Protein AF-A0A7Y4WGH8-F1 (afdb_monomer_lite)

Foldseek 3Di:
DDDLLRQLVVLLVQLLVLLVVLLVLLVPDDADCVARHPVLSVQLNVLSVQLNVLSVVLVVLSVVCVVVVHFLLVSLLVNLVSLVSNLVSQVSNQVSCVVGPSSLVSRLLSNLSSLVSLLSSLCSSFLAQKFLLNQLVVLLCCCVPPLLVVLVVVLVVCVVVVLDDPVVSVVSVVLSVQLNVLSVLVSVLSSCNRFHAAADQVVNVVSLVVSLVSNLVSLVVSLVPCDPSNVVCNVSSVVSNVSSVSSNVSLLVMKGKHAHQLVLQPLCNQQEDNVRLRPGRPLQNLQVQLQVLLQQVDDQVPHRNSDCQQVWHWDDTGSFKTKIKTALVSVVSQPPGPQKDWDQCSNDNAGPTKIWGDPDQAFIKMWHWDDDPPRMIMIIIGTGGGDDCPPPGSLCSNQDSSNVRPNHSVSSVVVCVVVVRDTGSPIDMDRD

Radius of gyration: 25.8 Å; chains: 1; bounding box: 57×53×77 Å

Sequence (432 aa):
MSSYGDRVYAALGRFQGSLTEFTDLVRQRPADPPRLPRKELDALLVLAGRARAASDAIAVSLGHISESRVDVVDMQVRLKSETARLASALSGLGDQVDHQHFVKEAFSDSLIALDEASHMLASAVFPSAVKGLRAVNVKLWDFQKIQVANYGRILETVVRDRKITQDQQARIEAIGTRIIDAFETINSLLNELAEGRATDGPRLQKRLDQAKASLSKNLDDAAGRMTDALKMFKPVINTSRKIAEDVVNLLDEVVIPIFPRHKDLGTLSDAIDEDLYDSLSGVQAFALLNITARMLATSVGTRPLLSKDYRIRVDKVFPDRIYFEAERAIIDAVAADSTFAAAPASLHRFKEGSFKQRRFRKGNIQFCFASRAAGRVVVDADLDLYREAVPHLFGEVLVNHLTDSRTNQFIVREILDEQGIEPIGGFSLMNA

Structure (mmCIF, N/CA/C/O backbone):
data_AF-A0A7Y4WGH8-F1
#
_entry.id   AF-A0A7Y4WGH8-F1
#
loop_
_atom_site.group_PDB
_atom_site.id
_atom_site.type_symbol
_atom_site.label_atom_id
_atom_site.label_alt_id
_atom_site.label_comp_id
_atom_site.label_asym_id
_atom_site.label_entity_id
_atom_site.label_seq_id
_atom_site.pdbx_PDB_ins_code
_atom_site.Cartn_x
_atom_site.Cartn_y
_atom_site.Cartn_z
_atom_site.occupancy
_atom_site.B_iso_or_equiv
_atom_site.auth_seq_id
_atom_site.auth_comp_id
_atom_site.auth_asym_id
_atom_site.auth_atom_id
_atom_site.pdbx_PDB_model_num
ATOM 1 N N . MET A 1 1 ? 13.213 -4.636 14.910 1.00 53.78 1 MET A N 1
ATOM 2 C CA . MET A 1 1 ? 12.349 -4.121 13.825 1.00 53.78 1 MET A CA 1
ATOM 3 C C . MET A 1 1 ? 12.372 -2.603 13.879 1.00 53.78 1 MET A C 1
ATOM 5 O O . MET A 1 1 ? 12.327 -2.072 14.981 1.00 53.78 1 MET A O 1
ATOM 9 N N . SER A 1 2 ? 12.499 -1.926 12.737 1.00 69.00 2 SER A N 1
ATOM 10 C CA . SER A 1 2 ? 12.387 -0.463 12.647 1.00 69.00 2 SER A CA 1
ATOM 11 C C . SER A 1 2 ? 10.947 -0.019 12.919 1.00 69.00 2 SER A C 1
ATOM 13 O O . SER A 1 2 ? 10.009 -0.716 12.518 1.00 69.00 2 SER A O 1
ATOM 15 N N . SER A 1 3 ? 10.759 1.114 13.599 1.00 80.69 3 SER A N 1
ATOM 16 C CA . SER A 1 3 ? 9.422 1.679 13.824 1.00 80.69 3 SER A CA 1
ATOM 17 C C . SER A 1 3 ? 8.801 2.177 12.513 1.00 80.69 3 SER A C 1
ATOM 19 O O . SER A 1 3 ? 9.503 2.359 11.514 1.00 80.69 3 SER A O 1
ATOM 21 N N . TYR A 1 4 ? 7.486 2.418 12.501 1.00 82.38 4 TYR A N 1
ATOM 22 C CA . TYR A 1 4 ? 6.811 3.064 11.373 1.00 82.38 4 TYR A CA 1
ATOM 23 C C . TYR A 1 4 ? 7.515 4.365 10.951 1.00 82.38 4 TYR A C 1
ATOM 25 O O . TYR A 1 4 ? 7.869 4.529 9.783 1.00 82.38 4 TYR A O 1
ATOM 33 N N . GLY A 1 5 ? 7.797 5.246 11.919 1.00 83.25 5 GLY A N 1
ATOM 34 C CA . GLY A 1 5 ? 8.487 6.513 11.679 1.00 83.25 5 GLY A CA 1
ATOM 35 C C . GLY A 1 5 ? 9.859 6.320 11.033 1.00 83.25 5 GLY A C 1
ATOM 36 O O . GLY A 1 5 ? 10.150 6.965 10.028 1.00 83.25 5 GLY A O 1
ATOM 37 N N . ASP A 1 6 ? 10.667 5.379 11.533 1.00 86.75 6 ASP A N 1
ATOM 38 C CA . ASP A 1 6 ? 11.998 5.093 10.974 1.00 86.75 6 ASP A CA 1
ATOM 39 C C . ASP A 1 6 ? 11.920 4.674 9.501 1.00 86.75 6 ASP A C 1
ATOM 41 O O . ASP A 1 6 ? 12.713 5.133 8.675 1.00 86.75 6 ASP A O 1
ATOM 45 N N . ARG A 1 7 ? 10.947 3.816 9.152 1.00 88.31 7 ARG A N 1
ATOM 46 C CA . ARG A 1 7 ? 10.737 3.364 7.767 1.00 88.31 7 ARG A CA 1
ATOM 47 C C . ARG A 1 7 ? 10.370 4.534 6.857 1.00 88.31 7 ARG A C 1
ATOM 49 O O . ARG A 1 7 ? 10.935 4.654 5.769 1.00 88.31 7 ARG A O 1
ATOM 56 N N . VAL A 1 8 ? 9.472 5.410 7.309 1.00 88.44 8 VAL A N 1
ATOM 57 C CA . VAL A 1 8 ? 9.052 6.582 6.533 1.00 88.44 8 VAL A CA 1
ATOM 58 C C . VAL A 1 8 ? 10.192 7.573 6.349 1.00 88.44 8 VAL A C 1
ATOM 60 O O . VAL A 1 8 ? 10.448 7.976 5.218 1.00 88.44 8 VAL A O 1
ATOM 63 N N . TYR A 1 9 ? 10.910 7.944 7.412 1.00 91.19 9 TYR A N 1
ATOM 64 C CA . TYR A 1 9 ? 12.020 8.895 7.306 1.00 91.19 9 TYR A CA 1
ATOM 65 C C . TYR A 1 9 ? 13.160 8.355 6.442 1.00 91.19 9 TYR A C 1
ATOM 67 O O . TYR A 1 9 ? 13.720 9.100 5.637 1.00 91.19 9 TYR A O 1
ATOM 75 N N . ALA A 1 10 ? 13.467 7.057 6.533 1.00 93.00 10 ALA A N 1
ATOM 76 C CA . ALA A 1 10 ? 14.447 6.428 5.656 1.00 93.00 10 ALA A CA 1
ATOM 77 C C . ALA A 1 10 ? 14.012 6.478 4.180 1.00 93.00 10 ALA A C 1
ATOM 79 O O . ALA A 1 10 ? 14.818 6.820 3.311 1.00 93.00 10 ALA A O 1
ATOM 80 N N . ALA A 1 11 ? 12.746 6.167 3.880 1.00 92.62 11 ALA A N 1
ATOM 81 C CA . ALA A 1 11 ? 12.221 6.222 2.516 1.00 92.62 11 ALA A CA 1
ATOM 82 C C . ALA A 1 11 ? 12.151 7.661 1.977 1.00 92.62 11 ALA A C 1
ATOM 84 O O . ALA A 1 11 ? 12.520 7.911 0.829 1.00 92.62 11 ALA A O 1
ATOM 85 N N . LEU A 1 12 ? 11.759 8.618 2.820 1.00 93.50 12 LEU A N 1
ATOM 86 C CA . LEU A 1 12 ? 11.716 10.041 2.494 1.00 93.50 12 LEU A CA 1
ATOM 87 C C . LEU A 1 12 ? 13.113 10.593 2.205 1.00 93.50 12 LEU A C 1
ATOM 89 O O . LEU A 1 12 ? 13.291 11.287 1.209 1.00 93.50 12 LEU A O 1
ATOM 93 N N . GLY A 1 13 ? 14.114 10.232 3.013 1.00 95.50 13 GLY A N 1
ATOM 94 C CA . GLY A 1 13 ? 15.506 10.610 2.775 1.00 95.50 13 GLY A CA 1
ATOM 95 C C . GLY A 1 13 ? 16.035 10.073 1.443 1.00 95.50 13 GLY A C 1
ATOM 96 O O . GLY A 1 13 ? 16.661 10.816 0.689 1.00 95.50 13 GLY A O 1
ATOM 97 N N . ARG A 1 14 ? 15.720 8.814 1.099 1.00 95.25 14 ARG A N 1
ATOM 98 C CA . ARG A 1 14 ? 16.061 8.235 -0.216 1.00 95.25 14 ARG A CA 1
ATOM 99 C C . ARG A 1 14 ? 15.388 8.992 -1.360 1.00 95.25 14 ARG A C 1
ATOM 101 O O . ARG A 1 14 ? 16.067 9.371 -2.307 1.00 95.25 14 ARG A O 1
ATOM 108 N N . PHE A 1 15 ? 14.087 9.261 -1.247 1.00 95.12 15 PHE A N 1
ATOM 109 C CA . PHE A 1 15 ? 13.341 10.037 -2.240 1.00 95.12 15 PHE A CA 1
ATOM 110 C C . PHE A 1 15 ? 13.926 11.443 -2.435 1.00 95.12 15 PHE A C 1
ATOM 112 O O . PHE A 1 15 ? 14.184 11.860 -3.562 1.00 95.12 15 PHE A O 1
ATOM 119 N N . GLN A 1 16 ? 14.190 12.166 -1.345 1.00 96.19 16 GLN A N 1
ATOM 120 C CA . GLN A 1 16 ? 14.780 13.504 -1.393 1.00 96.19 16 GLN A CA 1
ATOM 121 C C . GLN A 1 16 ? 16.200 13.498 -1.974 1.00 96.19 16 GLN A C 1
ATOM 123 O O . GLN A 1 16 ? 16.565 14.447 -2.674 1.00 96.19 16 GLN A O 1
ATOM 128 N N . GLY A 1 17 ? 16.977 12.440 -1.723 1.00 97.12 17 GLY A N 1
ATOM 129 C CA . GLY A 1 17 ? 18.272 12.203 -2.359 1.00 97.12 17 GLY A CA 1
ATOM 130 C C . GLY A 1 17 ? 18.135 12.085 -3.875 1.00 97.12 17 GLY A C 1
ATOM 131 O O . GLY A 1 17 ? 18.693 12.905 -4.600 1.00 97.12 17 GLY A O 1
ATOM 132 N N . SER A 1 18 ? 17.298 11.160 -4.355 1.00 96.06 18 SER A N 1
ATOM 133 C CA . SER A 1 18 ? 17.049 10.975 -5.794 1.00 96.06 18 SER A CA 1
ATOM 134 C C . SER A 1 18 ? 16.477 12.227 -6.472 1.00 96.06 18 SER A C 1
ATOM 136 O O . SER A 1 18 ? 16.841 12.544 -7.603 1.00 96.06 18 SER A O 1
ATOM 138 N N . LEU A 1 19 ? 15.622 12.992 -5.784 1.00 96.25 19 LEU A N 1
ATOM 139 C CA . LEU A 1 19 ? 15.093 14.255 -6.308 1.00 96.25 19 LEU A CA 1
ATOM 140 C C . LEU A 1 19 ? 16.181 15.331 -6.430 1.00 96.25 19 LEU A C 1
ATOM 142 O O . LEU A 1 19 ? 16.174 16.118 -7.380 1.00 96.25 19 LEU A O 1
ATOM 146 N N . THR A 1 20 ? 17.117 15.368 -5.480 1.00 97.69 20 THR A N 1
ATOM 147 C CA . THR A 1 20 ? 18.284 16.261 -5.534 1.00 97.69 20 THR A CA 1
ATOM 148 C C . THR A 1 20 ? 19.174 15.902 -6.716 1.00 97.69 20 THR A C 1
ATOM 150 O O . THR A 1 20 ? 19.470 16.773 -7.527 1.00 97.69 20 THR A O 1
ATOM 153 N N . GLU A 1 21 ? 19.504 14.618 -6.878 1.00 97.00 21 GLU A N 1
ATOM 154 C CA . GLU A 1 21 ? 20.299 14.118 -8.007 1.00 97.00 21 GLU A CA 1
ATOM 155 C C . GLU A 1 21 ? 19.662 14.469 -9.359 1.00 97.00 21 GLU A C 1
ATOM 157 O O . GLU A 1 21 ? 20.340 14.977 -10.254 1.00 97.00 21 GLU A O 1
ATOM 162 N N . PHE A 1 22 ? 18.344 14.274 -9.496 1.00 96.25 22 PHE A N 1
ATOM 163 C CA . PHE A 1 22 ? 17.600 14.681 -10.689 1.00 96.25 22 PHE A CA 1
ATOM 164 C C . PHE A 1 22 ? 17.696 16.195 -10.931 1.00 96.25 22 PHE A C 1
ATOM 166 O O . PHE A 1 22 ? 17.999 16.637 -12.038 1.00 96.25 22 PHE A O 1
ATOM 173 N N . THR A 1 23 ? 17.472 17.002 -9.893 1.00 97.06 23 THR A N 1
ATOM 174 C CA . THR A 1 23 ? 17.510 18.470 -9.988 1.00 97.06 23 THR A CA 1
ATOM 175 C C . THR A 1 23 ? 18.894 18.972 -10.397 1.00 97.06 23 THR A C 1
ATOM 177 O O . THR A 1 23 ? 19.008 19.859 -11.247 1.00 97.06 23 THR A O 1
ATOM 180 N N . ASP A 1 24 ? 19.950 18.406 -9.819 1.00 97.50 24 ASP A N 1
ATOM 181 C CA . ASP A 1 24 ? 21.326 18.787 -10.121 1.00 97.50 24 ASP A CA 1
ATOM 182 C C . ASP A 1 24 ? 21.719 18.381 -11.542 1.00 97.50 24 ASP A C 1
ATOM 184 O O . ASP A 1 24 ? 22.329 19.187 -12.249 1.00 97.50 24 ASP A O 1
ATOM 188 N N . LEU A 1 25 ? 21.281 17.207 -12.012 1.00 96.56 25 LEU A N 1
ATOM 189 C CA . LEU A 1 25 ? 21.446 16.809 -13.409 1.00 96.56 25 LEU A CA 1
ATOM 190 C C . LEU A 1 25 ? 20.789 17.822 -14.360 1.00 96.56 25 LEU A C 1
ATOM 192 O O . LEU A 1 25 ? 21.426 18.261 -15.317 1.00 96.56 25 LEU A O 1
ATOM 196 N N . VAL A 1 26 ? 19.547 18.241 -14.092 1.00 95.75 26 VAL A N 1
ATOM 197 C CA . VAL A 1 26 ? 18.844 19.247 -14.913 1.00 95.75 26 VAL A CA 1
ATOM 198 C C . VAL A 1 26 ? 19.586 20.590 -14.906 1.00 95.75 26 VAL A C 1
ATOM 200 O O . VAL A 1 26 ? 19.727 21.212 -15.957 1.00 95.75 26 VAL A O 1
ATOM 203 N N . ARG A 1 27 ? 20.113 21.035 -13.757 1.00 95.44 27 ARG A N 1
ATOM 204 C CA . ARG A 1 27 ? 20.871 22.300 -13.645 1.00 95.44 27 ARG A CA 1
ATOM 205 C C . ARG A 1 27 ? 22.199 22.282 -14.394 1.00 95.44 27 ARG A C 1
ATOM 207 O O . ARG A 1 27 ? 22.594 23.308 -14.943 1.00 95.44 27 ARG A O 1
ATOM 214 N N . GLN A 1 28 ? 22.897 21.151 -14.364 1.00 95.25 28 GLN A N 1
ATOM 215 C CA . GLN A 1 28 ? 24.214 20.996 -14.983 1.00 95.25 28 GLN A CA 1
ATOM 216 C C . GLN A 1 28 ? 24.128 20.790 -16.499 1.00 95.25 28 GLN A C 1
ATOM 218 O O . GLN A 1 28 ? 25.112 21.024 -17.202 1.00 95.25 28 GLN A O 1
ATOM 223 N N . ARG A 1 29 ? 22.968 20.372 -17.028 1.00 92.69 29 ARG A N 1
ATOM 224 C CA . ARG A 1 29 ? 22.765 20.225 -18.472 1.00 92.69 29 ARG A CA 1
ATOM 225 C C . ARG A 1 29 ? 22.718 21.602 -19.152 1.00 92.69 29 ARG A C 1
ATOM 227 O O . ARG A 1 29 ? 21.839 22.409 -18.842 1.00 92.69 29 ARG A O 1
ATOM 234 N N . PRO A 1 30 ? 23.633 21.889 -20.097 1.00 90.12 30 PRO A N 1
ATOM 235 C CA . PRO A 1 30 ? 23.571 23.126 -20.861 1.00 90.12 30 PRO A CA 1
ATOM 236 C C . PRO A 1 30 ? 22.327 23.122 -21.754 1.00 90.12 30 PRO A C 1
ATOM 238 O O . PRO A 1 30 ? 21.919 22.078 -22.263 1.00 90.12 30 PRO A O 1
ATOM 241 N N . ALA A 1 31 ? 21.733 24.298 -21.954 1.00 88.62 31 ALA A N 1
ATOM 242 C CA . ALA A 1 31 ? 20.650 24.441 -22.916 1.00 88.62 31 ALA A CA 1
ATOM 243 C C . ALA A 1 31 ? 21.188 24.237 -24.339 1.00 88.62 31 ALA A C 1
ATOM 245 O O . ALA A 1 31 ? 22.207 24.817 -24.712 1.00 88.62 31 ALA A O 1
ATOM 246 N N . ASP A 1 32 ? 20.461 23.459 -25.130 1.00 88.62 32 ASP A N 1
ATOM 247 C CA . ASP A 1 32 ? 20.725 23.227 -26.548 1.00 88.62 32 ASP A CA 1
ATOM 248 C C . ASP A 1 32 ? 19.436 23.569 -27.308 1.00 88.62 32 ASP A C 1
ATOM 250 O O . ASP A 1 32 ? 18.568 22.714 -27.432 1.00 88.62 32 ASP A O 1
ATOM 254 N N . PRO A 1 33 ? 19.228 24.821 -27.755 1.00 81.81 33 PRO A N 1
ATOM 255 C CA . PRO A 1 33 ? 17.938 25.292 -28.270 1.00 81.81 33 PRO A CA 1
ATOM 256 C C . PRO A 1 33 ? 17.191 24.361 -29.251 1.00 81.81 33 PRO A C 1
ATOM 258 O O . PRO A 1 33 ? 15.973 24.262 -29.113 1.00 81.81 33 PRO A O 1
ATOM 261 N N . PRO A 1 34 ? 17.838 23.666 -30.211 1.00 82.75 34 PRO A N 1
ATOM 262 C CA . PRO A 1 34 ? 17.153 22.721 -31.101 1.00 82.75 34 PRO A CA 1
ATOM 263 C C . PRO A 1 34 ? 16.768 21.371 -30.469 1.00 82.75 34 PRO A C 1
ATOM 265 O O . PRO A 1 34 ? 15.936 20.671 -31.042 1.00 82.75 34 PRO A O 1
ATOM 268 N N . ARG A 1 35 ? 17.370 20.969 -29.343 1.00 85.38 35 ARG A N 1
ATOM 269 C CA . ARG A 1 35 ? 17.181 19.633 -28.739 1.00 85.38 35 ARG A CA 1
ATOM 270 C C . ARG A 1 35 ? 16.669 19.701 -27.309 1.00 85.38 35 ARG A C 1
ATOM 272 O O . ARG A 1 35 ? 15.740 18.998 -26.943 1.00 85.38 35 ARG A O 1
ATOM 279 N N . LEU A 1 36 ? 17.260 20.573 -26.511 1.00 88.44 36 LEU A N 1
ATOM 280 C CA . LEU A 1 36 ? 16.998 20.758 -25.095 1.00 88.44 36 LEU A CA 1
ATOM 281 C C . LEU A 1 36 ? 16.827 22.260 -24.786 1.00 88.44 36 LEU A C 1
ATOM 283 O O . LEU A 1 36 ? 17.725 22.902 -24.224 1.00 88.44 36 LEU A O 1
ATOM 287 N N . PRO A 1 37 ? 15.694 22.866 -25.198 1.00 90.38 37 PRO A N 1
ATOM 288 C CA . PRO A 1 37 ? 15.441 24.284 -24.985 1.00 90.38 37 PRO A CA 1
ATOM 289 C C . PRO A 1 37 ? 15.485 24.651 -23.502 1.00 90.38 37 PRO A C 1
ATOM 291 O O . PRO A 1 37 ? 15.015 23.908 -22.641 1.00 90.38 37 PRO A O 1
ATOM 294 N N . ARG A 1 38 ? 15.964 25.862 -23.193 1.00 93.56 38 ARG A N 1
ATOM 295 C CA . ARG A 1 38 ? 16.048 26.345 -21.805 1.00 93.56 38 ARG A CA 1
ATOM 296 C C . ARG A 1 38 ? 14.701 26.303 -21.074 1.00 93.56 38 ARG A C 1
ATOM 298 O O . ARG A 1 38 ? 14.657 25.953 -19.902 1.00 93.56 38 ARG A O 1
ATOM 305 N N . LYS A 1 39 ? 13.610 26.584 -21.792 1.00 94.50 39 LYS A N 1
ATOM 306 C CA . LYS A 1 39 ? 12.237 26.514 -21.276 1.00 94.50 39 LYS A CA 1
ATOM 307 C C . LYS A 1 39 ? 11.886 25.130 -20.711 1.00 94.50 39 LYS A C 1
ATOM 309 O O . LYS A 1 39 ? 11.195 25.058 -19.701 1.00 94.50 39 LYS A O 1
ATOM 314 N N . GLU A 1 40 ? 12.358 24.058 -21.343 1.00 93.38 40 GLU A N 1
ATOM 315 C CA . GLU A 1 40 ? 12.097 22.679 -20.912 1.00 93.38 40 GLU A CA 1
ATOM 316 C C . GLU A 1 40 ? 12.850 22.359 -19.621 1.00 93.38 40 GLU A C 1
ATOM 318 O O . GLU A 1 40 ? 12.267 21.851 -18.666 1.00 93.38 40 GLU A O 1
ATOM 323 N N . LEU A 1 41 ? 14.128 22.750 -19.556 1.00 95.19 41 LEU A N 1
ATOM 324 C CA . LEU A 1 41 ? 14.938 22.646 -18.340 1.00 95.19 41 LEU A CA 1
ATOM 325 C C . LEU A 1 41 ? 14.301 23.416 -17.179 1.00 95.19 41 LEU A C 1
ATOM 327 O O . LEU A 1 41 ? 14.149 22.877 -16.086 1.00 95.19 41 LEU A O 1
ATOM 331 N N . ASP A 1 42 ? 13.885 24.661 -17.417 1.00 96.19 42 ASP A N 1
ATOM 332 C CA . ASP A 1 42 ? 13.255 25.490 -16.392 1.00 96.19 42 ASP A CA 1
ATOM 333 C C . ASP A 1 42 ? 11.909 24.890 -15.929 1.00 96.19 42 ASP A C 1
ATOM 335 O O . ASP A 1 42 ? 11.610 24.911 -14.733 1.00 96.19 42 ASP A O 1
ATOM 339 N N . ALA A 1 43 ? 11.121 24.289 -16.832 1.00 95.62 43 ALA A N 1
ATOM 340 C CA . ALA A 1 43 ? 9.884 23.586 -16.479 1.00 95.62 43 ALA A CA 1
ATOM 341 C C . ALA A 1 43 ? 10.143 22.373 -15.568 1.00 95.62 43 ALA A C 1
ATOM 343 O O . ALA A 1 43 ? 9.469 22.222 -14.544 1.00 95.62 43 ALA A O 1
ATOM 344 N N . LEU A 1 44 ? 11.156 21.556 -15.885 1.00 95.12 44 LEU A N 1
ATOM 345 C CA . LEU A 1 44 ? 11.582 20.439 -15.034 1.00 95.12 44 LEU A CA 1
ATOM 346 C C . LEU A 1 44 ? 12.017 20.920 -13.644 1.00 95.12 44 LEU A C 1
ATOM 348 O O . LEU A 1 44 ? 11.622 20.328 -12.641 1.00 95.12 44 LEU A O 1
ATOM 352 N N . LEU A 1 45 ? 12.767 22.024 -13.556 1.00 97.50 45 LEU A N 1
ATOM 353 C CA . LEU A 1 45 ? 13.189 22.596 -12.271 1.00 97.50 45 LEU A CA 1
ATOM 354 C C . LEU A 1 45 ? 12.007 23.107 -11.439 1.00 97.50 45 LEU A C 1
ATOM 356 O O . LEU A 1 45 ? 11.989 22.918 -10.221 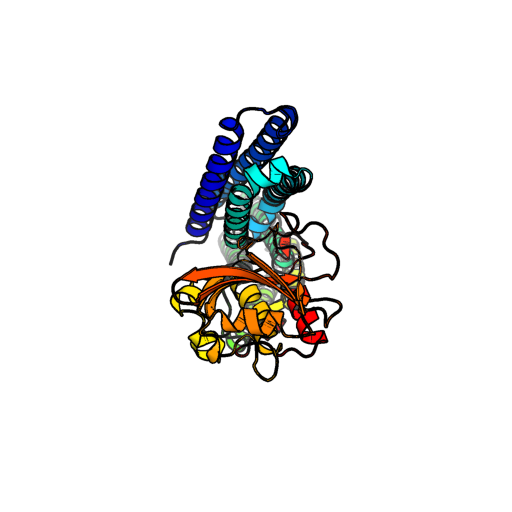1.00 97.50 45 LEU A O 1
ATOM 360 N N . VAL A 1 46 ? 11.005 23.725 -12.070 1.00 97.81 46 VAL A N 1
ATOM 361 C CA . VAL A 1 46 ? 9.781 24.166 -11.382 1.00 97.81 46 VAL A CA 1
ATOM 362 C C . VAL A 1 46 ? 9.021 22.972 -10.807 1.00 97.81 46 VAL A C 1
ATOM 364 O O . VAL A 1 46 ? 8.602 23.007 -9.648 1.00 97.81 46 VAL A O 1
ATOM 367 N N . LEU A 1 47 ? 8.851 21.908 -11.590 1.00 95.38 47 LEU A N 1
ATOM 368 C CA . LEU A 1 47 ? 8.156 20.695 -11.157 1.00 95.38 47 LEU A CA 1
ATOM 369 C C . LEU A 1 47 ? 8.926 19.954 -10.054 1.00 95.38 47 LEU A C 1
ATOM 371 O O . LEU A 1 47 ? 8.331 19.590 -9.039 1.00 95.38 47 LEU A O 1
ATOM 375 N N . ALA A 1 48 ? 10.250 19.828 -10.180 1.00 96.38 48 ALA A N 1
ATOM 376 C CA . ALA A 1 48 ? 11.107 19.268 -9.137 1.00 96.38 48 ALA A CA 1
ATOM 377 C C . ALA A 1 48 ? 11.039 20.092 -7.839 1.00 96.38 48 ALA A C 1
ATOM 379 O O . ALA A 1 48 ? 10.944 19.530 -6.749 1.00 96.38 48 ALA A O 1
ATOM 380 N N . GLY A 1 49 ? 10.985 21.425 -7.940 1.00 97.44 49 GLY A N 1
ATOM 381 C CA . GLY A 1 49 ? 10.767 22.315 -6.797 1.00 97.44 49 GLY A CA 1
ATOM 382 C C . GLY A 1 49 ? 9.418 22.090 -6.103 1.00 97.44 49 GLY A C 1
ATOM 383 O O . GLY A 1 49 ? 9.353 22.071 -4.874 1.00 97.44 49 GLY A O 1
ATOM 384 N N . ARG A 1 50 ? 8.343 21.848 -6.868 1.00 96.12 50 ARG A N 1
ATOM 385 C CA . ARG A 1 50 ? 7.023 21.487 -6.312 1.00 96.12 50 ARG A CA 1
ATOM 386 C C . ARG A 1 50 ? 7.054 20.131 -5.609 1.00 96.12 50 ARG A C 1
ATOM 388 O O . ARG A 1 50 ? 6.527 20.022 -4.503 1.00 96.12 50 ARG A O 1
ATOM 395 N N . ALA A 1 51 ? 7.694 19.129 -6.214 1.00 92.62 51 ALA A N 1
ATOM 396 C CA . ALA A 1 51 ? 7.876 17.815 -5.601 1.00 92.62 51 ALA A CA 1
ATOM 397 C C . ALA A 1 51 ? 8.679 17.925 -4.294 1.00 92.62 51 ALA A C 1
ATOM 399 O O . ALA A 1 51 ? 8.307 17.324 -3.286 1.00 92.62 51 ALA A O 1
ATOM 400 N N . ARG A 1 52 ? 9.720 18.770 -4.274 1.00 96.75 52 ARG A N 1
ATOM 401 C CA . ARG A 1 52 ? 10.524 19.017 -3.075 1.00 96.75 52 ARG A CA 1
ATOM 402 C C . ARG A 1 52 ? 9.685 19.632 -1.963 1.00 96.75 52 ARG A C 1
ATOM 404 O O . ARG A 1 52 ? 9.628 19.058 -0.879 1.00 96.75 52 ARG A O 1
ATOM 411 N N . ALA A 1 53 ? 8.970 20.717 -2.257 1.00 95.62 53 ALA A N 1
ATOM 412 C CA . ALA A 1 53 ? 8.096 21.382 -1.294 1.00 95.62 53 ALA A CA 1
ATOM 413 C C . ALA A 1 53 ? 7.016 20.440 -0.732 1.00 95.62 53 ALA A C 1
ATOM 415 O O . ALA A 1 53 ? 6.735 20.468 0.464 1.00 95.62 53 ALA A O 1
ATOM 416 N N . ALA A 1 54 ? 6.435 19.574 -1.571 1.00 91.81 54 ALA A N 1
ATOM 417 C CA . ALA A 1 54 ? 5.485 18.562 -1.118 1.00 91.81 54 ALA A CA 1
ATOM 418 C C . ALA A 1 54 ? 6.148 17.532 -0.186 1.00 91.81 54 ALA A C 1
ATOM 420 O O . ALA A 1 54 ? 5.605 17.239 0.875 1.00 91.81 54 ALA A O 1
ATOM 421 N N . SER A 1 55 ? 7.341 17.032 -0.529 1.00 93.00 55 SER A N 1
ATOM 422 C CA . SER A 1 55 ? 8.081 16.083 0.315 1.00 93.00 55 SER A CA 1
ATOM 423 C C . SER A 1 55 ? 8.521 16.682 1.657 1.00 93.00 55 SER A C 1
ATOM 425 O O . SER A 1 55 ? 8.435 16.015 2.685 1.00 93.00 55 SER A O 1
ATOM 427 N N . ASP A 1 56 ? 8.916 17.957 1.677 1.00 94.19 56 ASP A N 1
ATOM 428 C CA . ASP A 1 56 ? 9.265 18.666 2.909 1.00 94.19 56 ASP A CA 1
ATOM 429 C C . ASP A 1 56 ? 8.013 18.870 3.785 1.00 94.19 56 ASP A C 1
ATOM 431 O O . ASP A 1 56 ? 8.070 18.702 5.002 1.00 94.19 56 ASP A O 1
ATOM 435 N N . ALA A 1 57 ? 6.847 19.136 3.182 1.00 91.69 57 ALA A N 1
ATOM 436 C CA . ALA A 1 57 ? 5.577 19.210 3.908 1.00 91.69 57 ALA A CA 1
ATOM 437 C C . ALA A 1 57 ? 5.154 17.856 4.510 1.00 91.69 57 ALA A C 1
ATOM 439 O O . ALA A 1 57 ? 4.620 17.828 5.622 1.00 91.69 57 ALA A O 1
ATOM 440 N N . ILE A 1 58 ? 5.429 16.737 3.824 1.00 89.56 58 ILE A N 1
ATOM 441 C CA . ILE A 1 58 ? 5.274 15.387 4.395 1.00 89.56 58 ILE A CA 1
ATOM 442 C C . ILE A 1 58 ? 6.186 15.242 5.620 1.00 89.56 58 ILE A C 1
ATOM 444 O O . ILE A 1 58 ? 5.710 14.842 6.680 1.00 89.56 58 ILE A O 1
ATOM 448 N N . ALA A 1 59 ? 7.463 15.624 5.510 1.00 90.62 59 ALA A N 1
ATOM 449 C CA . ALA A 1 59 ? 8.435 15.543 6.604 1.00 90.62 59 ALA A CA 1
ATOM 450 C C . ALA A 1 59 ? 7.987 16.320 7.855 1.00 90.62 59 ALA A C 1
ATOM 452 O O . ALA A 1 59 ? 8.029 15.793 8.967 1.00 90.62 59 ALA A O 1
ATOM 453 N N . VAL A 1 60 ? 7.517 17.557 7.662 1.00 89.38 60 VAL A N 1
ATOM 454 C CA . VAL A 1 60 ? 6.989 18.416 8.734 1.00 89.38 60 VAL A CA 1
ATOM 455 C C . VAL A 1 60 ? 5.741 17.800 9.363 1.00 89.38 60 VAL A C 1
ATOM 457 O O . VAL A 1 60 ? 5.633 17.734 10.586 1.00 89.38 60 VAL A O 1
ATOM 460 N N . SER A 1 61 ? 4.814 17.308 8.536 1.00 86.06 61 SER A N 1
ATOM 461 C CA . SER A 1 61 ? 3.581 16.675 9.015 1.00 86.06 61 SER A CA 1
ATOM 462 C C . SER A 1 61 ? 3.881 15.442 9.867 1.00 86.06 61 SER A C 1
ATOM 464 O O . SER A 1 61 ? 3.295 15.279 10.933 1.00 86.06 61 SER A O 1
ATOM 466 N N . LEU A 1 62 ? 4.843 14.616 9.449 1.00 83.69 62 LEU A N 1
ATOM 467 C CA . LEU A 1 62 ? 5.312 13.463 10.220 1.00 83.69 62 LEU A CA 1
ATOM 468 C C . LEU A 1 62 ? 5.956 13.878 11.549 1.00 83.69 62 LEU A C 1
ATOM 470 O O . LEU A 1 62 ? 5.703 13.231 12.562 1.00 83.69 62 LEU A O 1
ATOM 474 N N . GLY A 1 63 ? 6.721 14.976 11.561 1.00 80.44 63 GLY A N 1
ATOM 475 C CA . GLY A 1 63 ? 7.329 15.526 12.776 1.00 80.44 63 GLY A CA 1
ATOM 476 C C . GLY A 1 63 ? 6.277 15.880 13.827 1.00 80.44 63 GLY A C 1
ATOM 477 O O . GLY A 1 63 ? 6.283 15.314 14.920 1.00 80.44 63 GLY A O 1
ATOM 478 N N . HIS A 1 64 ? 5.295 16.710 13.459 1.00 74.62 64 HIS A N 1
ATOM 479 C CA . HIS A 1 64 ? 4.198 17.100 14.357 1.00 74.62 64 HIS A CA 1
ATOM 480 C C . HIS A 1 64 ? 3.388 15.899 14.874 1.00 74.62 64 HIS A C 1
ATOM 482 O O . HIS A 1 64 ? 2.896 15.897 16.002 1.00 74.62 64 HIS A O 1
ATOM 488 N N . ILE A 1 65 ? 3.230 14.869 14.044 1.00 66.19 65 ILE A N 1
ATOM 489 C CA . ILE A 1 65 ? 2.469 13.657 14.368 1.00 66.19 65 ILE A CA 1
ATOM 490 C C . ILE A 1 65 ? 3.254 12.768 15.340 1.00 66.19 65 ILE A C 1
ATOM 492 O O . ILE A 1 65 ? 2.683 12.287 16.320 1.00 66.19 65 ILE A O 1
ATOM 496 N N . SER A 1 66 ? 4.564 12.616 15.131 1.00 63.75 66 SER A N 1
ATOM 497 C CA . SER A 1 66 ? 5.438 11.870 16.044 1.00 63.75 66 SER A CA 1
ATOM 498 C C . SER A 1 66 ? 5.469 12.481 17.452 1.00 63.75 66 SER A C 1
ATOM 500 O O . SER A 1 66 ? 5.468 11.757 18.447 1.00 63.75 66 SER A O 1
ATOM 502 N N . GLU A 1 67 ? 5.385 13.811 17.546 1.00 64.38 67 GLU A N 1
ATOM 503 C CA . GLU A 1 67 ? 5.335 14.553 18.810 1.00 64.38 67 GLU A CA 1
ATOM 504 C C . GLU A 1 67 ? 3.960 14.480 19.496 1.00 64.38 67 GLU A C 1
ATOM 506 O O . GLU A 1 67 ? 3.870 14.559 20.722 1.00 64.38 67 GLU A O 1
ATOM 511 N N . SER A 1 68 ? 2.883 14.285 18.727 1.00 59.62 68 SER A N 1
ATOM 512 C CA . SER A 1 68 ? 1.500 14.243 19.227 1.00 59.62 68 SER A CA 1
ATOM 513 C C . SER A 1 68 ? 0.943 12.833 19.453 1.00 59.62 68 SER A C 1
ATOM 515 O O . SER A 1 68 ? -0.207 12.710 19.874 1.00 59.62 68 SER A O 1
ATOM 517 N N . ARG A 1 69 ? 1.756 11.782 19.241 1.00 59.84 69 ARG A N 1
ATOM 518 C CA . ARG A 1 69 ? 1.368 10.359 19.373 1.00 59.84 69 ARG A CA 1
ATOM 519 C C . ARG A 1 69 ? 0.116 10.008 18.563 1.00 59.84 69 ARG A C 1
ATOM 521 O O . ARG A 1 69 ? -0.765 9.303 19.044 1.00 59.84 69 ARG A O 1
ATOM 528 N N . VAL A 1 70 ? 0.026 10.551 17.356 1.00 62.62 70 VAL A N 1
ATOM 529 C CA . VAL A 1 70 ? -1.105 10.313 16.455 1.00 62.62 70 VAL A CA 1
ATOM 530 C C . VAL A 1 70 ? -1.001 8.924 15.820 1.00 62.62 70 VAL A C 1
ATOM 532 O O . VAL A 1 70 ? 0.084 8.483 15.439 1.00 62.62 70 VAL A O 1
ATOM 535 N N . ASP A 1 71 ? -2.147 8.259 15.697 1.00 74.00 71 ASP A N 1
ATOM 536 C CA . ASP A 1 71 ? -2.294 6.923 15.122 1.00 74.00 71 ASP A CA 1
ATOM 537 C C . ASP A 1 71 ? -1.892 6.855 13.644 1.00 74.00 71 ASP A C 1
ATOM 539 O O . ASP A 1 71 ? -2.055 7.816 12.884 1.00 74.00 71 ASP A O 1
ATOM 543 N N . VAL A 1 72 ? -1.410 5.689 13.201 1.00 75.38 72 VAL A N 1
ATOM 544 C CA . VAL A 1 72 ? -0.936 5.479 11.822 1.00 75.38 72 VAL A CA 1
ATOM 545 C C . VAL A 1 72 ? -2.055 5.726 10.817 1.00 75.38 72 VAL A C 1
ATOM 547 O O . VAL A 1 72 ? -1.831 6.379 9.797 1.00 75.38 72 VAL A O 1
ATOM 550 N N . VAL A 1 73 ? -3.272 5.258 11.106 1.00 75.19 73 VAL A N 1
ATOM 551 C CA . VAL A 1 73 ? -4.415 5.448 10.201 1.00 75.19 73 VAL A CA 1
ATOM 552 C C . VAL A 1 73 ? -4.805 6.927 10.098 1.00 75.19 73 VAL A C 1
ATOM 554 O O . VAL A 1 73 ? -5.049 7.420 8.995 1.00 75.19 73 VAL A O 1
ATOM 557 N N . ASP A 1 74 ? -4.808 7.669 11.210 1.00 75.38 74 ASP A N 1
ATOM 558 C CA . ASP A 1 74 ? -5.090 9.111 11.201 1.00 75.38 74 ASP A CA 1
ATOM 559 C C . ASP A 1 74 ? -4.013 9.885 10.436 1.00 75.38 74 ASP A C 1
ATOM 561 O O . ASP A 1 74 ? -4.309 10.719 9.576 1.00 75.38 74 ASP A O 1
ATOM 565 N N . MET A 1 75 ? -2.748 9.553 10.668 1.00 77.50 75 MET A N 1
ATOM 566 C CA . MET A 1 75 ? -1.639 10.165 9.954 1.00 77.50 75 MET A CA 1
ATOM 567 C C . MET A 1 75 ? -1.712 9.897 8.441 1.00 77.50 75 MET A C 1
ATOM 569 O O . MET A 1 75 ? -1.513 10.826 7.657 1.00 77.50 75 MET A O 1
ATOM 573 N N . GLN A 1 76 ? -2.078 8.689 8.002 1.00 75.88 76 GLN A N 1
ATOM 574 C CA . GLN A 1 76 ? -2.295 8.404 6.578 1.00 75.88 76 GLN A CA 1
ATOM 575 C C . GLN A 1 76 ? -3.415 9.270 5.978 1.00 75.88 76 GLN A C 1
ATOM 577 O O . GLN A 1 76 ? -3.276 9.782 4.866 1.00 75.88 76 GLN A O 1
ATOM 582 N N . VAL A 1 77 ? -4.511 9.487 6.712 1.00 72.88 77 VAL A N 1
ATOM 583 C CA . VAL A 1 77 ? -5.607 10.364 6.265 1.00 72.88 77 VAL A CA 1
ATOM 584 C C . VAL A 1 77 ? -5.142 11.816 6.140 1.00 72.88 77 VAL A C 1
ATOM 586 O O . VAL A 1 77 ? -5.476 12.481 5.156 1.00 72.88 77 VAL A O 1
ATOM 589 N N . ARG A 1 78 ? -4.350 12.305 7.099 1.00 77.00 78 ARG A N 1
ATOM 590 C CA . ARG A 1 78 ? -3.827 13.680 7.098 1.00 77.00 78 ARG A CA 1
ATOM 591 C C . ARG A 1 78 ? -2.868 13.941 5.949 1.00 77.00 78 ARG A C 1
ATOM 593 O O . ARG A 1 78 ? -2.979 14.981 5.313 1.00 77.00 78 ARG A O 1
ATOM 600 N N . LEU A 1 79 ? -1.996 12.981 5.643 1.00 81.12 79 LEU A N 1
ATOM 601 C CA . LEU A 1 79 ? -0.997 13.101 4.579 1.00 81.12 79 LEU A CA 1
ATOM 602 C C . LEU A 1 79 ? -1.594 13.061 3.164 1.00 81.12 79 LEU A C 1
ATOM 604 O O . LEU A 1 79 ? -0.859 13.238 2.190 1.00 81.12 79 LEU A O 1
ATOM 608 N N . LYS A 1 80 ? -2.910 12.843 3.001 1.00 76.56 80 LYS A N 1
ATOM 609 C CA . LYS A 1 80 ? -3.561 12.743 1.680 1.00 76.56 80 LYS A CA 1
ATOM 610 C C . LYS A 1 80 ? -3.325 13.986 0.812 1.00 76.56 80 LYS A C 1
ATOM 612 O O . LYS A 1 80 ? -3.113 13.855 -0.389 1.00 76.56 80 LYS A O 1
ATOM 617 N N . SER A 1 81 ? -3.336 15.186 1.394 1.00 81.62 81 SER A N 1
ATOM 618 C CA . SER A 1 81 ? -3.156 16.436 0.636 1.00 81.62 81 SER A CA 1
ATOM 619 C C . SER A 1 81 ? -1.712 16.628 0.162 1.00 81.62 81 SER A C 1
ATOM 621 O O . SER A 1 81 ? -1.455 16.970 -0.993 1.00 81.62 81 SER A O 1
ATOM 623 N N . GLU A 1 82 ? -0.745 16.411 1.048 1.00 85.75 82 GLU A N 1
ATOM 624 C CA . GLU A 1 82 ? 0.688 16.507 0.765 1.00 85.75 82 GLU A CA 1
ATOM 625 C C . GLU A 1 82 ? 1.104 15.462 -0.274 1.00 85.75 82 GLU A C 1
ATOM 627 O O . GLU A 1 82 ? 1.819 15.774 -1.225 1.00 85.75 82 GLU A O 1
ATOM 632 N N . THR A 1 83 ? 0.600 14.237 -0.135 1.00 81.19 83 THR A N 1
ATOM 633 C CA . THR A 1 83 ? 0.902 13.132 -1.052 1.00 81.19 83 THR A CA 1
ATOM 634 C C . THR A 1 83 ? 0.238 13.325 -2.414 1.00 81.19 83 THR A C 1
ATOM 636 O O . THR A 1 83 ? 0.896 13.113 -3.429 1.00 81.19 83 THR A O 1
ATOM 639 N N . ALA A 1 84 ? -0.991 13.850 -2.481 1.00 81.06 84 ALA A N 1
ATOM 640 C CA . ALA A 1 84 ? -1.611 14.241 -3.751 1.00 81.06 84 ALA A CA 1
ATOM 641 C C . ALA A 1 84 ? -0.819 15.344 -4.476 1.00 81.06 84 ALA A C 1
ATOM 643 O O . ALA A 1 84 ? -0.629 15.280 -5.692 1.00 81.06 84 ALA A O 1
ATOM 644 N N . ARG A 1 85 ? -0.304 16.340 -3.739 1.00 86.00 85 ARG A N 1
ATOM 645 C CA . ARG A 1 85 ? 0.580 17.378 -4.300 1.00 86.00 85 ARG A CA 1
ATOM 646 C C . ARG A 1 85 ? 1.884 16.788 -4.830 1.00 86.00 85 ARG A C 1
ATOM 648 O O . ARG A 1 85 ? 2.326 17.186 -5.907 1.00 86.00 85 ARG A O 1
ATOM 655 N N . LEU A 1 86 ? 2.474 15.840 -4.101 1.00 86.81 86 LEU A N 1
ATOM 656 C CA . LEU A 1 86 ? 3.672 15.133 -4.541 1.00 86.81 86 LEU A CA 1
ATOM 657 C C . LEU A 1 86 ? 3.409 14.345 -5.831 1.00 86.81 86 LEU A C 1
ATOM 659 O O . LEU A 1 86 ? 4.118 14.550 -6.811 1.00 86.81 86 LEU A O 1
ATOM 663 N N . ALA A 1 87 ? 2.363 13.516 -5.861 1.00 82.56 87 ALA A N 1
ATOM 664 C CA . ALA A 1 87 ? 1.991 12.732 -7.039 1.00 82.56 87 ALA A CA 1
ATOM 665 C C . ALA A 1 87 ? 1.715 13.620 -8.260 1.00 82.56 87 ALA A C 1
ATOM 667 O O . ALA A 1 87 ? 2.208 13.342 -9.347 1.00 82.56 87 ALA A O 1
ATOM 668 N N . SER A 1 88 ? 1.008 14.741 -8.080 1.00 83.88 88 SER A N 1
ATOM 669 C CA . SER A 1 88 ? 0.763 15.704 -9.160 1.00 83.88 88 SER A CA 1
ATOM 670 C C . SER A 1 88 ? 2.054 16.330 -9.701 1.00 83.88 88 SER A C 1
ATOM 672 O O . SER A 1 88 ? 2.214 16.450 -10.915 1.00 83.88 88 SER A O 1
ATOM 674 N N . ALA A 1 89 ? 2.989 16.717 -8.827 1.00 88.62 89 ALA A N 1
ATOM 675 C CA . ALA A 1 89 ? 4.269 17.283 -9.252 1.00 88.62 89 ALA A CA 1
ATOM 676 C C . ALA A 1 89 ? 5.125 16.259 -10.008 1.00 88.62 89 ALA A C 1
ATOM 678 O O . ALA A 1 89 ? 5.731 16.592 -11.026 1.00 88.62 89 ALA A O 1
ATOM 679 N N . LEU A 1 90 ? 5.144 15.019 -9.523 1.00 85.38 90 LEU A N 1
ATOM 680 C CA . LEU A 1 90 ? 5.856 13.923 -10.157 1.00 85.38 90 LEU A CA 1
ATOM 681 C C . LEU A 1 90 ? 5.229 13.537 -11.509 1.00 85.38 90 LEU A C 1
ATOM 683 O O . LEU A 1 90 ? 5.953 13.405 -12.488 1.00 85.38 90 LEU A O 1
ATOM 687 N N . SER A 1 91 ? 3.899 13.475 -11.611 1.00 82.81 91 SER A N 1
ATOM 688 C CA . SER A 1 91 ? 3.185 13.270 -12.886 1.00 82.81 91 SER A CA 1
ATOM 689 C C . SER A 1 91 ? 3.549 14.339 -13.905 1.00 82.81 91 SER A C 1
ATOM 691 O O . SER A 1 91 ? 3.896 14.001 -15.032 1.00 82.81 91 SER A O 1
ATOM 693 N N . GLY A 1 92 ? 3.613 15.607 -13.489 1.00 85.12 92 GLY A N 1
ATOM 694 C CA . GLY A 1 92 ? 4.095 16.672 -14.362 1.00 85.12 92 GLY A CA 1
ATOM 695 C C . GLY A 1 92 ? 5.542 16.472 -14.830 1.00 85.12 92 GLY A C 1
ATOM 696 O O . GLY A 1 92 ? 5.842 16.788 -15.977 1.00 85.12 92 GLY A O 1
ATOM 697 N N . LEU A 1 93 ? 6.444 15.939 -13.988 1.00 87.81 93 LEU A N 1
ATOM 698 C CA . LEU A 1 93 ? 7.811 15.584 -14.415 1.00 87.81 93 LEU A CA 1
ATOM 699 C C . LEU A 1 93 ? 7.796 14.461 -15.452 1.00 87.81 93 LEU A C 1
ATOM 701 O O . LEU A 1 93 ? 8.490 14.565 -16.462 1.00 87.81 93 LEU A O 1
ATOM 705 N N . GLY A 1 94 ? 7.009 13.413 -15.201 1.00 83.88 94 GLY A N 1
ATOM 706 C CA . GLY A 1 94 ? 6.813 12.296 -16.121 1.00 83.88 94 GLY A CA 1
ATOM 707 C C . GLY A 1 94 ? 6.364 12.761 -17.495 1.00 83.88 94 GLY A C 1
ATOM 708 O O . GLY A 1 94 ? 7.038 12.485 -18.489 1.00 83.88 94 GLY A O 1
ATOM 709 N N . ASP A 1 95 ? 5.290 13.546 -17.527 1.00 84.38 95 ASP A N 1
ATOM 710 C CA . ASP A 1 95 ? 4.750 14.115 -18.755 1.00 84.38 95 ASP A CA 1
ATOM 711 C C . ASP A 1 95 ? 5.809 14.968 -19.461 1.00 84.38 95 ASP A C 1
ATOM 713 O O . ASP A 1 95 ? 6.098 14.746 -20.636 1.00 84.38 95 ASP A O 1
ATOM 717 N N . GLN A 1 96 ? 6.459 15.896 -18.754 1.00 87.62 96 GLN A N 1
ATOM 718 C CA . GLN A 1 96 ? 7.440 16.792 -19.369 1.00 87.62 96 GLN A CA 1
ATOM 719 C C . GLN A 1 96 ? 8.600 16.037 -20.034 1.00 87.62 96 GLN A C 1
ATOM 721 O O . GLN A 1 96 ? 9.065 16.431 -21.104 1.00 87.62 96 GLN A O 1
ATOM 726 N N . VAL A 1 97 ? 9.067 14.954 -19.410 1.00 85.88 97 VAL A N 1
ATOM 727 C CA . VAL A 1 97 ? 10.154 14.131 -19.946 1.00 85.88 97 VAL A CA 1
ATOM 728 C C . VAL A 1 97 ? 9.680 13.278 -21.120 1.00 85.88 97 VAL A C 1
ATOM 730 O O . VAL A 1 97 ? 10.418 13.146 -22.092 1.00 85.88 97 VAL A O 1
ATOM 733 N N . ASP A 1 98 ? 8.469 12.721 -21.075 1.00 81.62 98 ASP A N 1
ATOM 734 C CA . ASP A 1 98 ? 7.988 11.805 -22.116 1.00 81.62 98 ASP A CA 1
ATOM 735 C C . ASP A 1 98 ? 7.610 12.512 -23.431 1.00 81.62 98 ASP A C 1
ATOM 737 O O . ASP A 1 98 ? 7.810 11.956 -24.512 1.00 81.62 98 ASP A O 1
ATOM 741 N N . HIS A 1 99 ? 7.138 13.763 -23.364 1.00 81.88 99 HIS A N 1
ATOM 742 C CA . HIS A 1 99 ? 6.652 14.504 -24.537 1.00 81.88 99 HIS A CA 1
ATOM 743 C C . HIS A 1 99 ? 7.748 14.890 -25.546 1.00 81.88 99 HIS A C 1
ATOM 745 O O . HIS A 1 99 ? 7.436 15.163 -26.708 1.00 81.88 99 HIS A O 1
ATOM 751 N N . GLN A 1 100 ? 9.023 14.945 -25.142 1.00 82.50 100 GLN A N 1
ATOM 752 C CA . GLN A 1 100 ? 10.117 15.377 -26.017 1.00 82.50 100 GLN A CA 1
ATOM 753 C C . GLN A 1 100 ? 11.244 14.352 -26.063 1.00 82.50 100 GLN A C 1
ATOM 755 O O . GLN A 1 100 ? 11.894 14.078 -25.060 1.00 82.50 100 GLN A O 1
ATOM 760 N N . HIS A 1 101 ? 11.538 13.847 -27.264 1.00 85.69 101 HIS A N 1
ATOM 761 C CA . HIS A 1 101 ? 12.524 12.783 -27.478 1.00 85.69 101 HIS A CA 1
ATOM 762 C C . HIS A 1 101 ? 13.890 13.068 -26.832 1.00 85.69 101 HIS A C 1
ATOM 764 O O . HIS A 1 101 ? 14.422 12.219 -26.125 1.00 85.69 101 HIS A O 1
ATOM 770 N N . PHE A 1 102 ? 14.431 14.272 -27.016 1.00 88.00 102 PHE A N 1
ATOM 771 C CA . PHE A 1 102 ? 15.739 14.647 -26.469 1.00 88.00 102 PHE A CA 1
ATOM 772 C C . PHE A 1 102 ? 15.718 14.883 -24.951 1.00 88.00 102 PHE A C 1
ATOM 774 O O . PHE A 1 102 ? 16.705 14.612 -24.272 1.00 88.00 102 PHE A O 1
ATOM 781 N N . VAL A 1 103 ? 14.596 15.355 -24.397 1.00 85.75 103 VAL A N 1
ATOM 782 C CA . VAL A 1 103 ? 14.415 15.482 -22.940 1.00 85.75 103 VAL A CA 1
ATOM 783 C C . VAL A 1 103 ? 14.352 14.087 -22.316 1.00 85.75 103 VAL A C 1
ATOM 785 O O . VAL A 1 103 ? 15.038 13.809 -21.332 1.00 85.75 103 VAL A O 1
ATOM 788 N N . LYS A 1 104 ? 13.607 13.176 -22.946 1.00 85.50 104 LYS A N 1
ATOM 789 C CA . LYS A 1 104 ? 13.545 11.761 -22.587 1.00 85.50 104 LYS A CA 1
ATOM 790 C C . LYS A 1 104 ? 14.920 11.107 -22.605 1.00 85.50 104 LYS A C 1
ATOM 792 O O . LYS A 1 104 ? 15.308 10.489 -21.618 1.00 85.50 104 LYS A O 1
ATOM 797 N N . GLU A 1 105 ? 15.670 11.275 -23.689 1.00 86.88 105 GLU A N 1
ATOM 798 C CA . GLU A 1 105 ? 17.035 10.759 -23.822 1.00 86.88 105 GLU A CA 1
ATOM 799 C C . GLU A 1 105 ? 17.954 11.280 -22.705 1.00 86.88 105 GLU A C 1
ATOM 801 O O . GLU A 1 105 ? 18.736 10.520 -22.137 1.00 86.88 105 GLU A O 1
ATOM 806 N N . ALA A 1 106 ? 17.828 12.556 -22.336 1.00 88.19 106 ALA A N 1
ATOM 807 C CA . ALA A 1 106 ? 18.700 13.179 -21.348 1.00 88.19 106 ALA A CA 1
ATOM 808 C C . ALA A 1 106 ? 18.380 12.821 -19.887 1.00 88.19 106 ALA A C 1
ATOM 810 O O . ALA A 1 106 ? 19.300 12.839 -19.063 1.00 88.19 106 ALA A O 1
ATOM 811 N N . PHE A 1 107 ? 17.112 12.542 -19.555 1.00 91.56 107 PHE A N 1
ATOM 812 C CA . PHE A 1 107 ? 16.653 12.472 -18.158 1.00 91.56 107 PHE A CA 1
ATOM 813 C C . PHE A 1 107 ? 15.896 11.200 -17.768 1.00 91.56 107 PHE A C 1
ATOM 815 O O . PHE A 1 107 ? 15.631 11.013 -16.580 1.00 91.56 107 PHE A O 1
ATOM 822 N N . SER A 1 108 ? 15.552 10.315 -18.709 1.00 86.12 108 SER A N 1
ATOM 823 C CA . SER A 1 108 ? 14.696 9.155 -18.421 1.00 86.12 108 SER A CA 1
ATOM 824 C C . SER A 1 108 ? 15.264 8.237 -17.330 1.00 86.12 108 SER A C 1
ATOM 826 O O . SER A 1 108 ? 14.506 7.787 -16.478 1.00 86.12 108 SER A O 1
ATOM 828 N N . ASP A 1 109 ? 16.577 7.996 -17.287 1.00 87.62 109 ASP A N 1
ATOM 829 C CA . ASP A 1 109 ? 17.171 7.104 -16.276 1.00 87.62 109 ASP A CA 1
ATOM 830 C C . ASP A 1 109 ? 17.100 7.687 -14.856 1.00 87.62 109 ASP A C 1
ATOM 832 O O . ASP A 1 109 ? 16.752 6.981 -13.907 1.00 87.62 109 ASP A O 1
ATOM 836 N N . SER A 1 110 ? 17.373 8.986 -14.700 1.00 90.38 110 SER A N 1
ATOM 837 C CA . SER A 1 110 ? 17.233 9.675 -13.410 1.00 90.38 110 SER A CA 1
ATOM 838 C C . SER A 1 110 ? 15.772 9.802 -12.988 1.00 90.38 110 SER A C 1
ATOM 840 O O . SER A 1 110 ? 15.471 9.697 -11.801 1.00 90.38 110 SER A O 1
ATOM 842 N N . LEU A 1 111 ? 14.860 9.984 -13.946 1.00 87.75 111 LEU A N 1
ATOM 843 C CA . LEU A 1 111 ? 13.427 10.003 -13.675 1.00 87.75 111 LEU A CA 1
ATOM 844 C C . LEU A 1 111 ? 12.930 8.640 -13.173 1.00 87.75 111 LEU A C 1
ATOM 846 O O . LEU A 1 111 ? 12.175 8.603 -12.211 1.00 87.75 111 LEU A O 1
ATOM 850 N N . ILE A 1 112 ? 13.394 7.533 -13.762 1.00 86.81 112 ILE A N 1
ATOM 851 C CA . ILE A 1 112 ? 13.066 6.179 -13.288 1.00 86.81 112 ILE A CA 1
ATOM 852 C C . ILE A 1 112 ? 13.587 5.957 -11.864 1.00 86.81 112 ILE A C 1
ATOM 854 O O . ILE A 1 112 ? 12.886 5.402 -11.027 1.00 86.81 112 ILE A O 1
ATOM 858 N N . ALA A 1 113 ? 14.808 6.401 -11.549 1.00 90.12 113 ALA A N 1
ATOM 859 C CA . ALA A 1 113 ? 15.327 6.286 -10.185 1.00 90.12 113 ALA A CA 1
ATOM 860 C C . ALA A 1 113 ? 14.470 7.073 -9.173 1.00 90.12 113 ALA A C 1
ATOM 862 O O . ALA A 1 113 ? 14.204 6.586 -8.072 1.00 90.12 113 ALA A O 1
ATOM 863 N N . LEU A 1 114 ? 14.012 8.268 -9.560 1.00 90.06 114 LEU A N 1
ATOM 864 C CA . LEU A 1 114 ? 13.102 9.087 -8.762 1.00 90.06 114 LEU A CA 1
ATOM 865 C C . LEU A 1 114 ? 11.723 8.428 -8.594 1.00 90.06 114 LEU A C 1
ATOM 867 O O . LEU A 1 114 ? 11.177 8.441 -7.491 1.00 90.06 114 LEU A O 1
ATOM 871 N N . ASP A 1 115 ? 11.191 7.828 -9.656 1.00 85.69 115 ASP A N 1
ATOM 872 C CA . ASP A 1 115 ? 9.951 7.048 -9.648 1.00 85.69 115 ASP A CA 1
ATOM 873 C C . ASP A 1 115 ? 10.036 5.867 -8.678 1.00 85.69 115 ASP A C 1
ATOM 875 O O . ASP A 1 115 ? 9.259 5.793 -7.723 1.00 85.69 115 ASP A O 1
ATOM 879 N N . GLU A 1 116 ? 11.069 5.036 -8.792 1.00 88.00 116 GLU A N 1
ATOM 880 C CA . GLU A 1 116 ? 11.300 3.933 -7.861 1.00 88.00 116 GLU A CA 1
ATOM 881 C C . GLU A 1 116 ? 11.391 4.408 -6.403 1.00 88.00 116 GLU A C 1
ATOM 883 O O . GLU A 1 116 ? 10.833 3.782 -5.499 1.00 88.00 116 GLU A O 1
ATOM 888 N N . ALA A 1 117 ? 12.093 5.517 -6.148 1.00 91.12 117 ALA A N 1
ATOM 889 C CA . ALA A 1 117 ? 12.192 6.085 -4.808 1.00 91.12 117 ALA A CA 1
ATOM 890 C C . ALA A 1 117 ? 10.833 6.599 -4.301 1.00 91.12 117 ALA A C 1
ATOM 892 O O . ALA A 1 117 ? 10.534 6.480 -3.110 1.00 91.12 117 ALA A O 1
ATOM 893 N N . SER A 1 118 ? 9.990 7.119 -5.195 1.00 87.31 118 SER A N 1
ATOM 894 C CA . SER A 1 118 ? 8.639 7.576 -4.869 1.00 87.31 118 SER A CA 1
ATOM 895 C C . SER A 1 118 ? 7.700 6.420 -4.514 1.00 87.31 118 SER A C 1
ATOM 897 O O . SER A 1 118 ? 6.976 6.525 -3.526 1.00 87.31 118 SER A O 1
ATOM 899 N N . HIS A 1 119 ? 7.791 5.278 -5.204 1.00 85.50 119 HIS A N 1
ATOM 900 C CA . HIS A 1 119 ? 7.074 4.052 -4.836 1.00 85.50 119 HIS A CA 1
ATOM 901 C C . HIS A 1 119 ? 7.508 3.523 -3.462 1.00 85.50 119 HIS A C 1
ATOM 903 O O . HIS A 1 119 ? 6.673 3.104 -2.657 1.00 85.50 119 HIS A O 1
ATOM 909 N N . MET A 1 120 ? 8.810 3.577 -3.155 1.00 88.81 120 MET A N 1
ATOM 910 C CA . MET A 1 120 ? 9.308 3.193 -1.829 1.00 88.81 120 MET A CA 1
ATOM 911 C C . MET A 1 120 ? 8.768 4.127 -0.741 1.00 88.81 120 MET A C 1
ATOM 913 O O . MET A 1 120 ? 8.296 3.644 0.288 1.00 88.81 120 MET A O 1
ATOM 917 N N . LEU A 1 121 ? 8.769 5.444 -0.977 1.00 88.75 121 LEU A N 1
ATOM 918 C CA . LEU A 1 121 ? 8.150 6.414 -0.071 1.00 88.75 121 LEU A CA 1
ATOM 919 C C . LEU A 1 121 ? 6.651 6.145 0.103 1.00 88.75 121 LEU A C 1
ATOM 921 O O . LEU A 1 121 ? 6.172 6.117 1.234 1.00 88.75 121 LEU A O 1
ATOM 925 N N . ALA A 1 122 ? 5.928 5.887 -0.987 1.00 82.88 122 ALA A N 1
ATOM 926 C CA . ALA A 1 122 ? 4.508 5.564 -0.957 1.00 82.88 122 ALA A CA 1
ATOM 927 C C . ALA A 1 122 ? 4.235 4.333 -0.086 1.00 82.88 122 ALA A C 1
ATOM 929 O O . ALA A 1 122 ? 3.427 4.410 0.831 1.00 82.88 122 ALA A O 1
ATOM 930 N N . SER A 1 123 ? 4.963 3.233 -0.300 1.00 84.69 123 SER A N 1
ATOM 931 C CA . SER A 1 123 ? 4.814 2.003 0.490 1.00 84.69 123 SER A CA 1
ATOM 932 C C . SER A 1 123 ? 5.181 2.173 1.969 1.00 84.69 123 SER A C 1
ATOM 934 O O . SER A 1 123 ? 4.633 1.485 2.826 1.00 84.69 123 SER A O 1
ATOM 936 N N . ALA A 1 124 ? 6.081 3.109 2.288 1.00 88.19 124 ALA A N 1
ATOM 937 C CA . ALA A 1 124 ? 6.456 3.410 3.662 1.00 88.19 124 ALA A CA 1
ATOM 938 C C . ALA A 1 124 ? 5.411 4.288 4.365 1.00 88.19 124 ALA A C 1
ATOM 940 O O . ALA A 1 124 ? 5.085 4.022 5.517 1.00 88.19 124 ALA A O 1
ATOM 941 N N . VAL A 1 125 ? 4.879 5.306 3.676 1.00 84.81 125 VAL A N 1
ATOM 942 C CA . VAL A 1 125 ? 3.828 6.204 4.196 1.00 84.81 125 VAL A CA 1
ATOM 943 C C . VAL A 1 125 ? 2.477 5.489 4.281 1.00 84.81 125 VAL A C 1
ATOM 945 O O . VAL A 1 125 ? 1.662 5.740 5.166 1.00 84.81 125 VAL A O 1
ATOM 948 N N . PHE A 1 126 ? 2.237 4.571 3.353 1.00 84.50 126 PHE A N 1
ATOM 949 C CA . PHE A 1 126 ? 0.978 3.873 3.174 1.00 84.50 126 PHE A CA 1
ATOM 950 C C . PHE A 1 126 ? 1.167 2.346 3.098 1.00 84.50 126 PHE A C 1
ATOM 952 O O . PHE A 1 126 ? 0.849 1.733 2.079 1.00 84.50 126 PHE A O 1
ATOM 959 N N . PRO A 1 127 ? 1.671 1.702 4.165 1.00 85.94 127 PRO A N 1
ATOM 960 C CA . PRO A 1 127 ? 1.984 0.272 4.150 1.00 85.94 127 PRO A CA 1
ATOM 961 C C . PRO A 1 127 ? 0.753 -0.640 4.108 1.00 85.94 127 PRO A C 1
ATOM 963 O O . PRO A 1 127 ? 0.879 -1.817 3.757 1.00 85.94 127 PRO A O 1
ATOM 966 N N . SER A 1 128 ? -0.419 -0.116 4.477 1.00 87.12 128 SER A N 1
ATOM 967 C CA . SER A 1 128 ? -1.631 -0.907 4.673 1.00 87.12 128 SER A CA 1
ATOM 968 C C . SER A 1 128 ? -2.162 -1.497 3.370 1.00 87.12 128 SER A C 1
ATOM 970 O O . SER A 1 128 ? -2.408 -0.786 2.395 1.00 87.12 128 SER A O 1
ATOM 972 N N . ALA A 1 129 ? -2.445 -2.797 3.405 1.00 89.25 129 ALA A N 1
ATOM 973 C CA . ALA A 1 129 ? -3.210 -3.495 2.377 1.00 89.25 129 ALA A CA 1
ATOM 974 C C . ALA A 1 129 ? -4.689 -3.688 2.750 1.00 89.25 129 ALA A C 1
ATOM 976 O O . ALA A 1 129 ? -5.406 -4.375 2.034 1.00 89.25 129 ALA A O 1
ATOM 977 N N . VAL A 1 130 ? -5.157 -3.126 3.867 1.00 90.62 130 VAL A N 1
ATOM 978 C CA . VAL A 1 130 ? -6.507 -3.373 4.393 1.00 90.62 130 VAL A CA 1
ATOM 979 C C . VAL A 1 130 ? -7.484 -2.315 3.897 1.00 90.62 130 VAL A C 1
ATOM 981 O O . VAL A 1 130 ? -7.322 -1.136 4.194 1.00 90.62 130 VAL A O 1
ATOM 984 N N . LYS A 1 131 ? -8.538 -2.726 3.188 1.00 89.62 131 LYS A N 1
ATOM 985 C CA . LYS A 1 131 ? -9.570 -1.819 2.665 1.00 89.62 131 LYS A CA 1
ATOM 986 C C . LYS A 1 131 ? -10.592 -1.500 3.754 1.00 89.62 131 LYS A C 1
ATOM 988 O O . LYS A 1 131 ? -11.115 -2.406 4.388 1.00 89.62 131 LYS A O 1
ATOM 993 N N . GLY A 1 132 ? -10.911 -0.217 3.931 1.00 87.88 132 GLY A N 1
ATOM 994 C CA . GLY A 1 132 ? -11.975 0.247 4.838 1.00 87.88 132 GLY A CA 1
ATOM 995 C C . GLY A 1 132 ? -11.493 0.901 6.139 1.00 87.88 132 GLY A C 1
ATOM 996 O O . GLY A 1 132 ? -12.273 1.610 6.774 1.00 87.88 132 GLY A O 1
ATOM 997 N N . LEU A 1 133 ? -10.202 0.790 6.491 1.00 88.06 133 LEU A N 1
ATOM 998 C CA . LEU A 1 133 ? -9.652 1.334 7.750 1.00 88.06 133 LEU A CA 1
ATOM 999 C C . LEU A 1 133 ? -9.969 2.820 7.970 1.00 88.06 133 LEU A C 1
ATOM 1001 O O . LEU A 1 133 ? -10.280 3.239 9.083 1.00 88.06 133 LEU A O 1
ATOM 1005 N N . ARG A 1 134 ? -9.928 3.624 6.901 1.00 84.44 134 ARG A N 1
ATOM 1006 C CA . ARG A 1 134 ? -10.217 5.063 6.965 1.00 84.44 134 ARG A CA 1
ATOM 1007 C C . ARG A 1 134 ? -11.614 5.362 7.499 1.00 84.44 134 ARG A C 1
ATOM 1009 O O . ARG A 1 134 ? -11.758 6.299 8.278 1.00 84.44 134 ARG A O 1
ATOM 1016 N N . ALA A 1 135 ? -12.627 4.619 7.059 1.00 87.94 135 ALA A N 1
ATOM 1017 C CA . ALA A 1 135 ? -14.005 4.880 7.462 1.00 87.94 135 ALA A CA 1
ATOM 1018 C C . ALA A 1 135 ? -14.179 4.635 8.966 1.00 87.94 135 ALA A C 1
ATOM 1020 O O . ALA A 1 135 ? -14.723 5.488 9.668 1.00 87.94 135 ALA A O 1
ATOM 1021 N N . VAL A 1 136 ? -13.620 3.527 9.466 1.00 90.75 136 VAL A N 1
ATOM 1022 C CA . VAL A 1 136 ? -13.611 3.206 10.898 1.00 90.75 136 VAL A CA 1
ATOM 1023 C C . VAL A 1 136 ? -12.852 4.280 11.685 1.00 90.75 136 VAL A C 1
ATOM 1025 O O . VAL A 1 136 ? -13.374 4.817 12.659 1.00 90.75 136 VAL A O 1
ATOM 1028 N N . ASN A 1 137 ? -11.659 4.670 11.225 1.00 87.62 137 ASN A N 1
ATOM 1029 C CA . ASN A 1 137 ? -10.828 5.669 11.900 1.00 87.62 137 ASN A CA 1
ATOM 1030 C C . ASN A 1 137 ? -11.501 7.044 12.018 1.00 87.62 137 ASN A C 1
ATOM 1032 O O . ASN A 1 137 ? -11.387 7.695 13.051 1.00 87.62 137 ASN A O 1
ATOM 1036 N N . VAL A 1 138 ? -12.252 7.481 11.000 1.00 86.75 138 VAL A N 1
ATOM 1037 C CA . VAL A 1 138 ? -13.034 8.729 11.079 1.00 86.75 138 VAL A CA 1
ATOM 1038 C C . VAL A 1 138 ? -14.047 8.673 12.230 1.00 86.75 138 VAL A C 1
ATOM 1040 O O . VAL A 1 138 ? -14.198 9.651 12.958 1.00 86.75 138 VAL A O 1
ATOM 1043 N N . LYS A 1 139 ? -14.697 7.526 12.456 1.00 90.19 139 LYS A N 1
ATOM 1044 C CA . LYS A 1 139 ? -15.639 7.361 13.575 1.00 90.19 139 LYS A CA 1
ATOM 1045 C C . LYS A 1 139 ? -14.949 7.275 14.934 1.00 90.19 139 LYS A C 1
ATOM 1047 O O . LYS A 1 139 ? -15.452 7.843 15.903 1.00 90.19 139 LYS A O 1
ATOM 1052 N N . LEU A 1 140 ? -13.788 6.625 15.014 1.00 89.69 140 LEU A N 1
ATOM 1053 C CA . LEU A 1 140 ? -12.967 6.639 16.232 1.00 89.69 140 LEU A CA 1
ATOM 1054 C C . LEU A 1 140 ? -12.521 8.064 16.584 1.00 89.69 140 LEU A C 1
ATOM 1056 O O . LEU A 1 140 ? -12.577 8.465 17.748 1.00 89.69 140 LEU A O 1
ATOM 1060 N N . TRP A 1 141 ? -12.169 8.861 15.575 1.00 86.00 141 TRP A N 1
ATOM 1061 C CA . TRP A 1 141 ? -11.822 10.267 15.747 1.00 86.00 141 TRP A CA 1
ATOM 1062 C C . TRP A 1 141 ? -12.993 11.102 16.279 1.00 86.00 141 TRP A C 1
ATOM 1064 O O . TRP A 1 141 ? -12.804 11.908 17.193 1.00 86.00 141 TRP A O 1
ATOM 1074 N N . ASP A 1 142 ? -14.211 10.891 15.765 1.00 85.00 142 ASP A N 1
ATOM 1075 C CA . ASP A 1 142 ? -15.420 11.543 16.287 1.00 85.00 142 ASP A CA 1
ATOM 1076 C C . ASP A 1 142 ? -15.608 11.247 17.784 1.00 85.00 142 ASP A C 1
ATOM 1078 O O . ASP A 1 142 ? -15.914 12.149 18.572 1.00 85.00 142 ASP A O 1
ATOM 1082 N N . PHE A 1 143 ? -15.370 10.004 18.213 1.00 89.00 143 PHE A N 1
ATOM 1083 C CA . PHE A 1 143 ? -15.395 9.653 19.631 1.00 89.00 143 PHE A CA 1
ATOM 1084 C C . PHE A 1 143 ? -14.305 10.399 20.419 1.00 89.00 143 PHE A C 1
ATOM 1086 O O . PHE A 1 143 ? -14.620 11.134 21.362 1.00 89.00 143 PHE A O 1
ATOM 1093 N N . GLN A 1 144 ? -13.040 10.271 20.011 1.00 85.56 144 GLN A N 1
ATOM 1094 C CA . GLN A 1 144 ? -11.900 10.850 20.726 1.00 85.56 144 GLN A CA 1
ATOM 1095 C C . GLN A 1 144 ? -11.960 12.382 20.814 1.00 85.56 144 GLN A C 1
ATOM 1097 O O . GLN A 1 144 ? -11.680 12.951 21.867 1.00 85.56 144 GLN A O 1
ATOM 1102 N N . LYS A 1 145 ? -12.313 13.090 19.734 1.00 83.31 145 LYS A N 1
ATOM 1103 C CA . LYS A 1 145 ? -12.295 14.563 19.731 1.00 83.31 145 LYS A CA 1
ATOM 1104 C C . LYS A 1 145 ? -13.571 15.197 20.236 1.00 83.31 145 LYS A C 1
ATOM 1106 O O . LYS A 1 145 ? -13.500 16.245 20.875 1.00 83.31 145 LYS A O 1
ATOM 1111 N N . ILE A 1 146 ? -14.724 14.603 19.949 1.00 84.69 146 ILE A N 1
ATOM 1112 C CA . ILE A 1 146 ? -16.008 15.231 20.263 1.00 84.69 146 ILE A CA 1
ATOM 1113 C C . ILE A 1 146 ? -16.555 14.664 21.568 1.00 84.69 146 ILE A C 1
ATOM 1115 O O . ILE A 1 146 ? -16.902 15.428 22.471 1.00 84.69 146 ILE A O 1
ATOM 1119 N N . GLN A 1 147 ? -16.632 13.338 21.702 1.00 88.25 147 GLN A N 1
ATOM 1120 C CA . GLN A 1 147 ? -17.289 12.738 22.866 1.00 88.25 147 GLN A CA 1
ATOM 1121 C C . GLN A 1 147 ? -16.440 12.809 24.128 1.00 88.25 147 GLN A C 1
ATOM 1123 O O . GLN A 1 147 ? -16.970 13.211 25.162 1.00 88.25 147 GLN A O 1
ATOM 1128 N N . VAL A 1 148 ? -15.139 12.518 24.058 1.00 88.12 148 VAL A N 1
ATOM 1129 C CA . VAL A 1 148 ? -14.260 12.619 25.239 1.00 88.12 148 VAL A CA 1
ATOM 1130 C C . VAL A 1 148 ? -14.192 14.063 25.754 1.00 88.12 148 VAL A C 1
ATOM 1132 O O . VAL A 1 148 ? -14.315 14.297 26.956 1.00 88.12 148 VAL A O 1
ATOM 1135 N N . ALA A 1 149 ? -14.107 15.052 24.858 1.00 88.50 149 ALA A N 1
ATOM 1136 C CA . ALA A 1 149 ? -14.127 16.466 25.239 1.00 88.50 149 ALA A CA 1
ATOM 1137 C C . ALA A 1 149 ? -15.469 16.884 25.870 1.00 88.50 149 ALA A C 1
ATOM 1139 O O . ALA A 1 149 ? -15.497 17.559 26.901 1.00 88.50 149 ALA A O 1
ATOM 1140 N N . ASN A 1 150 ? -16.597 16.454 25.291 1.00 88.38 150 ASN A N 1
ATOM 1141 C CA . ASN A 1 150 ? -17.921 16.711 25.863 1.00 88.38 150 ASN A CA 1
ATOM 1142 C C . ASN A 1 150 ? -18.092 16.062 27.238 1.00 88.38 150 ASN A C 1
ATOM 1144 O O . ASN A 1 150 ? -18.648 16.686 28.142 1.00 88.38 150 ASN A O 1
ATOM 1148 N N . TYR A 1 151 ? -17.600 14.835 27.395 1.00 90.25 151 TYR A N 1
ATOM 1149 C CA . TYR A 1 151 ? -17.604 14.115 28.658 1.00 90.25 151 TYR A CA 1
ATOM 1150 C C . TYR A 1 151 ? -16.823 14.876 29.738 1.00 90.25 151 TYR A C 1
ATOM 1152 O O . TYR A 1 151 ? -17.376 15.164 30.801 1.00 90.25 151 TYR A O 1
ATOM 1160 N N . GLY A 1 152 ? -15.583 15.281 29.433 1.00 89.81 152 GLY A N 1
ATOM 1161 C CA . GLY A 1 152 ? -14.739 16.071 30.333 1.00 89.81 152 GLY A CA 1
ATOM 1162 C C . GLY A 1 152 ? -15.394 17.393 30.738 1.00 89.81 152 GLY A C 1
ATOM 1163 O O . GLY A 1 152 ? -15.498 17.694 31.924 1.00 89.81 152 GLY A O 1
ATOM 1164 N N . ARG A 1 153 ? -15.965 18.131 29.778 1.00 90.38 153 ARG A N 1
ATOM 1165 C CA . ARG A 1 153 ? -16.660 19.403 30.045 1.00 90.38 153 ARG A CA 1
ATOM 1166 C C . ARG A 1 153 ? -17.867 19.243 30.976 1.00 90.38 153 ARG A C 1
ATOM 1168 O O . ARG A 1 153 ? -18.115 20.104 31.827 1.00 90.38 153 ARG A O 1
ATOM 1175 N N . ILE A 1 154 ? -18.656 18.177 30.806 1.00 89.50 154 ILE A N 1
ATOM 1176 C CA . ILE A 1 154 ? -19.780 17.889 31.710 1.00 89.50 154 ILE A CA 1
ATOM 1177 C C . ILE A 1 154 ? -19.241 17.563 33.101 1.00 89.50 154 ILE A C 1
ATOM 1179 O O . ILE A 1 154 ? -19.727 18.137 34.073 1.00 89.50 154 ILE A O 1
ATOM 1183 N N . LEU A 1 155 ? -18.222 16.706 33.199 1.00 90.12 155 LEU A N 1
ATOM 1184 C CA . LEU A 1 155 ? -17.608 16.342 34.472 1.00 90.12 155 LEU A CA 1
ATOM 1185 C C . LEU A 1 155 ? -17.097 17.574 35.230 1.00 90.12 155 LEU A C 1
ATOM 1187 O O . LEU A 1 155 ? -17.508 17.796 36.367 1.00 90.12 155 LEU A O 1
ATOM 1191 N N . GLU A 1 156 ? -16.307 18.428 34.578 1.00 90.50 156 GLU A N 1
ATOM 1192 C CA . GLU A 1 156 ? -15.800 19.682 35.148 1.00 90.50 156 GLU A CA 1
ATOM 1193 C C . GLU A 1 156 ? -16.926 20.581 35.668 1.00 90.50 156 GLU A C 1
ATOM 1195 O O . GLU A 1 156 ? -16.854 21.111 36.778 1.00 90.50 156 GLU A O 1
ATOM 1200 N N . THR A 1 157 ? -18.002 20.727 34.889 1.00 90.00 157 THR A N 1
ATOM 1201 C CA . THR A 1 157 ? -19.153 21.558 35.266 1.00 90.00 157 THR A CA 1
ATOM 1202 C C . THR A 1 157 ? -19.855 21.006 36.505 1.00 90.00 157 THR A C 1
ATOM 1204 O O . THR A 1 157 ? -20.175 21.750 37.428 1.00 90.00 157 THR A O 1
ATOM 1207 N N . VAL A 1 158 ? -20.099 19.697 36.544 1.00 87.62 158 VAL A N 1
ATOM 1208 C CA . VAL A 1 158 ? -20.854 19.046 37.622 1.00 87.62 158 VAL A CA 1
ATOM 1209 C C . VAL A 1 158 ? -20.032 19.001 38.919 1.00 87.62 158 VAL A C 1
ATOM 1211 O O . VAL A 1 158 ? -20.599 19.196 39.997 1.00 87.62 158 VAL A O 1
ATOM 1214 N N . VAL A 1 159 ? -18.708 18.827 38.821 1.00 85.69 159 VAL A N 1
ATOM 1215 C CA . VAL A 1 159 ? -17.771 18.913 39.954 1.00 85.69 159 VAL A CA 1
ATOM 1216 C C . VAL A 1 159 ? -17.693 20.343 40.492 1.00 85.69 159 VAL A C 1
ATOM 1218 O O . VAL A 1 159 ? -17.868 20.553 41.694 1.00 85.69 159 VAL A O 1
ATOM 1221 N N . ARG A 1 160 ? -17.505 21.344 39.619 1.00 89.00 160 ARG A N 1
ATOM 1222 C CA . ARG A 1 160 ? -17.456 22.763 40.012 1.00 89.00 160 ARG A CA 1
ATOM 1223 C C . ARG A 1 160 ? -18.737 23.201 40.718 1.00 89.00 160 ARG A C 1
ATOM 1225 O O . ARG A 1 160 ? -18.677 23.864 41.750 1.00 89.00 160 ARG A O 1
ATOM 1232 N N . ASP A 1 161 ? -19.884 22.794 40.186 1.00 91.12 161 ASP A N 1
ATOM 1233 C CA . ASP A 1 161 ? -21.196 23.134 40.734 1.00 91.12 161 ASP A CA 1
ATOM 1234 C C . ASP A 1 161 ? -21.566 22.277 41.969 1.00 91.12 161 ASP A C 1
ATOM 1236 O O . ASP A 1 161 ? -22.671 22.414 42.493 1.00 91.12 161 ASP A O 1
ATOM 1240 N N . ARG A 1 162 ? -20.672 21.379 42.429 1.00 83.06 162 ARG A N 1
ATOM 1241 C CA . ARG A 1 162 ? -20.874 20.434 43.550 1.00 83.06 162 ARG A CA 1
ATOM 1242 C C . ARG A 1 162 ? -22.163 19.611 43.434 1.00 83.06 162 ARG A C 1
ATOM 1244 O O . ARG A 1 162 ? -22.807 19.288 44.430 1.00 83.06 162 ARG A O 1
ATOM 1251 N N . LYS A 1 163 ? -22.545 19.269 42.203 1.00 85.44 163 LYS A N 1
ATOM 1252 C CA . LYS A 1 163 ? -23.776 18.527 41.883 1.00 85.44 163 LYS A CA 1
ATOM 1253 C C . LYS A 1 163 ? -23.644 17.016 42.089 1.00 85.44 163 LYS A C 1
ATOM 1255 O O . LYS A 1 163 ? -24.651 16.318 42.015 1.00 85.44 163 LYS A O 1
ATOM 1260 N N . ILE A 1 164 ? -22.429 16.524 42.334 1.00 88.81 164 ILE A N 1
ATOM 1261 C CA . ILE A 1 164 ? -22.124 15.119 42.627 1.00 88.81 164 ILE A CA 1
ATOM 1262 C C . ILE A 1 164 ? -21.159 15.003 43.811 1.00 88.81 164 ILE A C 1
ATOM 1264 O O . ILE A 1 164 ? -20.385 15.920 44.088 1.00 88.81 164 ILE A O 1
ATOM 1268 N N . THR A 1 165 ? -21.197 13.866 44.504 1.00 92.38 165 THR A N 1
ATOM 1269 C CA . THR A 1 165 ? -20.236 13.506 45.557 1.00 92.38 165 THR A CA 1
ATOM 1270 C C . THR A 1 165 ? -18.914 13.008 44.965 1.00 92.38 165 THR A C 1
ATOM 1272 O O . THR A 1 165 ? -18.851 12.641 43.792 1.00 92.38 165 THR A O 1
ATOM 1275 N N . GLN A 1 166 ? -17.862 12.920 45.787 1.00 90.81 166 GLN A N 1
ATOM 1276 C CA . GLN A 1 166 ? -16.585 12.316 45.375 1.00 90.81 166 GLN A CA 1
ATOM 1277 C C . GLN A 1 166 ? -16.755 10.861 44.911 1.00 90.81 166 GLN A C 1
ATOM 1279 O O . GLN A 1 166 ? -16.221 10.482 43.874 1.00 90.81 166 GLN A O 1
ATOM 1284 N N . ASP A 1 167 ? -17.573 10.065 45.606 1.00 92.31 167 ASP A N 1
ATOM 1285 C CA . ASP A 1 167 ? -17.865 8.686 45.192 1.00 92.31 167 ASP A CA 1
ATOM 1286 C C . ASP A 1 167 ? -18.572 8.622 43.832 1.00 92.31 167 ASP A C 1
ATOM 1288 O O . ASP A 1 167 ? -18.325 7.721 43.031 1.00 92.31 167 ASP A O 1
ATOM 1292 N N . GLN A 1 168 ? -19.474 9.566 43.556 1.00 92.00 168 GLN A N 1
ATOM 1293 C CA . GLN A 1 168 ? -20.162 9.662 42.268 1.00 92.00 168 GLN A CA 1
ATOM 1294 C C . GLN A 1 168 ? -19.211 10.113 41.156 1.00 92.00 168 GLN A C 1
ATOM 1296 O O . GLN A 1 168 ? -19.288 9.572 40.053 1.00 92.00 168 GLN A O 1
ATOM 1301 N N . GLN A 1 169 ? -18.298 11.040 41.455 1.00 92.75 169 GLN A N 1
ATOM 1302 C CA . GLN A 1 169 ? -17.228 11.450 40.550 1.00 92.75 169 GLN A CA 1
ATOM 1303 C C . GLN A 1 169 ? -16.324 10.261 40.189 1.00 92.75 169 GLN A C 1
ATOM 1305 O O . GLN A 1 169 ? -16.175 9.945 39.012 1.00 92.75 169 GLN A O 1
ATOM 1310 N N . ALA A 1 170 ? -15.809 9.532 41.181 1.00 92.44 170 ALA A N 1
ATOM 1311 C CA . ALA A 1 170 ? -14.958 8.368 40.940 1.00 92.44 170 ALA A CA 1
ATOM 1312 C C . ALA A 1 170 ? -15.681 7.282 40.122 1.00 92.44 170 ALA A C 1
ATOM 1314 O O . ALA A 1 170 ? -15.101 6.650 39.239 1.00 92.44 170 ALA A O 1
ATOM 1315 N N . ARG A 1 171 ? -16.980 7.073 40.379 1.00 92.38 171 ARG A N 1
ATOM 1316 C CA . ARG A 1 171 ? -17.801 6.128 39.606 1.00 92.38 171 ARG A CA 1
ATOM 1317 C C . ARG A 1 171 ? -17.965 6.550 38.152 1.00 92.38 171 ARG A C 1
ATOM 1319 O O . ARG A 1 171 ? -17.869 5.684 37.286 1.00 92.38 171 ARG A O 1
ATOM 1326 N N . ILE A 1 172 ? -18.255 7.825 37.882 1.00 92.44 172 ILE A N 1
ATOM 1327 C CA . ILE A 1 172 ? -18.450 8.284 36.505 1.00 92.44 172 ILE A CA 1
ATOM 1328 C C . ILE A 1 172 ? -17.110 8.258 35.769 1.00 92.44 172 ILE A C 1
ATOM 1330 O O . ILE A 1 172 ? -17.033 7.638 34.718 1.00 92.44 172 ILE A O 1
ATOM 1334 N N . GLU A 1 173 ? -16.023 8.755 36.364 1.00 93.06 173 GLU A N 1
ATOM 1335 C CA . GLU A 1 173 ? -14.663 8.646 35.813 1.00 93.06 173 GLU A CA 1
ATOM 1336 C C . GLU A 1 173 ? -14.307 7.202 35.434 1.00 93.06 173 GLU A C 1
ATOM 1338 O O . GLU A 1 173 ? -13.931 6.957 34.291 1.00 93.06 173 GLU A O 1
ATOM 1343 N N . ALA A 1 174 ? -14.552 6.229 36.319 1.00 93.62 174 ALA A N 1
ATOM 1344 C CA . ALA A 1 174 ? -14.317 4.816 36.021 1.00 93.62 174 ALA A CA 1
ATOM 1345 C C . ALA A 1 174 ? -15.171 4.274 34.857 1.00 93.62 174 ALA A C 1
ATOM 1347 O O . ALA A 1 174 ? -14.727 3.382 34.133 1.00 93.62 174 ALA A O 1
ATOM 1348 N N . ILE A 1 175 ? -16.396 4.779 34.667 1.00 92.88 175 ILE A N 1
ATOM 1349 C CA . ILE A 1 175 ? -17.227 4.453 33.497 1.00 92.88 175 ILE A CA 1
ATOM 1350 C C . ILE A 1 175 ? -16.610 5.060 32.232 1.00 92.88 175 ILE A C 1
ATOM 1352 O O . ILE A 1 175 ? -16.458 4.354 31.238 1.00 92.88 175 ILE A O 1
ATOM 1356 N N . GLY A 1 176 ? -16.223 6.337 32.285 1.00 91.94 176 GLY A N 1
ATOM 1357 C CA . GLY A 1 176 ? -15.572 7.038 31.179 1.00 91.94 176 GLY A CA 1
ATOM 1358 C C . GLY A 1 176 ? -14.294 6.336 30.718 1.00 91.94 176 GLY A C 1
ATOM 1359 O O . GLY A 1 176 ? -14.166 6.045 29.533 1.00 91.94 176 GLY A O 1
ATOM 1360 N N . THR A 1 177 ? -13.401 5.982 31.648 1.00 93.50 177 THR A N 1
ATOM 1361 C CA . THR A 1 177 ? -12.157 5.255 31.349 1.00 93.50 177 THR A CA 1
ATOM 1362 C C . THR A 1 177 ? -12.430 3.938 30.631 1.00 93.50 177 THR A C 1
ATOM 1364 O O . THR A 1 177 ? -11.842 3.693 29.589 1.00 93.50 177 THR A O 1
ATOM 1367 N N . ARG A 1 178 ? -13.385 3.124 31.102 1.00 93.44 178 ARG A N 1
ATOM 1368 C CA . ARG A 1 178 ? -13.705 1.838 30.450 1.00 93.44 178 ARG A CA 1
ATOM 1369 C C . ARG A 1 178 ? -14.214 1.992 29.022 1.00 93.44 178 ARG A C 1
ATOM 1371 O O . ARG A 1 178 ? -13.910 1.156 28.177 1.00 93.44 178 ARG A O 1
ATOM 1378 N N . ILE A 1 179 ? -15.014 3.026 28.762 1.00 93.56 179 ILE A N 1
ATOM 1379 C CA . ILE A 1 179 ? -15.490 3.320 27.407 1.00 93.56 179 ILE A CA 1
ATOM 1380 C C . ILE A 1 179 ? -14.300 3.725 26.535 1.00 93.56 179 ILE A C 1
ATOM 1382 O O . ILE A 1 179 ? -14.144 3.178 25.448 1.00 93.56 179 ILE A O 1
ATOM 1386 N N . ILE A 1 180 ? -13.448 4.634 27.018 1.00 92.75 180 ILE A N 1
ATOM 1387 C CA . ILE A 1 180 ? -12.247 5.078 26.298 1.00 92.75 180 ILE A CA 1
ATOM 1388 C C . ILE A 1 180 ? -11.342 3.883 25.975 1.00 92.75 180 ILE A C 1
ATOM 1390 O O . ILE A 1 180 ? -11.013 3.686 24.811 1.00 92.75 180 ILE A O 1
ATOM 1394 N N . ASP A 1 181 ? -11.038 3.032 26.955 1.00 93.00 181 ASP A N 1
ATOM 1395 C CA . ASP A 1 181 ? -10.197 1.843 26.775 1.00 93.00 181 ASP A CA 1
ATOM 1396 C C . ASP A 1 181 ? -10.769 0.873 25.724 1.00 93.00 181 ASP A C 1
ATOM 1398 O O . ASP A 1 181 ? -10.024 0.242 24.967 1.00 93.00 181 ASP A O 1
ATOM 1402 N N . ALA A 1 182 ? -12.099 0.753 25.640 1.00 94.31 182 ALA A N 1
ATOM 1403 C CA . ALA A 1 182 ? -12.749 -0.085 24.638 1.00 94.31 182 ALA A CA 1
ATOM 1404 C C . ALA A 1 182 ? -12.584 0.475 23.213 1.00 94.31 182 ALA A C 1
ATOM 1406 O O . ALA A 1 182 ? -12.304 -0.290 22.289 1.00 94.31 182 ALA A O 1
ATOM 1407 N N . PHE A 1 183 ? -12.697 1.795 23.034 1.00 94.38 183 PHE A N 1
ATOM 1408 C CA . PHE A 1 183 ? -12.399 2.453 21.756 1.00 94.38 183 PHE A CA 1
ATOM 1409 C C . PHE A 1 183 ? -10.903 2.376 21.411 1.00 94.38 183 PHE A C 1
ATOM 1411 O O . PHE A 1 183 ? -10.561 2.065 20.270 1.00 94.38 183 PHE A O 1
ATOM 1418 N N . GLU A 1 184 ? -10.011 2.564 22.387 1.00 91.12 184 GLU A N 1
ATOM 1419 C CA . GLU A 1 184 ? -8.557 2.441 22.195 1.00 91.12 184 GLU A CA 1
ATOM 1420 C C . GLU A 1 184 ? -8.124 1.018 21.821 1.00 91.12 184 GLU A C 1
ATOM 1422 O O . GLU A 1 184 ? -7.175 0.828 21.059 1.00 91.12 184 GLU A O 1
ATOM 1427 N N . THR A 1 185 ? -8.844 -0.002 22.294 1.00 93.38 185 THR A N 1
ATOM 1428 C CA . THR A 1 185 ? -8.606 -1.393 21.885 1.00 93.38 185 THR A CA 1
ATOM 1429 C C . THR A 1 185 ? -8.869 -1.585 20.389 1.00 93.38 185 THR A C 1
ATOM 1431 O O . THR A 1 185 ? -8.078 -2.234 19.702 1.00 93.38 185 THR A O 1
ATOM 1434 N N . ILE A 1 186 ? -9.954 -1.002 19.864 1.00 94.38 186 ILE A N 1
ATOM 1435 C CA . ILE A 1 186 ? -10.253 -1.027 18.425 1.00 94.38 186 ILE A CA 1
ATOM 1436 C C . ILE A 1 186 ? -9.198 -0.230 17.659 1.00 94.38 186 ILE A C 1
ATOM 1438 O O . ILE A 1 186 ? -8.654 -0.730 16.680 1.00 94.38 186 ILE A O 1
ATOM 1442 N N . ASN A 1 187 ? -8.867 0.972 18.131 1.00 91.19 187 ASN A N 1
ATOM 1443 C CA . ASN A 1 187 ? -7.855 1.832 17.524 1.00 91.19 187 ASN A CA 1
ATOM 1444 C C . ASN A 1 187 ? -6.492 1.124 17.394 1.00 91.19 187 ASN A C 1
ATOM 1446 O O . ASN A 1 187 ? -5.903 1.067 16.315 1.00 91.19 187 ASN A O 1
ATOM 1450 N N . SER A 1 188 ? -6.047 0.469 18.469 1.00 90.38 188 SER A N 1
ATOM 1451 C CA . SER A 1 188 ? -4.822 -0.339 18.488 1.00 90.38 188 SER A CA 1
ATOM 1452 C C . SER A 1 188 ? -4.862 -1.462 17.450 1.00 90.38 188 SER A C 1
ATOM 1454 O O . SER A 1 188 ? -3.892 -1.668 16.724 1.00 90.38 188 SER A O 1
ATOM 1456 N N . LEU A 1 189 ? -5.998 -2.157 17.327 1.00 92.69 189 LEU A N 1
ATOM 1457 C CA . LEU A 1 189 ? -6.176 -3.208 16.328 1.00 92.69 189 LEU A CA 1
ATOM 1458 C C . LEU A 1 189 ? -6.114 -2.659 14.894 1.00 92.69 189 LEU A C 1
ATOM 1460 O O . LEU A 1 189 ? -5.505 -3.292 14.034 1.00 92.69 189 LEU A O 1
ATOM 1464 N N . LEU A 1 190 ? -6.690 -1.481 14.625 1.00 90.75 190 LEU A N 1
ATOM 1465 C CA . LEU A 1 190 ? -6.588 -0.846 13.307 1.00 90.75 190 LEU A CA 1
ATOM 1466 C C . LEU A 1 190 ? -5.146 -0.459 12.966 1.00 90.75 190 LEU A C 1
ATOM 1468 O O . LEU A 1 190 ? -4.732 -0.642 11.825 1.00 90.75 190 LEU A O 1
ATOM 1472 N N . ASN A 1 191 ? -4.377 0.040 13.936 1.00 88.25 191 ASN A N 1
ATOM 1473 C CA . ASN A 1 191 ? -2.962 0.360 13.737 1.00 88.25 191 ASN A CA 1
ATOM 1474 C C . ASN A 1 191 ? -2.129 -0.897 13.449 1.00 88.25 191 ASN A C 1
ATOM 1476 O O . ASN A 1 191 ? -1.332 -0.903 12.511 1.00 88.25 191 ASN A O 1
ATOM 1480 N N . GLU A 1 192 ? -2.362 -1.990 14.187 1.00 89.88 192 GLU A N 1
ATOM 1481 C CA . GLU A 1 192 ? -1.733 -3.285 13.896 1.00 89.88 192 GLU A CA 1
ATOM 1482 C C . GLU A 1 192 ? -2.047 -3.762 12.471 1.00 89.88 192 GLU A C 1
ATOM 1484 O O . GLU A 1 192 ? -1.163 -4.257 11.774 1.00 89.88 192 GLU A O 1
ATOM 1489 N N . LEU A 1 193 ? -3.294 -3.594 12.022 1.00 91.00 193 LEU A N 1
ATOM 1490 C CA . LEU A 1 193 ? -3.720 -3.937 10.665 1.00 91.00 193 LEU A CA 1
ATOM 1491 C C . LEU A 1 193 ? -3.136 -3.003 9.599 1.00 91.00 193 LEU A C 1
ATOM 1493 O O . LEU A 1 193 ? -2.876 -3.441 8.480 1.00 91.00 193 LEU A O 1
ATOM 1497 N N . ALA A 1 194 ? -2.934 -1.727 9.925 1.00 87.50 194 ALA A N 1
ATOM 1498 C CA . ALA A 1 194 ? -2.382 -0.744 9.003 1.00 87.50 194 ALA A CA 1
ATOM 1499 C C . ALA A 1 194 ? -0.887 -0.962 8.740 1.00 87.50 194 ALA A C 1
ATOM 1501 O O . ALA A 1 194 ? -0.419 -0.722 7.628 1.00 87.50 194 ALA A O 1
ATOM 1502 N N . GLU A 1 195 ? -0.136 -1.391 9.754 1.00 86.06 195 GLU A N 1
ATOM 1503 C CA . GLU A 1 195 ? 1.304 -1.632 9.645 1.00 86.06 195 GLU A CA 1
ATOM 1504 C C . GLU A 1 195 ? 1.666 -3.079 9.305 1.00 86.06 195 GLU A C 1
ATOM 1506 O O . GLU A 1 195 ? 2.704 -3.330 8.689 1.00 86.06 195 GLU A O 1
ATOM 1511 N N . GLY A 1 196 ? 0.856 -4.028 9.768 1.00 86.19 196 GLY A N 1
ATOM 1512 C CA . GLY A 1 196 ? 1.174 -5.445 9.756 1.00 86.19 196 GLY A CA 1
ATOM 1513 C C . GLY A 1 196 ? 0.675 -6.200 8.528 1.00 86.19 196 GLY A C 1
ATOM 1514 O O . GLY A 1 196 ? -0.081 -5.708 7.692 1.00 86.19 196 GLY A O 1
ATOM 1515 N N . ARG A 1 197 ? 1.088 -7.468 8.461 1.00 91.56 197 ARG A N 1
ATOM 1516 C CA . ARG A 1 197 ? 0.546 -8.475 7.544 1.00 91.56 197 ARG A CA 1
ATOM 1517 C C . ARG A 1 197 ? -0.087 -9.582 8.373 1.00 91.56 197 ARG A C 1
ATOM 1519 O O . ARG A 1 197 ? 0.610 -10.308 9.083 1.00 91.56 197 ARG A O 1
ATOM 1526 N N . ALA A 1 198 ? -1.410 -9.693 8.321 1.00 93.56 198 ALA A N 1
ATOM 1527 C CA . ALA A 1 198 ? -2.115 -10.764 9.009 1.00 93.56 198 ALA A CA 1
ATOM 1528 C C . ALA A 1 198 ? -1.798 -12.104 8.334 1.00 93.56 198 ALA A C 1
ATOM 1530 O O . ALA A 1 198 ? -1.929 -12.213 7.123 1.00 93.56 198 ALA A O 1
ATOM 1531 N N . THR A 1 199 ? -1.398 -13.118 9.105 1.00 95.12 199 THR A N 1
ATOM 1532 C CA . THR A 1 199 ? -1.100 -14.472 8.585 1.00 95.12 199 THR A CA 1
ATOM 1533 C C . THR A 1 199 ? -2.001 -15.562 9.170 1.00 95.12 199 THR A C 1
ATOM 1535 O O . THR A 1 199 ? -1.910 -16.722 8.787 1.00 95.12 199 THR A O 1
ATOM 1538 N N . ASP A 1 200 ? -2.869 -15.205 10.120 1.00 95.50 200 ASP A N 1
ATOM 1539 C CA . ASP A 1 200 ? -3.766 -16.122 10.826 1.00 95.50 200 ASP A CA 1
ATOM 1540 C C . ASP A 1 200 ? -5.165 -15.500 10.882 1.00 95.50 200 ASP A C 1
ATOM 1542 O O . ASP A 1 200 ? -5.501 -14.747 11.802 1.00 95.50 200 ASP A O 1
ATOM 1546 N N . GLY A 1 201 ? -5.953 -15.779 9.840 1.00 95.25 201 GLY A N 1
ATOM 1547 C CA . GLY A 1 201 ? -7.326 -15.294 9.694 1.00 95.25 201 GLY A CA 1
ATOM 1548 C C . GLY A 1 201 ? -8.223 -15.673 10.879 1.00 95.25 201 GLY A C 1
ATOM 1549 O O . GLY A 1 201 ? -8.783 -14.774 11.501 1.00 95.25 201 GLY A O 1
ATOM 1550 N N . PRO A 1 202 ? -8.318 -16.958 11.281 1.00 96.56 202 PRO A N 1
ATOM 1551 C CA . PRO A 1 202 ? -9.154 -17.370 12.410 1.00 96.56 202 PRO A CA 1
ATOM 1552 C C . PRO A 1 202 ? -8.814 -16.663 13.727 1.00 96.56 202 PRO A C 1
ATOM 1554 O O . PRO A 1 202 ? -9.712 -16.240 14.463 1.00 96.56 202 PRO A O 1
ATOM 1557 N N . ARG A 1 203 ? -7.522 -16.501 14.043 1.00 96.56 203 ARG A N 1
ATOM 1558 C CA . ARG A 1 203 ? -7.109 -15.763 15.242 1.00 96.56 203 ARG A CA 1
ATOM 1559 C C . ARG A 1 203 ? -7.470 -14.286 15.143 1.00 96.56 203 ARG A C 1
ATOM 1561 O O . ARG A 1 203 ? -7.886 -13.710 16.149 1.00 96.56 203 ARG A O 1
ATOM 1568 N N . LEU A 1 204 ? -7.293 -13.674 13.974 1.00 96.25 204 LEU A N 1
ATOM 1569 C CA . LEU A 1 204 ? -7.647 -12.277 13.755 1.00 96.25 204 LEU A CA 1
ATOM 1570 C C . LEU A 1 204 ? -9.160 -12.054 13.872 1.00 96.25 204 LEU A C 1
ATOM 1572 O O . LEU A 1 204 ? -9.561 -11.161 14.613 1.00 96.25 204 LEU A O 1
ATOM 1576 N N . GLN A 1 205 ? -9.981 -12.900 13.244 1.00 96.81 205 GLN A N 1
ATOM 1577 C CA . GLN A 1 205 ? -11.441 -12.834 13.344 1.00 96.81 205 GLN A CA 1
ATOM 1578 C C . GLN A 1 205 ? -11.892 -12.892 14.802 1.00 96.81 205 GLN A C 1
ATOM 1580 O O . GLN A 1 205 ? -12.616 -12.024 15.277 1.00 96.81 205 GLN A O 1
ATOM 1585 N N . LYS A 1 206 ? -11.356 -13.848 15.571 1.00 97.19 206 LYS A N 1
ATOM 1586 C CA . LYS A 1 206 ? -11.655 -13.954 17.002 1.00 97.19 206 LYS A CA 1
ATOM 1587 C C . LYS A 1 206 ? -11.308 -12.672 17.768 1.00 97.19 206 LYS A C 1
ATOM 1589 O O . LYS A 1 206 ? -12.044 -12.298 18.678 1.00 97.19 206 LYS A O 1
ATOM 1594 N N . ARG A 1 207 ? -10.191 -12.009 17.443 1.00 96.19 207 ARG A N 1
ATOM 1595 C CA . ARG A 1 207 ? -9.805 -10.734 18.076 1.00 96.19 207 ARG A CA 1
ATOM 1596 C C . ARG A 1 207 ? -10.758 -9.602 17.696 1.00 96.19 207 ARG A C 1
ATOM 1598 O O . ARG A 1 207 ? -11.131 -8.837 18.581 1.00 96.19 207 ARG A O 1
ATOM 1605 N N . LEU A 1 208 ? -11.152 -9.512 16.424 1.00 95.94 208 LEU A N 1
ATOM 1606 C CA . LEU A 1 208 ? -12.134 -8.539 15.938 1.00 95.94 208 LEU A CA 1
ATOM 1607 C C . LEU A 1 208 ? -13.472 -8.723 16.656 1.00 95.94 208 LEU A C 1
ATOM 1609 O O . LEU A 1 208 ? -13.973 -7.779 17.260 1.00 95.94 208 LEU A O 1
ATOM 1613 N N . ASP A 1 209 ? -13.993 -9.948 16.700 1.00 96.38 209 ASP A N 1
ATOM 1614 C CA . ASP A 1 209 ? -15.251 -10.274 17.379 1.00 96.38 209 ASP A CA 1
ATOM 1615 C C . ASP A 1 209 ? -15.201 -9.936 18.873 1.00 96.38 209 ASP A C 1
ATOM 1617 O O . ASP A 1 209 ? -16.133 -9.351 19.426 1.00 96.38 209 ASP A O 1
ATOM 1621 N N . GLN A 1 210 ? -14.088 -10.258 19.539 1.00 96.69 210 GLN A N 1
ATOM 1622 C CA . GLN A 1 210 ? -13.880 -9.918 20.946 1.00 96.69 210 GLN A CA 1
ATOM 1623 C C . GLN A 1 210 ? -13.842 -8.408 21.176 1.00 96.69 210 GLN A C 1
ATOM 1625 O O . GLN A 1 210 ? -14.416 -7.933 22.157 1.00 96.69 210 GLN A O 1
ATOM 1630 N N . ALA A 1 211 ? -13.188 -7.654 20.294 1.00 95.31 211 ALA A N 1
ATOM 1631 C CA . ALA A 1 211 ? -13.106 -6.207 20.408 1.00 95.31 211 ALA A CA 1
ATOM 1632 C C . ALA A 1 211 ? -14.478 -5.551 20.157 1.00 95.31 211 ALA A C 1
ATOM 1634 O O . ALA A 1 211 ? -14.903 -4.730 20.973 1.00 95.31 211 ALA A O 1
ATOM 1635 N N . LYS A 1 212 ? -15.213 -5.988 19.119 1.00 96.12 212 LYS A N 1
ATOM 1636 C CA . LYS A 1 212 ? -16.601 -5.572 18.829 1.00 96.12 212 LYS A CA 1
ATOM 1637 C C . LYS A 1 212 ? -17.512 -5.835 20.037 1.00 96.12 212 LYS A C 1
ATOM 1639 O O . LYS A 1 212 ? -18.146 -4.919 20.557 1.00 96.12 212 LYS A O 1
ATOM 1644 N N . ALA A 1 213 ? -17.501 -7.063 20.561 1.00 95.81 213 ALA A N 1
ATOM 1645 C CA . ALA A 1 213 ? -18.313 -7.444 21.717 1.00 95.81 213 ALA A CA 1
ATOM 1646 C C . ALA A 1 213 ? -17.932 -6.678 22.995 1.00 95.81 213 ALA A C 1
ATOM 1648 O O . ALA A 1 213 ? -18.808 -6.282 23.765 1.00 95.81 213 ALA A O 1
ATOM 1649 N N . SER A 1 214 ? -16.634 -6.456 23.232 1.00 95.44 214 SER A N 1
ATOM 1650 C CA . SER A 1 214 ? -16.148 -5.673 24.374 1.00 95.44 214 SER A CA 1
ATOM 1651 C C . SER A 1 214 ? -16.630 -4.224 24.302 1.00 95.44 214 SER A C 1
ATOM 1653 O O . SER A 1 214 ? -17.090 -3.684 25.310 1.00 95.44 214 SER A O 1
ATOM 1655 N N . LEU A 1 215 ? -16.584 -3.606 23.119 1.00 96.12 215 LEU A N 1
ATOM 1656 C CA . LEU A 1 215 ? -17.057 -2.242 22.906 1.00 96.12 215 LEU A CA 1
ATOM 1657 C C . LEU A 1 215 ? -18.547 -2.104 23.241 1.00 96.12 215 LEU A C 1
ATOM 1659 O O . LEU A 1 215 ? -18.905 -1.290 24.096 1.00 96.12 215 LEU A O 1
ATOM 1663 N N . SER A 1 216 ? -19.399 -2.946 22.650 1.00 95.31 216 SER A N 1
ATOM 1664 C CA . SER A 1 216 ? -20.842 -2.938 22.923 1.00 95.31 216 SER A CA 1
ATOM 1665 C C . SER A 1 216 ? -21.144 -3.203 24.399 1.00 95.31 216 SER A C 1
ATOM 1667 O O . SER A 1 216 ? -21.877 -2.442 25.032 1.00 95.31 216 SER A O 1
ATOM 1669 N N . LYS A 1 217 ? -20.508 -4.223 24.992 1.00 96.00 217 LYS A N 1
ATOM 1670 C CA . LYS A 1 217 ? -20.717 -4.585 26.399 1.00 96.00 217 LYS A CA 1
ATOM 1671 C C . LYS A 1 217 ? -20.361 -3.446 27.354 1.00 96.00 217 LYS A C 1
ATOM 1673 O O . LYS A 1 217 ? -21.124 -3.175 28.277 1.00 96.00 217 LYS A O 1
ATOM 1678 N N . ASN A 1 218 ? -19.224 -2.775 27.158 1.00 95.25 218 ASN A N 1
ATOM 1679 C CA . ASN A 1 218 ? -18.810 -1.681 28.041 1.00 95.25 218 ASN A CA 1
ATOM 1680 C C . ASN A 1 218 ? -19.789 -0.499 27.992 1.00 95.25 218 ASN A C 1
ATOM 1682 O O . ASN A 1 218 ? -20.042 0.131 29.020 1.00 95.25 218 ASN A O 1
ATOM 1686 N N . LEU A 1 219 ? -20.375 -0.217 26.827 1.00 94.44 219 LEU A N 1
ATOM 1687 C CA . LEU A 1 219 ? -21.386 0.829 26.667 1.00 94.44 219 LEU A CA 1
ATOM 1688 C C . LEU A 1 219 ? -22.735 0.454 27.290 1.00 94.44 219 LEU A C 1
ATOM 1690 O O . LEU A 1 219 ? -23.389 1.307 27.897 1.00 94.44 219 LEU A O 1
ATOM 1694 N N . ASP A 1 220 ? -23.137 -0.811 27.204 1.00 94.75 220 ASP A N 1
ATOM 1695 C CA . ASP A 1 220 ? -24.357 -1.290 27.854 1.00 94.75 220 ASP A CA 1
ATOM 1696 C C . ASP A 1 220 ? -24.219 -1.340 29.374 1.00 94.75 220 ASP A C 1
ATOM 1698 O O . ASP A 1 220 ? -25.098 -0.845 30.087 1.00 94.75 220 ASP A O 1
ATOM 1702 N N . ASP A 1 221 ? -23.075 -1.807 29.877 1.00 94.38 221 ASP A N 1
ATOM 1703 C CA . ASP A 1 221 ? -22.732 -1.734 31.297 1.00 94.38 221 ASP A CA 1
ATOM 1704 C C . ASP A 1 221 ? -22.717 -0.276 31.784 1.00 94.38 221 ASP A C 1
ATOM 1706 O O . ASP A 1 221 ? -23.223 0.026 32.869 1.00 94.38 221 ASP A O 1
ATOM 1710 N N . ALA A 1 222 ? -22.164 0.649 30.991 1.00 93.00 222 ALA A N 1
ATOM 1711 C CA . ALA A 1 222 ? -22.162 2.073 31.307 1.00 93.00 222 ALA A CA 1
ATOM 1712 C C . ALA A 1 222 ? -23.585 2.634 31.405 1.00 93.00 222 ALA A C 1
ATOM 1714 O O . ALA A 1 222 ? -23.914 3.303 32.386 1.00 93.00 222 ALA A O 1
ATOM 1715 N N . ALA A 1 223 ? -24.446 2.332 30.432 1.00 91.69 223 ALA A N 1
ATOM 1716 C CA . ALA A 1 223 ? -25.833 2.780 30.435 1.00 91.69 223 ALA A CA 1
ATOM 1717 C C . ALA A 1 223 ? -26.638 2.192 31.603 1.00 91.69 223 ALA A C 1
ATOM 1719 O O . ALA A 1 223 ? -27.382 2.927 32.254 1.00 91.69 223 ALA A O 1
ATOM 1720 N N . GLY A 1 224 ? -26.450 0.906 31.918 1.00 91.50 224 GLY A N 1
ATOM 1721 C CA . GLY A 1 224 ? -27.098 0.242 33.053 1.00 91.50 224 GLY A CA 1
ATOM 1722 C C . GLY A 1 224 ? -26.689 0.817 34.414 1.00 91.50 224 GLY A C 1
ATOM 1723 O O . GLY A 1 224 ? -27.454 0.760 35.374 1.00 91.50 224 GLY A O 1
ATOM 1724 N N . ARG A 1 225 ? -25.505 1.437 34.498 1.00 90.94 225 ARG A N 1
ATOM 1725 C CA . ARG A 1 225 ? -24.995 2.108 35.706 1.00 90.94 225 ARG A CA 1
ATOM 1726 C C . ARG A 1 225 ? -25.450 3.568 35.843 1.00 90.94 225 ARG A C 1
ATOM 1728 O O . ARG A 1 225 ? -25.119 4.207 36.844 1.00 90.94 225 ARG A O 1
ATOM 1735 N N . MET A 1 226 ? -26.202 4.112 34.881 1.00 90.62 226 MET A N 1
ATOM 1736 C CA . MET A 1 226 ? -26.694 5.495 34.923 1.00 90.62 226 MET A CA 1
ATOM 1737 C C . MET A 1 226 ? -27.871 5.655 35.895 1.00 90.62 226 MET A C 1
ATOM 1739 O O . MET A 1 226 ? -29.038 5.540 35.513 1.00 90.62 226 MET A O 1
ATOM 1743 N N . THR A 1 227 ? -27.565 5.987 37.149 1.00 88.44 227 THR A N 1
ATOM 1744 C CA . THR A 1 227 ? -28.559 6.357 38.170 1.00 88.44 227 THR A CA 1
ATOM 1745 C C . THR A 1 227 ? -29.124 7.764 37.937 1.00 88.44 227 THR A C 1
ATOM 1747 O O . THR A 1 227 ? -28.589 8.540 37.140 1.00 88.44 227 THR A O 1
ATOM 1750 N N . ASP A 1 228 ? -30.183 8.141 38.661 1.00 86.19 228 ASP A N 1
ATOM 1751 C CA . ASP A 1 228 ? -30.757 9.495 38.581 1.00 86.19 228 ASP A CA 1
ATOM 1752 C C . ASP A 1 228 ? -29.748 10.598 38.914 1.00 86.19 228 ASP A C 1
ATOM 1754 O O . ASP A 1 228 ? -29.773 11.663 38.295 1.00 86.19 228 ASP A O 1
ATOM 1758 N N . ALA A 1 229 ? -28.817 10.323 39.832 1.00 84.69 229 ALA A N 1
ATOM 1759 C CA . ALA A 1 229 ? -27.740 11.240 40.198 1.00 84.69 229 ALA A CA 1
ATOM 1760 C C . ALA A 1 229 ? -26.725 11.465 39.061 1.00 84.69 229 ALA A C 1
ATOM 1762 O O . ALA A 1 229 ? -26.074 12.502 39.025 1.00 84.69 229 ALA A O 1
ATOM 1763 N N . LEU A 1 230 ? -26.609 10.521 38.119 1.00 88.62 230 LEU A N 1
ATOM 1764 C CA . LEU A 1 230 ? -25.681 10.578 36.983 1.00 88.62 230 LEU A CA 1
ATOM 1765 C C . LEU A 1 230 ? -26.394 10.832 35.647 1.00 88.62 230 LEU A C 1
ATOM 1767 O O . LEU A 1 230 ? -25.776 10.788 34.583 1.00 88.62 230 LEU A O 1
ATOM 1771 N N . LYS A 1 231 ? -27.702 11.125 35.667 1.00 89.25 231 LYS A N 1
ATOM 1772 C CA . LYS A 1 231 ? -28.523 11.210 34.449 1.00 89.25 231 LYS A CA 1
ATOM 1773 C C . LYS A 1 231 ? -28.045 12.255 33.440 1.00 89.25 231 LYS A C 1
ATOM 1775 O O . LYS A 1 231 ? -28.333 12.108 32.257 1.00 89.25 231 LYS A O 1
ATOM 1780 N N . MET A 1 232 ? -27.311 13.284 33.876 1.00 88.69 232 MET A N 1
ATOM 1781 C CA . MET A 1 232 ? -26.756 14.298 32.974 1.00 88.69 232 MET A CA 1
ATOM 1782 C C . MET A 1 232 ? -25.718 13.736 31.992 1.00 88.69 232 MET A C 1
ATOM 1784 O O . MET A 1 232 ? -25.495 14.347 30.952 1.00 88.69 232 MET A O 1
ATOM 1788 N N . PHE A 1 233 ? -25.124 12.572 32.281 1.00 90.69 233 PHE A N 1
ATOM 1789 C CA . PHE A 1 233 ? -24.178 11.898 31.389 1.00 90.69 233 PHE A CA 1
ATOM 1790 C C . PHE A 1 233 ? -24.867 10.976 30.369 1.00 90.69 233 PHE A C 1
ATOM 1792 O O . PHE A 1 233 ? -24.247 10.619 29.367 1.00 90.69 233 PHE A O 1
ATOM 1799 N N . LYS A 1 234 ? -26.159 10.641 30.548 1.00 90.62 234 LYS A N 1
ATOM 1800 C CA . LYS A 1 234 ? -26.917 9.771 29.623 1.00 90.62 234 LYS A CA 1
ATOM 1801 C C . LYS A 1 234 ? -26.818 10.200 28.149 1.00 90.62 234 LYS A C 1
ATOM 1803 O O . LYS A 1 234 ? -26.613 9.318 27.319 1.00 90.62 234 LYS A O 1
ATOM 1808 N N . PRO A 1 235 ? -26.909 11.497 27.781 1.00 91.38 235 PRO A N 1
ATOM 1809 C CA . PRO A 1 235 ? -26.766 11.913 26.384 1.00 91.38 235 PRO A CA 1
ATOM 1810 C C . PRO A 1 235 ? -25.402 11.558 25.772 1.00 91.38 235 PRO A C 1
ATOM 1812 O O . PRO A 1 235 ? -25.346 11.143 24.615 1.00 91.38 235 PRO A O 1
ATOM 1815 N N . VAL A 1 236 ? -24.315 11.668 26.546 1.00 91.06 236 VAL A N 1
ATOM 1816 C CA . VAL A 1 236 ? -22.961 11.312 26.085 1.00 91.06 236 VAL A CA 1
ATOM 1817 C C . VAL A 1 236 ? -22.831 9.804 25.912 1.00 91.06 236 VAL A C 1
ATOM 1819 O O . VAL A 1 236 ? -22.321 9.354 24.888 1.00 91.06 236 VAL A O 1
ATOM 1822 N N . ILE A 1 237 ? -23.352 9.015 26.857 1.00 92.44 237 ILE A N 1
ATOM 1823 C CA . ILE A 1 237 ? -23.354 7.548 26.753 1.00 92.44 237 ILE A CA 1
ATOM 1824 C C . ILE A 1 237 ? -24.159 7.087 25.533 1.00 92.44 237 ILE A C 1
ATOM 1826 O O . ILE A 1 237 ? -23.677 6.272 24.753 1.00 92.44 237 ILE A O 1
ATOM 1830 N N . ASN A 1 238 ? -25.348 7.652 25.308 1.00 92.50 238 ASN A N 1
ATOM 1831 C CA . ASN A 1 238 ? -26.176 7.316 24.147 1.00 92.50 238 ASN A CA 1
ATOM 1832 C C . ASN A 1 238 ? -25.498 7.688 22.821 1.00 92.50 238 ASN A C 1
ATOM 1834 O O . ASN A 1 238 ? -25.555 6.919 21.866 1.00 92.50 238 ASN A O 1
ATOM 1838 N N . THR A 1 239 ? -24.832 8.843 22.765 1.00 93.38 239 THR A N 1
ATOM 1839 C CA . THR A 1 239 ? -24.086 9.252 21.566 1.00 93.38 239 THR A CA 1
ATOM 1840 C C . THR A 1 239 ? -22.881 8.343 21.332 1.00 93.38 239 THR A C 1
ATOM 1842 O O . THR A 1 239 ? -22.649 7.918 20.206 1.00 93.38 239 THR A O 1
ATOM 1845 N N . SER A 1 240 ? -22.158 7.979 22.394 1.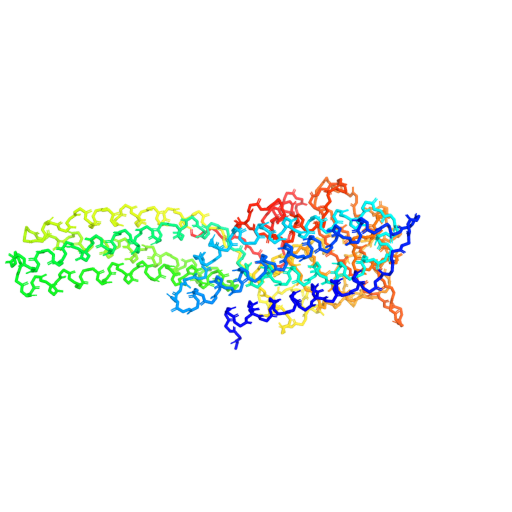00 94.25 240 SER A N 1
ATOM 1846 C CA . SER A 1 240 ? -21.036 7.035 22.323 1.00 94.25 240 SER A CA 1
ATOM 1847 C C . SER A 1 240 ? -21.490 5.654 21.850 1.00 94.25 240 SER A C 1
ATOM 1849 O O . SER A 1 240 ? -20.793 5.037 21.052 1.00 94.25 240 SER A O 1
ATOM 1851 N N . ARG A 1 241 ? -22.685 5.199 22.262 1.00 95.00 241 ARG A N 1
ATOM 1852 C CA . ARG A 1 241 ? -23.292 3.965 21.745 1.00 95.00 241 ARG A CA 1
ATOM 1853 C C . ARG A 1 241 ? -23.527 4.039 20.242 1.00 95.00 241 ARG A C 1
ATOM 1855 O O . ARG A 1 241 ? -23.099 3.139 19.537 1.00 95.00 241 ARG A O 1
ATOM 1862 N N . LYS A 1 242 ? -24.124 5.125 19.748 1.00 94.88 242 LYS A N 1
ATOM 1863 C CA . LYS A 1 242 ? -24.330 5.307 18.305 1.00 94.88 242 LYS A CA 1
ATOM 1864 C C . LYS A 1 242 ? -23.007 5.287 17.530 1.00 94.88 242 LYS A C 1
ATOM 1866 O O . LYS A 1 242 ? -22.926 4.673 16.476 1.00 94.88 242 LYS A O 1
ATOM 1871 N N . ILE A 1 243 ? -21.963 5.936 18.053 1.00 95.00 243 ILE A N 1
ATOM 1872 C CA . ILE A 1 243 ? -20.639 5.897 17.413 1.00 95.00 243 ILE A CA 1
ATOM 1873 C C . ILE A 1 243 ? -20.067 4.475 17.435 1.00 95.00 243 ILE A C 1
ATOM 1875 O O . ILE A 1 243 ? -19.496 4.045 16.443 1.00 95.00 243 ILE A O 1
ATOM 1879 N N . ALA A 1 244 ? -20.229 3.731 18.530 1.00 95.69 244 ALA A N 1
ATOM 1880 C CA . ALA A 1 244 ? -19.786 2.342 18.595 1.00 95.69 244 ALA A CA 1
ATOM 1881 C C . ALA A 1 244 ? -20.546 1.428 17.628 1.00 95.69 244 ALA A C 1
ATOM 1883 O O . ALA A 1 244 ? -19.920 0.585 16.999 1.00 95.69 244 ALA A O 1
ATOM 1884 N N . GLU A 1 245 ? -21.859 1.607 17.478 1.00 96.38 245 GLU A N 1
ATOM 1885 C CA . GLU A 1 245 ? -22.660 0.907 16.466 1.00 96.38 245 GLU A CA 1
ATOM 1886 C C . GLU A 1 245 ? -22.139 1.213 15.055 1.00 96.38 245 GLU A C 1
ATOM 1888 O O . GLU A 1 245 ? -21.890 0.288 14.287 1.00 96.38 245 GLU A O 1
ATOM 1893 N N . ASP A 1 246 ? -21.880 2.488 14.738 1.00 96.56 246 ASP A N 1
ATOM 1894 C CA . ASP A 1 246 ? -21.264 2.884 13.466 1.00 96.56 246 ASP A CA 1
ATOM 1895 C C . ASP A 1 246 ? -19.882 2.224 13.277 1.00 96.56 246 ASP A C 1
ATOM 1897 O O . ASP A 1 246 ? -19.579 1.735 12.193 1.00 96.56 246 ASP A O 1
ATOM 1901 N N . VAL A 1 247 ? -19.039 2.195 14.317 1.00 95.62 247 VAL A N 1
ATOM 1902 C CA . VAL A 1 247 ? -17.709 1.559 14.282 1.00 95.62 247 VAL A CA 1
ATOM 1903 C C . VAL A 1 247 ? -17.819 0.059 14.028 1.00 95.62 247 VAL A C 1
ATOM 1905 O O . VAL A 1 247 ? -17.085 -0.454 13.191 1.00 95.62 247 VAL A O 1
ATOM 1908 N N . VAL A 1 248 ? -18.722 -0.640 14.720 1.00 96.19 248 VAL A N 1
ATOM 1909 C CA . VAL A 1 248 ? -18.950 -2.083 14.547 1.00 96.19 248 VAL A CA 1
ATOM 1910 C C . VAL A 1 248 ? -19.431 -2.384 13.129 1.00 96.19 248 VAL A C 1
ATOM 1912 O O . VAL A 1 248 ? -18.831 -3.220 12.464 1.00 96.19 248 VAL A O 1
ATOM 1915 N N . ASN A 1 249 ? -20.426 -1.644 12.634 1.00 96.31 249 ASN A N 1
ATOM 1916 C CA . ASN A 1 249 ? -20.936 -1.823 11.274 1.00 96.31 249 ASN A CA 1
ATOM 1917 C C . ASN A 1 249 ? -19.842 -1.593 10.222 1.00 96.31 249 ASN A C 1
ATOM 1919 O O . ASN A 1 249 ? -19.719 -2.358 9.275 1.00 96.31 249 ASN A O 1
ATOM 1923 N N . LEU A 1 250 ? -19.017 -0.555 10.398 1.00 95.25 250 LEU A N 1
ATOM 1924 C CA . LEU A 1 250 ? -17.913 -0.278 9.480 1.00 95.25 250 LEU A CA 1
ATOM 1925 C C . LEU A 1 250 ? -16.794 -1.317 9.577 1.00 95.25 250 LEU A C 1
ATOM 1927 O O . LEU A 1 250 ? -16.138 -1.571 8.572 1.00 95.25 250 LEU A O 1
ATOM 1931 N N . LEU A 1 251 ? -16.553 -1.897 10.756 1.00 94.69 251 LEU A N 1
ATOM 1932 C CA . LEU A 1 251 ? -15.606 -3.001 10.909 1.00 94.69 251 LEU A CA 1
ATOM 1933 C C . LEU A 1 251 ? -16.055 -4.221 10.110 1.00 94.69 251 LEU A C 1
ATOM 1935 O O . LEU A 1 251 ? -15.212 -4.805 9.447 1.00 94.69 251 LEU A O 1
ATOM 1939 N N . ASP A 1 252 ? -17.347 -4.547 10.095 1.00 94.44 252 ASP A N 1
ATOM 1940 C CA . ASP A 1 252 ? -17.884 -5.670 9.307 1.00 94.44 252 ASP A CA 1
ATOM 1941 C C . ASP A 1 252 ? -17.730 -5.456 7.778 1.00 94.44 252 ASP A C 1
ATOM 1943 O O . ASP A 1 252 ? -17.780 -6.403 6.992 1.00 94.44 252 ASP A O 1
ATOM 1947 N N . GLU A 1 253 ? -17.502 -4.213 7.333 1.00 94.19 253 GLU A N 1
ATOM 1948 C CA . GLU A 1 253 ? -17.209 -3.862 5.933 1.00 94.19 253 GLU A CA 1
ATOM 1949 C C . GLU A 1 253 ? -15.703 -3.873 5.596 1.00 94.19 253 GLU A C 1
ATOM 1951 O O . GLU A 1 253 ? -15.321 -3.711 4.429 1.00 94.19 253 GLU A O 1
ATOM 1956 N N . VAL A 1 254 ? -14.820 -4.033 6.591 1.00 92.75 254 VAL A N 1
ATOM 1957 C CA . VAL A 1 254 ? -13.367 -4.046 6.374 1.00 92.75 254 VAL A CA 1
ATOM 1958 C C . VAL A 1 254 ? -12.951 -5.344 5.683 1.00 92.75 254 VAL A C 1
ATOM 1960 O O . VAL A 1 254 ? -13.259 -6.442 6.142 1.00 92.75 254 VAL A O 1
ATOM 1963 N N . VAL A 1 255 ? -12.166 -5.212 4.608 1.00 95.00 255 VAL A N 1
ATOM 1964 C CA . VAL A 1 255 ? -11.590 -6.352 3.880 1.00 95.00 255 VAL A CA 1
ATOM 1965 C C . VAL A 1 255 ? -10.099 -6.449 4.179 1.00 95.00 255 VAL A C 1
ATOM 1967 O O . VAL A 1 255 ? -9.317 -5.554 3.835 1.00 95.00 255 VAL A O 1
ATOM 1970 N N . ILE A 1 256 ? -9.704 -7.556 4.802 1.00 95.31 256 ILE A N 1
ATOM 1971 C CA . ILE A 1 256 ? -8.358 -7.811 5.309 1.00 95.31 256 ILE A CA 1
ATOM 1972 C C . ILE A 1 256 ? -7.695 -8.922 4.488 1.00 95.31 256 ILE A C 1
ATOM 1974 O O . ILE A 1 256 ? -8.161 -10.064 4.509 1.00 95.31 256 ILE A O 1
ATOM 1978 N N . PRO A 1 257 ? -6.579 -8.639 3.799 1.00 96.44 257 PRO A N 1
ATOM 1979 C CA . PRO A 1 257 ? -5.776 -9.687 3.192 1.00 96.44 257 PRO A CA 1
ATOM 1980 C C . PRO A 1 257 ? -5.085 -10.543 4.257 1.00 96.44 257 PRO A C 1
ATOM 1982 O O . PRO A 1 257 ? -4.418 -10.025 5.157 1.00 96.44 257 PRO A O 1
ATOM 1985 N N . ILE A 1 258 ? -5.223 -11.860 4.129 1.00 97.75 258 ILE A N 1
ATOM 1986 C CA . ILE A 1 258 ? -4.505 -12.852 4.924 1.00 97.75 258 ILE A CA 1
ATOM 1987 C C . ILE A 1 258 ? -3.353 -13.370 4.071 1.00 97.75 258 ILE A C 1
ATOM 1989 O O . ILE A 1 258 ? -3.551 -14.017 3.042 1.00 97.75 258 ILE A O 1
ATOM 1993 N N . PHE A 1 259 ? -2.143 -13.029 4.490 1.00 97.56 259 PHE A N 1
ATOM 1994 C CA . PHE A 1 259 ? -0.912 -13.339 3.790 1.00 97.56 259 PHE A CA 1
ATOM 1995 C C . PHE A 1 259 ? -0.379 -14.716 4.202 1.00 97.56 259 PHE A C 1
ATOM 1997 O O . PHE A 1 259 ? -0.379 -15.046 5.392 1.00 97.56 259 PHE A O 1
ATOM 2004 N N . PRO A 1 260 ? 0.124 -15.513 3.249 1.00 97.50 260 PRO A N 1
ATOM 2005 C CA . PRO A 1 260 ? 0.859 -16.728 3.573 1.00 97.50 260 PRO A CA 1
ATOM 2006 C C . PRO A 1 260 ? 2.157 -16.411 4.319 1.00 97.50 260 PRO A C 1
ATOM 2008 O O . PRO A 1 260 ? 2.716 -15.322 4.197 1.00 97.50 260 PRO A O 1
ATOM 2011 N N . ARG A 1 261 ? 2.678 -17.377 5.079 1.00 96.88 261 ARG A N 1
ATOM 2012 C CA . ARG A 1 261 ? 4.070 -17.300 5.547 1.00 96.88 261 ARG A CA 1
ATOM 2013 C C . ARG A 1 261 ? 4.999 -17.687 4.402 1.00 96.88 261 ARG A C 1
ATOM 2015 O O . ARG A 1 261 ? 4.573 -18.385 3.486 1.00 96.88 261 ARG A O 1
ATOM 2022 N N . HIS A 1 262 ? 6.271 -17.296 4.478 1.00 97.56 262 HIS A N 1
ATOM 2023 C CA . HIS A 1 262 ? 7.254 -17.586 3.425 1.00 97.56 262 HIS A CA 1
ATOM 2024 C C . HIS A 1 262 ? 7.276 -19.069 3.011 1.00 97.56 262 HIS A C 1
ATOM 2026 O O . HIS A 1 262 ? 7.124 -19.395 1.835 1.00 97.56 262 HIS A O 1
ATOM 2032 N N . LYS A 1 263 ? 7.329 -19.975 3.992 1.00 96.25 263 LYS A N 1
ATOM 2033 C CA . LYS A 1 263 ? 7.298 -21.432 3.776 1.00 96.25 263 LYS A CA 1
ATOM 2034 C C . LYS A 1 263 ? 6.052 -21.957 3.044 1.00 96.25 263 LYS A C 1
ATOM 2036 O O . LYS A 1 263 ? 6.083 -23.059 2.507 1.00 96.25 263 LYS A O 1
ATOM 2041 N N . ASP A 1 264 ? 4.958 -21.197 3.055 1.00 96.75 264 ASP A N 1
ATOM 2042 C CA . ASP A 1 264 ? 3.675 -21.581 2.465 1.00 96.75 264 ASP A CA 1
ATOM 2043 C C . ASP A 1 264 ? 3.520 -21.007 1.039 1.00 96.75 264 ASP A C 1
ATOM 2045 O O . ASP A 1 264 ? 2.538 -21.292 0.363 1.00 96.75 264 ASP A O 1
ATOM 2049 N N . LEU A 1 265 ? 4.503 -20.249 0.527 1.00 96.06 265 LEU A N 1
ATOM 2050 C CA . LEU A 1 265 ? 4.476 -19.618 -0.805 1.00 96.06 265 LEU A CA 1
ATOM 2051 C C . LEU A 1 265 ? 4.574 -20.603 -1.988 1.00 96.06 265 LEU A C 1
ATOM 2053 O O . LEU A 1 265 ? 4.471 -20.196 -3.149 1.00 96.06 265 LEU A O 1
ATOM 2057 N N . GLY A 1 266 ? 4.773 -21.897 -1.732 1.00 93.38 266 GLY A N 1
ATOM 2058 C CA . GLY A 1 266 ? 4.887 -22.912 -2.778 1.00 93.38 266 GLY A CA 1
ATOM 2059 C C . GLY A 1 266 ? 6.066 -22.631 -3.712 1.00 93.38 266 GLY A C 1
ATOM 2060 O O . GLY A 1 266 ? 7.188 -22.469 -3.262 1.00 93.38 266 GLY A O 1
ATOM 2061 N N . THR A 1 267 ? 5.837 -22.547 -5.025 1.00 90.88 267 THR A N 1
ATOM 2062 C CA . THR A 1 267 ? 6.935 -22.325 -5.996 1.00 90.88 267 THR A CA 1
ATOM 2063 C C . THR A 1 267 ? 7.638 -20.977 -5.804 1.00 90.88 267 THR A C 1
ATOM 2065 O O . THR A 1 267 ? 8.820 -20.852 -6.115 1.00 90.88 267 THR A O 1
ATOM 2068 N N . LEU A 1 268 ? 6.942 -19.977 -5.256 1.00 95.50 268 LEU A N 1
ATOM 2069 C CA . LEU A 1 268 ? 7.523 -18.664 -5.002 1.00 95.50 268 LEU A CA 1
ATOM 2070 C C . LEU A 1 268 ? 8.539 -18.682 -3.845 1.00 95.50 268 LEU A C 1
ATOM 2072 O O . LEU A 1 268 ? 9.426 -17.835 -3.848 1.00 95.50 268 LEU A O 1
ATOM 2076 N N . SER A 1 269 ? 8.483 -19.638 -2.904 1.00 95.69 269 SER A N 1
ATOM 2077 C CA . SER A 1 269 ? 9.417 -19.670 -1.760 1.00 95.69 269 SER A CA 1
ATOM 2078 C C . SER A 1 269 ? 10.880 -19.807 -2.182 1.00 95.69 269 SER A C 1
ATOM 2080 O O . SER A 1 269 ? 11.760 -19.307 -1.494 1.00 95.69 269 SER A O 1
ATOM 2082 N N . ASP A 1 270 ? 11.139 -20.463 -3.317 1.00 93.44 270 ASP A N 1
ATOM 2083 C CA . ASP A 1 270 ? 12.493 -20.631 -3.862 1.00 93.44 270 ASP A CA 1
ATOM 2084 C C . ASP A 1 270 ? 12.972 -19.390 -4.629 1.00 93.44 270 ASP A C 1
ATOM 2086 O O . ASP A 1 270 ? 14.165 -19.233 -4.878 1.00 93.44 270 ASP A O 1
ATOM 2090 N N . ALA A 1 271 ? 12.037 -18.532 -5.041 1.00 96.44 271 ALA A N 1
ATOM 2091 C CA . ALA A 1 271 ? 12.307 -17.353 -5.851 1.00 96.44 271 ALA A CA 1
ATOM 2092 C C . ALA A 1 271 ? 12.421 -16.069 -5.023 1.00 96.44 271 ALA A C 1
ATOM 2094 O O . ALA A 1 271 ? 12.879 -15.063 -5.552 1.00 96.44 271 ALA A O 1
ATOM 2095 N N . ILE A 1 272 ? 12.022 -16.063 -3.751 1.00 97.69 272 ILE A N 1
ATOM 2096 C CA . ILE A 1 272 ? 12.172 -14.908 -2.861 1.00 97.69 272 ILE A CA 1
ATOM 2097 C C . ILE A 1 272 ? 12.788 -15.351 -1.541 1.00 97.69 272 ILE A C 1
ATOM 2099 O O . ILE A 1 272 ? 12.349 -16.335 -0.959 1.00 97.69 272 ILE A O 1
ATOM 2103 N N . ASP A 1 273 ? 13.788 -14.621 -1.054 1.00 96.69 273 ASP A N 1
ATOM 2104 C CA . ASP A 1 273 ? 14.388 -14.897 0.253 1.00 96.69 273 ASP A CA 1
ATOM 2105 C C . ASP A 1 273 ? 13.392 -14.571 1.386 1.00 96.69 273 ASP A C 1
ATOM 2107 O O . ASP A 1 273 ? 12.609 -13.621 1.279 1.00 96.69 273 ASP A O 1
ATOM 2111 N N . GLU A 1 274 ? 13.432 -15.332 2.487 1.00 96.75 274 GLU A N 1
ATOM 2112 C CA . GLU A 1 274 ? 12.537 -15.134 3.643 1.00 96.75 274 GLU A CA 1
ATOM 2113 C C . GLU A 1 274 ? 12.678 -13.724 4.230 1.00 96.75 274 GLU A C 1
ATOM 2115 O O . GLU A 1 274 ? 11.679 -13.024 4.383 1.00 96.75 274 GLU A O 1
ATOM 2120 N N . ASP A 1 275 ? 13.915 -13.252 4.419 1.00 96.31 275 ASP A N 1
ATOM 2121 C CA . ASP A 1 275 ? 14.203 -11.899 4.909 1.00 96.31 275 ASP A CA 1
ATOM 2122 C C . ASP A 1 275 ? 13.605 -10.810 4.005 1.00 96.31 275 ASP A C 1
ATOM 2124 O O . ASP A 1 275 ? 13.070 -9.806 4.489 1.00 96.31 275 ASP A O 1
ATOM 2128 N N . LEU A 1 276 ? 13.670 -11.002 2.679 1.00 96.06 276 LEU A N 1
ATOM 2129 C CA . LEU A 1 276 ? 13.075 -10.060 1.737 1.00 96.06 276 LEU A CA 1
ATOM 2130 C C . LEU A 1 276 ? 11.553 -10.081 1.871 1.00 96.06 276 LEU A C 1
ATOM 2132 O O . LEU A 1 276 ? 10.965 -9.012 2.027 1.00 96.06 276 LEU A O 1
ATOM 2136 N N . TYR A 1 277 ? 10.927 -11.262 1.868 1.00 97.06 277 TYR A N 1
ATOM 2137 C CA . TYR A 1 277 ? 9.476 -11.398 2.019 1.00 97.06 277 TYR A CA 1
ATOM 2138 C C . TYR A 1 277 ? 8.965 -10.789 3.329 1.00 97.06 277 TYR A C 1
ATOM 2140 O O . TYR A 1 277 ? 7.935 -10.111 3.331 1.00 97.06 277 TYR A O 1
ATOM 2148 N N . ASP A 1 278 ? 9.690 -10.990 4.428 1.00 94.56 278 ASP A N 1
ATOM 2149 C CA . ASP A 1 278 ? 9.332 -10.494 5.755 1.00 94.56 278 ASP A CA 1
ATOM 2150 C C . ASP A 1 278 ? 9.519 -8.987 5.921 1.00 94.56 278 ASP A C 1
ATOM 2152 O O . ASP A 1 278 ? 8.809 -8.362 6.713 1.00 94.56 278 ASP A O 1
ATOM 2156 N N . SER A 1 279 ? 10.394 -8.383 5.117 1.00 92.62 279 SER A N 1
ATOM 2157 C CA . SER A 1 279 ? 10.589 -6.932 5.081 1.00 92.62 279 SER A CA 1
ATOM 2158 C C . SER A 1 279 ? 9.502 -6.161 4.317 1.00 92.62 279 SER A C 1
ATOM 2160 O O . SER A 1 279 ? 9.432 -4.935 4.440 1.00 92.62 279 SER A O 1
ATOM 2162 N N . LEU A 1 280 ? 8.661 -6.841 3.526 1.00 93.75 280 LEU A N 1
ATOM 2163 C CA . LEU A 1 280 ? 7.661 -6.190 2.675 1.00 93.75 280 LEU A CA 1
ATOM 2164 C C . LEU A 1 280 ? 6.514 -5.585 3.492 1.00 93.75 280 LEU A C 1
ATOM 2166 O O . LEU A 1 280 ? 5.946 -6.228 4.379 1.00 93.75 280 LEU A O 1
ATOM 2170 N N . SER A 1 281 ? 6.094 -4.376 3.112 1.00 91.56 281 SER A N 1
ATOM 2171 C CA . SER A 1 281 ? 4.804 -3.824 3.547 1.00 91.56 281 SER A CA 1
ATOM 2172 C C . SER A 1 281 ? 3.632 -4.663 3.021 1.00 91.56 281 SER A C 1
ATOM 2174 O O . SER A 1 281 ? 3.779 -5.444 2.074 1.00 91.56 281 SER A O 1
ATOM 2176 N N . GLY A 1 282 ? 2.440 -4.483 3.598 1.00 91.69 282 GLY A N 1
ATOM 2177 C CA . GLY A 1 282 ? 1.232 -5.166 3.136 1.00 91.69 282 GLY A CA 1
ATOM 2178 C C . GLY A 1 282 ? 0.963 -4.925 1.650 1.00 91.69 282 GLY A C 1
ATOM 2179 O O . GLY A 1 282 ? 0.715 -5.880 0.915 1.00 91.69 282 GLY A O 1
ATOM 2180 N N . VAL A 1 283 ? 1.053 -3.673 1.187 1.00 88.38 283 VAL A N 1
ATOM 2181 C CA . VAL A 1 283 ? 0.792 -3.335 -0.224 1.00 88.38 283 VAL A CA 1
ATOM 2182 C C . VAL A 1 283 ? 1.809 -3.973 -1.179 1.00 88.38 283 VAL A C 1
ATOM 2184 O O . VAL A 1 283 ? 1.421 -4.499 -2.221 1.00 88.38 283 VAL A O 1
ATOM 2187 N N . GLN A 1 284 ? 3.092 -4.014 -0.802 1.00 92.81 284 GLN A N 1
ATOM 2188 C CA . GLN A 1 284 ? 4.139 -4.682 -1.584 1.00 92.81 284 GLN A CA 1
ATOM 2189 C C . GLN A 1 284 ? 3.919 -6.196 -1.633 1.00 92.81 284 GLN A C 1
ATOM 2191 O O . GLN A 1 284 ? 3.983 -6.796 -2.702 1.00 92.81 284 GLN A O 1
ATOM 2196 N N . ALA A 1 285 ? 3.619 -6.823 -0.492 1.00 95.62 285 ALA A N 1
ATOM 2197 C CA . ALA A 1 285 ? 3.327 -8.251 -0.448 1.00 95.62 285 ALA A CA 1
ATOM 2198 C C . ALA A 1 285 ? 2.093 -8.600 -1.296 1.00 95.62 285 ALA A C 1
ATOM 2200 O O . ALA A 1 285 ? 2.085 -9.625 -1.973 1.00 95.62 285 ALA A O 1
ATOM 2201 N N . PHE A 1 286 ? 1.070 -7.741 -1.313 1.00 94.12 286 PHE A N 1
ATOM 2202 C CA . PHE A 1 286 ? -0.123 -7.953 -2.130 1.00 94.12 286 PHE A CA 1
ATOM 2203 C C . PHE A 1 286 ? 0.204 -7.863 -3.631 1.00 94.12 286 PHE A C 1
ATOM 2205 O O . PHE A 1 286 ? -0.170 -8.754 -4.394 1.00 94.12 286 PHE A O 1
ATOM 2212 N N . ALA A 1 287 ? 0.983 -6.858 -4.045 1.00 93.00 287 ALA A N 1
ATOM 2213 C CA . ALA A 1 287 ? 1.464 -6.735 -5.422 1.00 93.00 287 ALA A CA 1
ATOM 2214 C C . ALA A 1 287 ? 2.295 -7.951 -5.853 1.00 93.00 287 ALA A C 1
ATOM 2216 O O . ALA A 1 287 ? 2.001 -8.559 -6.883 1.00 93.00 287 ALA A O 1
ATOM 2217 N N . LEU A 1 288 ? 3.263 -8.365 -5.026 1.00 96.75 288 LEU A N 1
ATOM 2218 C CA . LEU A 1 288 ? 4.069 -9.565 -5.254 1.00 96.75 288 LEU A CA 1
ATOM 2219 C C . LEU A 1 288 ? 3.181 -10.784 -5.510 1.00 96.75 288 LEU A C 1
ATOM 2221 O O . LEU A 1 288 ? 3.365 -11.465 -6.517 1.00 96.75 288 LEU A O 1
ATOM 2225 N N . LEU A 1 289 ? 2.216 -11.058 -4.626 1.00 97.50 289 LEU A N 1
ATOM 2226 C CA . LEU A 1 289 ? 1.350 -12.236 -4.726 1.00 97.50 289 LEU A CA 1
ATOM 2227 C C . LEU A 1 289 ? 0.439 -12.185 -5.957 1.00 97.50 289 LEU A C 1
ATOM 2229 O O . LEU A 1 289 ? 0.247 -13.207 -6.610 1.00 97.50 289 LEU A O 1
ATOM 2233 N N . ASN A 1 290 ? -0.077 -11.011 -6.323 1.00 96.00 290 ASN A N 1
ATOM 2234 C CA . ASN A 1 290 ? -0.888 -10.846 -7.529 1.00 96.00 290 ASN A CA 1
ATOM 2235 C C . ASN A 1 290 ? -0.068 -11.057 -8.812 1.00 96.00 290 ASN A C 1
ATOM 2237 O O . ASN A 1 290 ? -0.472 -11.826 -9.689 1.00 96.00 290 ASN A O 1
ATOM 2241 N N . ILE A 1 291 ? 1.100 -10.414 -8.922 1.00 96.12 291 ILE A N 1
ATOM 2242 C CA . ILE A 1 291 ? 1.975 -10.527 -10.098 1.00 96.12 291 ILE A CA 1
ATOM 2243 C C . ILE A 1 291 ? 2.465 -11.968 -10.253 1.00 96.12 291 ILE A C 1
ATOM 2245 O O . ILE A 1 291 ? 2.373 -12.553 -11.332 1.00 96.12 291 ILE A O 1
ATOM 2249 N N . THR A 1 292 ? 2.921 -12.587 -9.167 1.00 97.38 292 THR A N 1
ATOM 2250 C CA . THR A 1 292 ? 3.431 -13.962 -9.215 1.00 97.38 292 THR A CA 1
ATOM 2251 C C . THR A 1 292 ? 2.321 -14.989 -9.439 1.00 97.38 292 THR A C 1
ATOM 2253 O O . THR A 1 292 ? 2.561 -15.968 -10.144 1.00 97.38 292 THR A O 1
ATOM 2256 N N . ALA A 1 293 ? 1.088 -14.756 -8.966 1.00 97.19 293 ALA A N 1
ATOM 2257 C CA . ALA A 1 293 ? -0.062 -15.599 -9.310 1.00 97.19 293 ALA A CA 1
ATOM 2258 C C . ALA A 1 293 ? -0.345 -15.561 -10.818 1.00 97.19 293 ALA A C 1
ATOM 2260 O O . ALA A 1 293 ? -0.543 -16.603 -11.446 1.00 97.19 293 ALA A O 1
ATOM 2261 N N . ARG A 1 294 ? -0.268 -14.375 -11.440 1.00 96.31 294 ARG A N 1
ATOM 2262 C CA . ARG A 1 294 ? -0.349 -14.251 -12.902 1.00 96.31 294 ARG A CA 1
ATOM 2263 C C . ARG A 1 294 ? 0.786 -14.986 -13.610 1.00 96.31 294 ARG A C 1
ATOM 2265 O O . ARG A 1 294 ? 0.522 -15.654 -14.613 1.00 96.31 294 ARG A O 1
ATOM 2272 N N . MET A 1 295 ? 2.024 -14.852 -13.130 1.00 96.94 295 MET A N 1
ATOM 2273 C CA . MET A 1 295 ? 3.178 -15.559 -13.698 1.00 96.94 295 MET A CA 1
ATOM 2274 C C . MET A 1 295 ? 2.991 -17.076 -13.610 1.00 96.94 295 MET A C 1
ATOM 2276 O O . MET A 1 295 ? 3.259 -17.786 -14.574 1.00 96.94 295 MET A O 1
ATOM 2280 N N . LEU A 1 296 ? 2.483 -17.583 -12.487 1.00 95.81 296 LEU A N 1
ATOM 2281 C CA . LEU A 1 296 ? 2.223 -19.008 -12.301 1.00 95.81 296 LEU A CA 1
ATOM 2282 C C . LEU A 1 296 ? 1.097 -19.519 -13.215 1.00 95.81 296 LEU A C 1
ATOM 2284 O O . LEU A 1 296 ? 1.201 -20.609 -13.769 1.00 95.81 296 LEU A O 1
ATOM 2288 N N . ALA A 1 297 ? 0.044 -18.725 -13.420 1.00 95.50 297 ALA A N 1
ATOM 2289 C CA . ALA A 1 297 ? -1.077 -19.087 -14.291 1.00 95.50 297 ALA A CA 1
ATOM 2290 C C . ALA A 1 297 ? -0.789 -18.909 -15.793 1.00 95.50 297 ALA A C 1
ATOM 2292 O O . ALA A 1 297 ? -1.535 -19.403 -16.641 1.00 95.50 297 ALA A O 1
ATOM 2293 N N . THR A 1 298 ? 0.275 -18.190 -16.149 1.00 95.19 298 THR A N 1
ATOM 2294 C CA . THR A 1 298 ? 0.646 -17.941 -17.543 1.00 95.19 298 THR A CA 1
ATOM 2295 C C . THR A 1 298 ? 1.768 -18.882 -17.945 1.00 95.19 298 THR A C 1
ATOM 2297 O O . THR A 1 298 ? 2.849 -18.853 -17.368 1.00 95.19 298 THR A O 1
ATOM 2300 N N . SER A 1 299 ? 1.512 -19.715 -18.950 1.00 94.19 299 SER A N 1
ATOM 2301 C CA . SER A 1 299 ? 2.521 -20.603 -19.526 1.00 94.19 299 SER A CA 1
ATOM 2302 C C . SER A 1 299 ? 3.019 -20.072 -20.860 1.00 94.19 299 SER A C 1
ATOM 2304 O O . SER A 1 299 ? 2.231 -19.537 -21.637 1.00 94.19 299 SER A O 1
ATOM 2306 N N . VAL A 1 300 ? 4.311 -20.261 -21.112 1.00 91.12 300 VAL A N 1
ATOM 2307 C CA . VAL A 1 300 ? 4.942 -20.110 -22.425 1.00 91.12 300 VAL A CA 1
ATOM 2308 C C . VAL A 1 300 ? 5.340 -21.503 -22.908 1.00 91.12 300 VAL A C 1
ATOM 2310 O O . VAL A 1 300 ? 6.081 -22.233 -22.239 1.00 91.12 300 VAL A O 1
ATOM 2313 N N . GLY A 1 301 ? 4.739 -21.945 -24.013 1.00 86.19 301 GLY A N 1
ATOM 2314 C CA . GLY A 1 301 ? 4.717 -23.371 -24.359 1.00 86.19 301 GLY A CA 1
ATOM 2315 C C . GLY A 1 301 ? 4.049 -24.215 -23.259 1.00 86.19 301 GLY A C 1
ATOM 2316 O O . GLY A 1 301 ? 2.887 -24.003 -22.927 1.00 86.19 301 GLY A O 1
ATOM 2317 N N . THR A 1 302 ? 4.773 -25.180 -22.682 1.00 85.69 302 THR A N 1
ATOM 2318 C CA . THR A 1 302 ? 4.259 -26.059 -21.609 1.00 85.69 302 THR A CA 1
ATOM 2319 C C . THR A 1 302 ? 4.713 -25.654 -20.205 1.00 85.69 302 THR A C 1
ATOM 2321 O O . THR A 1 302 ? 4.472 -26.401 -19.257 1.00 85.69 302 THR A O 1
ATOM 2324 N N . ARG A 1 303 ? 5.430 -24.532 -20.054 1.00 92.75 303 ARG A N 1
ATOM 2325 C CA . ARG A 1 303 ? 6.059 -24.137 -18.785 1.00 92.75 303 ARG A CA 1
ATOM 2326 C C . ARG A 1 303 ? 5.437 -22.850 -18.240 1.00 92.75 303 ARG A C 1
ATOM 2328 O O . ARG A 1 303 ? 5.412 -21.859 -18.969 1.00 92.75 303 ARG A O 1
ATOM 2335 N N . PRO A 1 304 ? 4.990 -22.825 -16.972 1.00 94.94 304 PRO A N 1
ATOM 2336 C CA . PRO A 1 304 ? 4.622 -21.590 -16.286 1.00 94.94 304 PRO A CA 1
ATOM 2337 C C . PRO A 1 304 ? 5.778 -20.592 -16.238 1.00 94.94 304 PRO A C 1
ATOM 2339 O O . PRO A 1 304 ? 6.930 -20.998 -16.076 1.00 94.94 304 PRO A O 1
ATOM 2342 N N . LEU A 1 305 ? 5.486 -19.291 -16.284 1.00 95.56 305 LEU A N 1
ATOM 2343 C CA . LEU A 1 305 ? 6.519 -18.253 -16.183 1.00 95.56 305 LEU A CA 1
ATOM 2344 C C . LEU A 1 305 ? 7.224 -18.255 -14.826 1.00 95.56 305 LEU A C 1
ATOM 2346 O O . LEU A 1 305 ? 8.378 -17.861 -14.757 1.00 95.56 305 LEU A O 1
ATOM 2350 N N . LEU A 1 306 ? 6.567 -18.732 -13.764 1.00 95.31 306 LEU A N 1
ATOM 2351 C CA . LEU A 1 306 ? 7.177 -18.914 -12.441 1.00 95.31 306 LEU A CA 1
ATOM 2352 C C . LEU A 1 306 ? 7.883 -20.282 -12.283 1.00 95.31 306 LEU A C 1
ATOM 2354 O O . LEU A 1 306 ? 8.120 -20.730 -11.167 1.00 95.31 306 LEU A O 1
ATOM 2358 N N . SER A 1 307 ? 8.184 -20.997 -13.375 1.00 94.56 307 SER A N 1
ATOM 2359 C CA . SER A 1 307 ? 8.875 -22.294 -13.303 1.00 94.56 307 SER A CA 1
ATOM 2360 C C . SER A 1 307 ? 10.277 -22.169 -12.694 1.00 94.56 307 SER A C 1
ATOM 2362 O O . SER A 1 307 ? 11.031 -21.248 -13.020 1.00 94.56 307 SER A O 1
ATOM 2364 N N . LYS A 1 308 ? 10.673 -23.163 -11.885 1.00 93.06 308 LYS A N 1
ATOM 2365 C CA . LYS A 1 308 ? 12.025 -23.265 -11.301 1.00 93.06 308 LYS A CA 1
ATOM 2366 C C . LYS A 1 308 ? 13.129 -23.328 -12.361 1.00 93.06 308 LYS A C 1
ATOM 2368 O O . LYS A 1 308 ? 14.253 -22.911 -12.090 1.00 93.06 308 LYS A O 1
ATOM 2373 N N . ASP A 1 309 ? 12.805 -23.790 -13.569 1.00 92.19 309 ASP A N 1
ATOM 2374 C CA . ASP A 1 309 ? 13.744 -23.856 -14.695 1.00 92.19 309 ASP A CA 1
ATOM 2375 C C . ASP A 1 309 ? 14.293 -22.479 -15.081 1.00 92.19 309 ASP A C 1
ATOM 2377 O O . ASP A 1 309 ? 15.420 -22.383 -15.549 1.00 92.19 309 ASP A O 1
ATOM 2381 N N . TYR A 1 310 ? 13.530 -21.405 -14.860 1.00 95.69 310 TYR A N 1
ATOM 2382 C CA . TYR A 1 310 ? 13.981 -20.045 -15.157 1.00 95.69 310 TYR A CA 1
ATOM 2383 C C . TYR A 1 310 ? 14.887 -19.456 -14.069 1.00 95.69 310 TYR A C 1
ATOM 2385 O O . TYR A 1 310 ? 15.409 -18.355 -14.251 1.00 95.69 310 TYR A O 1
ATOM 2393 N N . ARG A 1 311 ? 15.089 -20.173 -12.949 1.00 95.69 311 ARG A N 1
ATOM 2394 C CA . ARG A 1 311 ? 15.914 -19.766 -11.796 1.00 95.69 311 ARG A CA 1
ATOM 2395 C C . ARG A 1 311 ? 15.690 -18.304 -11.409 1.00 95.69 311 ARG A C 1
ATOM 2397 O O . ARG A 1 311 ? 16.631 -17.500 -11.392 1.00 95.69 311 ARG A O 1
ATOM 2404 N N . ILE A 1 312 ? 14.420 -17.976 -11.192 1.00 97.12 312 ILE A N 1
ATOM 2405 C CA . ILE A 1 312 ? 13.970 -16.639 -10.818 1.00 97.12 312 ILE A CA 1
ATOM 2406 C C . ILE A 1 312 ? 14.454 -16.329 -9.403 1.00 97.12 312 ILE A C 1
ATOM 2408 O O . ILE A 1 312 ? 14.327 -17.168 -8.516 1.00 97.12 312 ILE A O 1
ATOM 2412 N N . ARG A 1 313 ? 14.966 -15.116 -9.202 1.00 97.75 313 ARG A N 1
ATOM 2413 C CA . ARG A 1 313 ? 15.255 -14.530 -7.895 1.00 97.75 313 ARG A CA 1
ATOM 2414 C C . ARG A 1 313 ? 14.688 -13.117 -7.847 1.00 97.75 313 ARG A C 1
ATOM 2416 O O . ARG A 1 313 ? 15.131 -12.260 -8.598 1.00 97.75 313 ARG A O 1
ATOM 2423 N N . VAL A 1 314 ? 13.695 -12.887 -6.999 1.00 98.00 314 VAL A N 1
ATOM 2424 C CA . VAL A 1 314 ? 13.093 -11.575 -6.760 1.00 98.00 314 VAL A CA 1
ATOM 2425 C C . VAL A 1 314 ? 14.076 -10.720 -5.971 1.00 98.00 314 VAL A C 1
ATOM 2427 O O . VAL A 1 314 ? 14.505 -11.103 -4.886 1.00 98.00 314 VAL A O 1
ATOM 2430 N N . ASP A 1 315 ? 14.391 -9.548 -6.512 1.00 94.00 315 ASP A N 1
ATOM 2431 C CA . ASP A 1 315 ? 15.368 -8.620 -5.940 1.00 94.00 315 ASP A CA 1
ATOM 2432 C C . ASP A 1 315 ? 14.688 -7.433 -5.251 1.00 94.00 315 ASP A C 1
ATOM 2434 O O . ASP A 1 315 ? 15.176 -6.907 -4.249 1.00 94.00 315 ASP A O 1
ATOM 2438 N N . LYS A 1 316 ? 13.564 -6.966 -5.808 1.00 95.06 316 LYS A N 1
ATOM 2439 C CA . LYS A 1 316 ? 12.862 -5.772 -5.327 1.00 95.06 316 LYS A CA 1
ATOM 2440 C C . LYS A 1 316 ? 11.370 -5.881 -5.600 1.00 95.06 316 LYS A C 1
ATOM 2442 O O . LYS A 1 316 ? 10.955 -6.372 -6.644 1.00 95.06 316 LYS A O 1
ATOM 2447 N N . VAL A 1 317 ? 10.564 -5.386 -4.668 1.00 94.31 317 VAL A N 1
ATOM 2448 C CA . VAL A 1 317 ? 9.102 -5.375 -4.777 1.00 94.31 317 VAL A CA 1
ATOM 2449 C C . VAL A 1 317 ? 8.606 -3.957 -4.555 1.00 94.31 317 VAL A C 1
ATOM 2451 O O . VAL A 1 317 ? 8.948 -3.313 -3.561 1.00 94.31 317 VAL A O 1
ATOM 2454 N N . PHE A 1 318 ? 7.776 -3.485 -5.470 1.00 89.50 318 PHE A N 1
ATOM 2455 C CA . PHE A 1 318 ? 7.085 -2.209 -5.391 1.00 89.50 318 PHE A CA 1
ATOM 2456 C C . PHE A 1 318 ? 5.574 -2.448 -5.232 1.00 89.50 318 PHE A C 1
ATOM 2458 O O . PHE A 1 318 ? 5.111 -3.582 -5.359 1.00 89.50 318 PHE A O 1
ATOM 2465 N N . PRO A 1 319 ? 4.780 -1.407 -4.931 1.00 85.94 319 PRO A N 1
ATOM 2466 C CA . PRO A 1 319 ? 3.324 -1.523 -4.828 1.00 85.94 319 PRO A CA 1
ATOM 2467 C C . PRO A 1 319 ? 2.584 -1.952 -6.107 1.00 85.94 319 PRO A C 1
ATOM 2469 O O . PRO A 1 319 ? 1.394 -2.244 -6.024 1.00 85.94 319 PRO A O 1
ATOM 2472 N N . ASP A 1 320 ? 3.236 -1.966 -7.269 1.00 84.12 320 ASP A N 1
ATOM 2473 C CA . ASP A 1 320 ? 2.648 -2.231 -8.594 1.00 84.12 320 ASP A CA 1
ATOM 2474 C C . ASP A 1 320 ? 3.466 -3.194 -9.476 1.00 84.12 320 ASP A C 1
ATOM 2476 O O . ASP A 1 320 ? 2.913 -3.776 -10.408 1.00 84.12 320 ASP A O 1
ATOM 2480 N N . ARG A 1 321 ? 4.758 -3.384 -9.178 1.00 90.06 321 ARG A N 1
ATOM 2481 C CA . ARG A 1 321 ? 5.699 -4.187 -9.972 1.00 90.06 321 ARG A CA 1
ATOM 2482 C C . ARG A 1 321 ? 6.705 -4.942 -9.110 1.00 90.06 321 ARG A C 1
ATOM 2484 O O . ARG A 1 321 ? 6.927 -4.611 -7.942 1.00 90.06 321 ARG A O 1
ATOM 2491 N N . ILE A 1 322 ? 7.371 -5.927 -9.699 1.00 95.06 322 ILE A N 1
ATOM 2492 C CA . ILE A 1 322 ? 8.501 -6.638 -9.094 1.00 95.06 322 ILE A CA 1
ATOM 2493 C C . ILE A 1 322 ? 9.701 -6.626 -10.026 1.00 95.06 322 ILE A C 1
ATOM 2495 O O . ILE A 1 322 ? 9.559 -6.746 -11.241 1.00 95.06 322 ILE A O 1
ATOM 2499 N N . TYR A 1 323 ? 10.891 -6.530 -9.442 1.00 96.94 323 TY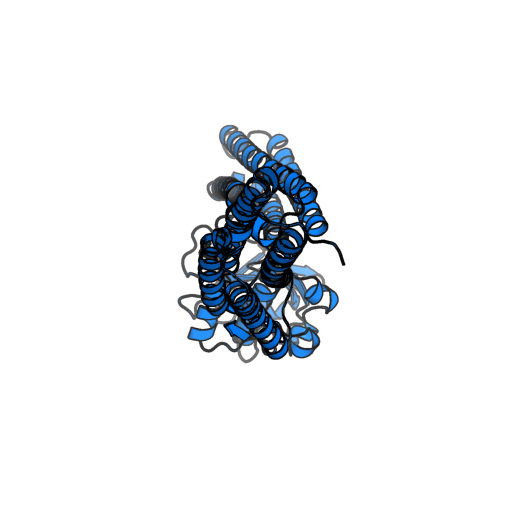R A N 1
ATOM 2500 C CA . TYR A 1 323 ? 12.137 -6.791 -10.144 1.00 96.94 323 TYR A CA 1
ATOM 2501 C C . TYR A 1 323 ? 12.664 -8.160 -9.753 1.00 96.94 323 TYR A C 1
ATOM 2503 O O . TYR A 1 323 ? 12.703 -8.501 -8.567 1.00 96.94 323 TYR A O 1
ATOM 2511 N N . PHE A 1 324 ? 13.102 -8.922 -10.746 1.00 97.81 324 PHE A N 1
ATOM 2512 C CA . PHE A 1 324 ? 13.751 -10.203 -10.522 1.00 97.81 324 PHE A CA 1
ATOM 2513 C C . PHE A 1 324 ? 14.852 -10.476 -11.542 1.00 97.81 324 PHE A C 1
ATOM 2515 O O . PHE A 1 324 ? 14.803 -10.017 -12.684 1.00 97.81 324 PHE A O 1
ATOM 2522 N N . GLU A 1 325 ? 15.818 -11.290 -11.144 1.00 97.88 325 GLU A N 1
ATOM 2523 C CA . GLU A 1 325 ? 16.805 -11.885 -12.029 1.00 97.88 325 GLU A CA 1
ATOM 2524 C C . GLU A 1 325 ? 16.366 -13.292 -12.456 1.00 97.88 325 GLU A C 1
ATOM 2526 O O . GLU A 1 325 ? 15.859 -14.067 -11.647 1.00 97.88 325 GLU A O 1
ATOM 2531 N N . ALA A 1 326 ? 16.579 -13.657 -13.718 1.00 97.56 326 ALA A N 1
ATOM 2532 C CA . ALA A 1 326 ? 16.239 -14.973 -14.259 1.00 97.56 326 ALA A CA 1
ATOM 2533 C C . ALA A 1 326 ? 17.229 -15.416 -15.348 1.00 97.56 326 ALA A C 1
ATOM 2535 O O . ALA A 1 326 ? 18.084 -14.651 -15.799 1.00 97.56 326 ALA A O 1
ATOM 2536 N N . GLU A 1 327 ? 17.132 -16.670 -15.788 1.00 97.25 327 GLU A N 1
ATOM 2537 C CA . GLU A 1 327 ? 17.811 -17.126 -17.002 1.00 97.25 327 GLU A CA 1
ATOM 2538 C C . GLU A 1 327 ? 17.190 -16.483 -18.246 1.00 97.25 327 GLU A C 1
ATOM 2540 O O . GLU A 1 327 ? 15.968 -16.373 -18.350 1.00 97.25 327 GLU A O 1
ATOM 2545 N N . ARG A 1 328 ? 18.024 -16.114 -19.231 1.00 96.06 328 ARG A N 1
ATOM 2546 C CA . ARG A 1 328 ? 17.589 -15.506 -20.506 1.00 96.06 328 ARG A CA 1
ATOM 2547 C C . ARG A 1 328 ? 16.489 -16.307 -21.214 1.00 96.06 328 ARG A C 1
ATOM 2549 O O . ARG A 1 328 ? 15.638 -15.714 -21.872 1.00 96.06 328 ARG A O 1
ATOM 2556 N N . ALA A 1 329 ? 16.453 -17.621 -20.994 1.00 95.75 329 ALA A N 1
ATOM 2557 C CA . ALA A 1 329 ? 15.447 -18.530 -21.529 1.00 95.75 329 ALA A CA 1
ATOM 2558 C C . ALA A 1 329 ? 13.992 -18.114 -21.234 1.00 95.75 329 ALA A C 1
ATOM 2560 O O . ALA A 1 329 ? 13.111 -18.456 -22.021 1.00 95.75 329 ALA A O 1
ATOM 2561 N N . ILE A 1 330 ? 13.710 -17.377 -20.146 1.00 96.25 330 ILE A N 1
ATOM 2562 C CA . ILE A 1 330 ? 12.350 -16.865 -19.892 1.00 96.25 330 ILE A CA 1
ATOM 2563 C C . ILE A 1 330 ? 11.932 -15.844 -20.952 1.00 96.25 330 ILE A C 1
ATOM 2565 O O . ILE A 1 330 ? 10.819 -15.905 -21.468 1.00 96.25 330 ILE A O 1
ATOM 2569 N N . ILE A 1 331 ? 12.843 -14.943 -21.323 1.00 96.19 331 ILE A N 1
ATOM 2570 C CA . ILE A 1 331 ? 12.594 -13.896 -22.313 1.00 96.19 331 ILE A CA 1
ATOM 2571 C C . ILE A 1 331 ? 12.530 -14.495 -23.709 1.00 96.19 331 ILE A C 1
ATOM 2573 O O . ILE A 1 331 ? 11.651 -14.125 -24.478 1.00 96.19 331 ILE A O 1
ATOM 2577 N N . ASP A 1 332 ? 13.401 -15.453 -24.022 1.00 95.25 332 ASP A N 1
ATOM 2578 C CA . ASP A 1 332 ? 13.373 -16.129 -25.319 1.00 95.25 332 ASP A CA 1
ATOM 2579 C C . ASP A 1 332 ? 12.058 -16.910 -25.504 1.00 95.25 332 ASP A C 1
ATOM 2581 O O . ASP A 1 332 ? 11.454 -16.870 -26.577 1.00 95.25 332 ASP A O 1
ATOM 2585 N N . ALA A 1 333 ? 11.563 -17.556 -24.441 1.00 95.62 333 ALA A N 1
ATOM 2586 C CA . ALA A 1 333 ? 10.272 -18.238 -24.454 1.00 95.62 333 ALA A CA 1
ATOM 2587 C C . ALA A 1 333 ? 9.096 -17.257 -24.600 1.00 95.62 333 ALA A C 1
ATOM 2589 O O . ALA A 1 333 ? 8.207 -17.497 -25.411 1.00 95.62 333 ALA A O 1
ATOM 2590 N N . VAL A 1 334 ? 9.109 -16.137 -23.868 1.00 96.12 334 VAL A N 1
ATOM 2591 C CA . VAL A 1 334 ? 8.097 -15.072 -23.988 1.00 96.12 334 VAL A CA 1
ATOM 2592 C C . VAL A 1 334 ? 8.098 -14.453 -25.388 1.00 96.12 334 VAL A C 1
ATOM 2594 O O . VAL A 1 334 ? 7.035 -14.239 -25.961 1.00 96.12 334 VAL A O 1
ATOM 2597 N N . ALA A 1 335 ? 9.271 -14.193 -25.964 1.00 95.19 335 ALA A N 1
ATOM 2598 C CA . ALA A 1 335 ? 9.411 -13.601 -27.291 1.00 95.19 335 ALA A CA 1
ATOM 2599 C C . ALA A 1 335 ? 8.892 -14.519 -28.410 1.00 95.19 335 ALA A C 1
ATOM 2601 O O . ALA A 1 335 ? 8.384 -14.031 -29.420 1.00 95.19 335 ALA A O 1
ATOM 2602 N N . ALA A 1 336 ? 9.031 -15.836 -28.238 1.00 95.38 336 ALA A N 1
ATOM 2603 C CA . ALA A 1 336 ? 8.562 -16.840 -29.189 1.00 95.38 336 ALA A CA 1
ATOM 2604 C C . ALA A 1 336 ? 7.064 -17.176 -29.043 1.00 95.38 336 ALA A C 1
ATOM 2606 O O . ALA A 1 336 ? 6.482 -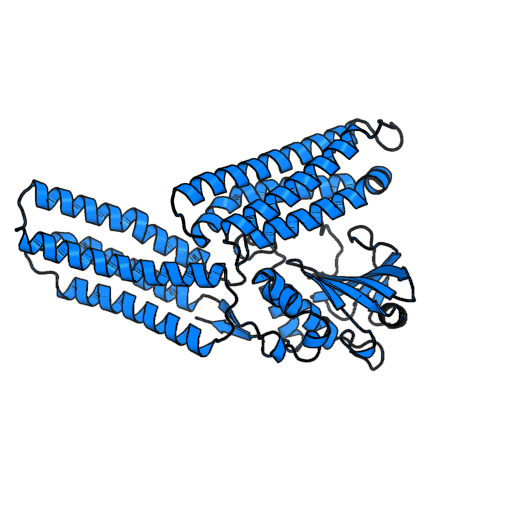17.783 -29.946 1.00 95.38 336 ALA A O 1
ATOM 2607 N N . ASP A 1 337 ? 6.432 -16.811 -27.925 1.00 95.81 337 ASP A N 1
ATOM 2608 C CA . ASP A 1 337 ? 5.048 -17.170 -27.628 1.00 95.81 337 ASP A CA 1
ATOM 2609 C C . ASP A 1 337 ? 4.049 -16.157 -28.212 1.00 95.81 337 ASP A C 1
ATOM 2611 O O . ASP A 1 337 ? 4.063 -14.965 -27.908 1.00 95.81 337 ASP A O 1
ATOM 2615 N N . SER A 1 338 ? 3.114 -16.652 -29.029 1.00 93.62 338 SER A N 1
ATOM 2616 C CA . SER A 1 338 ? 2.098 -15.828 -29.705 1.00 93.62 338 SER A CA 1
ATOM 2617 C C . SER A 1 338 ? 1.121 -15.098 -28.769 1.00 93.62 338 SER A C 1
ATOM 2619 O O . SER A 1 338 ? 0.407 -14.191 -29.206 1.00 93.62 338 SER A O 1
ATOM 2621 N N . THR A 1 339 ? 1.059 -15.478 -27.489 1.00 93.00 339 THR A N 1
ATOM 2622 C CA . THR A 1 339 ? 0.233 -14.791 -26.486 1.00 93.00 339 THR A CA 1
ATOM 2623 C C . THR A 1 339 ? 0.848 -13.475 -26.016 1.00 93.00 339 THR A C 1
ATOM 2625 O O . THR A 1 339 ? 0.147 -12.661 -25.404 1.00 93.00 339 THR A O 1
ATOM 2628 N N . PHE A 1 340 ? 2.120 -13.241 -26.339 1.00 94.81 340 PHE A N 1
ATOM 2629 C CA . PHE A 1 340 ? 2.858 -12.024 -26.054 1.00 94.81 340 PHE A CA 1
ATOM 2630 C C . PHE A 1 340 ? 3.152 -11.245 -27.326 1.00 94.81 340 PHE A C 1
ATOM 2632 O O . PHE A 1 340 ? 3.100 -11.748 -28.447 1.00 94.81 340 PHE A O 1
ATOM 2639 N N . ALA A 1 341 ? 3.469 -9.971 -27.149 1.00 93.69 341 ALA A N 1
ATOM 2640 C CA . ALA A 1 341 ? 4.049 -9.188 -28.218 1.00 93.69 341 ALA A CA 1
ATOM 2641 C C . ALA A 1 341 ? 4.896 -8.051 -27.686 1.00 93.69 341 ALA A C 1
ATOM 2643 O O . ALA A 1 341 ? 4.692 -7.592 -26.563 1.00 93.69 341 ALA A O 1
ATOM 2644 N N . ALA A 1 342 ? 5.770 -7.552 -28.555 1.00 92.62 342 ALA A N 1
ATOM 2645 C CA . ALA A 1 342 ? 6.580 -6.385 -28.273 1.00 92.62 342 ALA A CA 1
ATOM 2646 C C . ALA A 1 342 ? 5.715 -5.197 -27.815 1.00 92.62 342 ALA A C 1
ATOM 2648 O O . ALA A 1 342 ? 4.677 -4.891 -28.417 1.00 92.62 342 ALA A O 1
ATOM 2649 N N . ALA A 1 343 ? 6.172 -4.544 -26.753 1.00 87.56 343 ALA A N 1
ATOM 2650 C CA . ALA A 1 343 ? 5.601 -3.330 -26.194 1.00 87.56 343 ALA A CA 1
ATOM 2651 C C . ALA A 1 343 ? 6.711 -2.280 -25.977 1.00 87.56 343 ALA A C 1
ATOM 2653 O O . ALA A 1 343 ? 7.897 -2.622 -25.981 1.00 87.56 343 ALA A O 1
ATOM 2654 N N . PRO A 1 344 ? 6.373 -0.988 -25.834 1.00 82.12 344 PRO A N 1
ATOM 2655 C CA . PRO A 1 344 ? 7.363 0.034 -25.512 1.00 82.12 344 PRO A CA 1
ATOM 2656 C C . PRO A 1 344 ? 7.960 -0.179 -24.112 1.00 82.12 344 PRO A C 1
ATOM 2658 O O . PRO A 1 344 ? 7.236 -0.199 -23.124 1.00 82.12 344 PRO A O 1
ATOM 2661 N N . ALA A 1 345 ? 9.290 -0.253 -24.010 1.00 80.62 345 ALA A N 1
ATOM 2662 C CA . ALA A 1 345 ? 10.005 -0.354 -22.728 1.00 80.62 345 ALA A CA 1
ATOM 2663 C C . ALA A 1 345 ? 10.347 1.016 -22.110 1.00 80.62 345 ALA A C 1
ATOM 2665 O O . ALA A 1 345 ? 11.030 1.110 -21.095 1.00 80.62 345 ALA A O 1
ATOM 2666 N N . SER A 1 346 ? 9.936 2.112 -22.751 1.00 66.56 346 SER A N 1
ATOM 2667 C CA . SER A 1 346 ? 10.546 3.425 -22.530 1.00 66.56 346 SER A CA 1
ATOM 2668 C C . SER A 1 346 ? 10.288 4.057 -21.159 1.00 66.56 346 SER A C 1
ATOM 2670 O O . SER A 1 346 ? 10.947 5.038 -20.825 1.00 66.56 346 SER A O 1
ATOM 2672 N N . LEU A 1 347 ? 9.340 3.505 -20.398 1.00 66.12 347 LEU A N 1
ATOM 2673 C CA . LEU A 1 347 ? 8.945 3.959 -19.061 1.00 66.12 347 LEU A CA 1
ATOM 2674 C C . LEU A 1 347 ? 9.297 2.932 -17.970 1.00 66.12 347 LEU A C 1
ATOM 2676 O O . LEU A 1 347 ? 8.821 3.034 -16.848 1.00 66.12 347 LEU A O 1
ATOM 2680 N N . HIS A 1 348 ? 10.137 1.950 -18.301 1.00 80.50 348 HIS A N 1
ATOM 2681 C CA . HIS A 1 348 ? 10.617 0.929 -17.378 1.00 80.50 348 HIS A CA 1
ATOM 2682 C C . HIS A 1 348 ? 12.121 1.050 -17.169 1.00 80.50 348 HIS A C 1
ATOM 2684 O O . HIS A 1 348 ? 12.854 1.572 -18.017 1.00 80.50 348 HIS A O 1
ATOM 2690 N N . ARG A 1 349 ? 12.596 0.514 -16.041 1.00 87.44 349 ARG A N 1
ATOM 2691 C CA . ARG A 1 349 ? 14.023 0.486 -15.699 1.00 87.44 349 ARG A CA 1
ATOM 2692 C C . ARG A 1 349 ? 14.862 -0.227 -16.745 1.00 87.44 349 ARG A C 1
ATOM 2694 O O . ARG A 1 349 ? 15.978 0.203 -17.034 1.00 87.44 349 ARG A O 1
ATOM 2701 N N . PHE A 1 350 ? 14.337 -1.311 -17.297 1.00 90.25 350 PHE A N 1
ATOM 2702 C CA . PHE A 1 350 ? 15.055 -2.140 -18.247 1.00 90.25 350 PHE A CA 1
ATOM 2703 C C . PHE A 1 350 ? 14.497 -1.943 -19.654 1.00 90.25 350 PHE A C 1
ATOM 2705 O O . PHE A 1 350 ? 13.314 -2.155 -19.903 1.00 90.25 350 PHE A O 1
ATOM 2712 N N . LYS A 1 351 ? 15.366 -1.492 -20.563 1.00 87.38 351 LYS A N 1
ATOM 2713 C CA . LYS A 1 351 ? 14.977 -0.941 -21.868 1.00 87.38 351 LYS A CA 1
ATOM 2714 C C . LYS A 1 351 ? 15.447 -1.772 -23.066 1.00 87.38 351 LYS A C 1
ATOM 2716 O O . LYS A 1 351 ? 15.253 -1.335 -24.194 1.00 87.38 351 LYS A O 1
ATOM 2721 N N . GLU A 1 352 ? 16.074 -2.934 -22.851 1.00 92.25 352 GLU A N 1
ATOM 2722 C CA . GLU A 1 352 ? 16.560 -3.776 -23.960 1.00 92.25 352 GLU A CA 1
ATOM 2723 C C . GLU A 1 352 ? 15.396 -4.341 -24.778 1.00 92.25 352 GLU A C 1
ATOM 2725 O O . GLU A 1 352 ? 15.454 -4.389 -26.005 1.00 92.25 352 GLU A O 1
ATOM 2730 N N . GLY A 1 353 ? 14.314 -4.718 -24.106 1.00 92.75 353 GLY A N 1
ATOM 2731 C CA . GLY A 1 353 ? 13.078 -5.117 -24.756 1.00 92.75 353 GLY A CA 1
ATOM 2732 C C . GLY A 1 353 ? 11.926 -5.191 -23.769 1.00 92.75 353 GLY A C 1
ATOM 2733 O O . GLY A 1 353 ? 12.127 -5.197 -22.553 1.00 92.75 353 GLY A O 1
ATOM 2734 N N . SER A 1 354 ? 10.711 -5.234 -24.309 1.00 94.06 354 SER A N 1
ATOM 2735 C CA . SER A 1 354 ? 9.495 -5.395 -23.523 1.00 94.06 354 SER A CA 1
ATOM 2736 C C . SER A 1 354 ? 8.471 -6.251 -24.254 1.00 94.06 354 SER A C 1
ATOM 2738 O O . SER A 1 354 ? 8.291 -6.108 -25.465 1.00 94.06 354 SER A O 1
ATOM 2740 N N . PHE A 1 355 ? 7.806 -7.135 -23.515 1.00 94.44 355 PHE A N 1
ATOM 2741 C CA . PHE A 1 355 ? 6.762 -8.017 -24.014 1.00 94.44 355 PHE A CA 1
ATOM 2742 C C . PHE A 1 355 ? 5.527 -7.934 -23.126 1.00 94.44 355 PHE A C 1
ATOM 2744 O O . PHE A 1 355 ? 5.607 -8.160 -21.922 1.00 94.44 355 PHE A O 1
ATOM 2751 N N . LYS A 1 356 ? 4.370 -7.666 -23.733 1.00 92.50 356 LYS A N 1
ATOM 2752 C CA . LYS A 1 356 ? 3.076 -7.589 -23.051 1.00 92.50 356 LYS A CA 1
ATOM 2753 C C . LYS A 1 356 ? 2.176 -8.737 -23.482 1.00 92.50 356 LYS A C 1
ATOM 2755 O O . LYS A 1 356 ? 2.016 -8.994 -24.679 1.00 92.50 356 LYS A O 1
ATOM 2760 N N . GLN A 1 357 ? 1.556 -9.400 -22.511 1.00 92.75 357 GLN A N 1
ATOM 2761 C CA . GLN A 1 357 ? 0.531 -10.409 -22.756 1.00 92.75 357 GLN A CA 1
ATOM 2762 C C . GLN A 1 357 ? -0.693 -9.761 -23.428 1.00 92.75 357 GLN A C 1
ATOM 2764 O O . GLN A 1 357 ? -1.119 -8.664 -23.071 1.00 92.75 357 GLN A O 1
ATOM 2769 N N . ARG A 1 358 ? -1.277 -10.431 -24.424 1.00 90.12 358 ARG A N 1
ATOM 2770 C CA . ARG A 1 358 ? -2.426 -9.925 -25.206 1.00 90.12 358 ARG A CA 1
ATOM 2771 C C . ARG A 1 358 ? -3.712 -10.722 -25.004 1.00 90.12 358 ARG A C 1
ATOM 2773 O O . ARG A 1 358 ? -4.719 -10.425 -25.644 1.00 90.12 358 ARG A O 1
ATOM 2780 N N . ARG A 1 359 ? -3.675 -11.740 -24.143 1.00 86.88 359 ARG A N 1
ATOM 2781 C CA . ARG A 1 359 ? -4.770 -12.699 -23.955 1.00 86.88 359 ARG A CA 1
ATOM 2782 C C . ARG A 1 359 ? -6.015 -12.062 -23.339 1.00 86.88 359 ARG A C 1
ATOM 2784 O O . ARG A 1 359 ? -7.124 -12.434 -23.713 1.00 86.88 359 ARG A O 1
ATOM 2791 N N . PHE A 1 360 ? -5.848 -11.135 -22.401 1.00 87.00 360 PHE A N 1
ATOM 2792 C CA . PHE A 1 360 ? -6.954 -10.614 -21.604 1.00 87.00 360 PHE A CA 1
ATOM 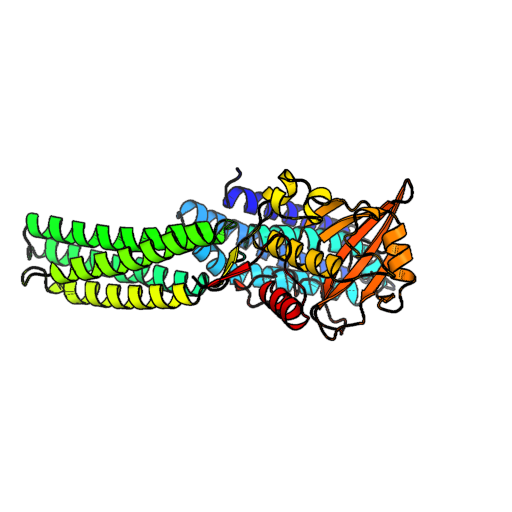2793 C C . PHE A 1 360 ? -7.261 -9.160 -21.946 1.00 87.00 360 PHE A C 1
ATOM 2795 O O . PHE A 1 360 ? -6.424 -8.413 -22.450 1.00 87.00 360 PHE A O 1
ATOM 2802 N N . ARG A 1 361 ? -8.486 -8.725 -21.644 1.00 83.44 361 ARG A N 1
ATOM 2803 C CA . ARG A 1 361 ? -8.860 -7.309 -21.761 1.00 83.44 361 ARG A CA 1
ATOM 2804 C C . ARG A 1 361 ? -8.197 -6.442 -20.678 1.00 83.44 361 ARG A C 1
ATOM 2806 O O . ARG A 1 361 ? -7.962 -5.264 -20.925 1.00 83.44 361 ARG A O 1
ATOM 2813 N N . LYS A 1 362 ? -7.927 -7.023 -19.507 1.00 85.31 362 LYS A N 1
ATOM 2814 C CA . LYS A 1 362 ? -7.399 -6.375 -18.297 1.00 85.31 362 LYS A CA 1
ATOM 2815 C C . LYS A 1 362 ? -6.474 -7.333 -17.537 1.00 85.31 362 LYS A C 1
ATOM 2817 O O . LYS A 1 362 ? -6.640 -8.547 -17.671 1.00 85.31 362 LYS A O 1
ATOM 2822 N N . GLY A 1 363 ? -5.538 -6.807 -16.749 1.00 84.81 363 GLY A N 1
ATOM 2823 C CA . GLY A 1 363 ? -4.635 -7.603 -15.905 1.00 84.81 363 GLY A CA 1
ATOM 2824 C C . GLY A 1 363 ? -3.612 -8.429 -16.689 1.00 84.81 363 GLY A C 1
ATOM 2825 O O . GLY A 1 363 ? -3.309 -9.554 -16.288 1.00 84.81 363 GLY A O 1
ATOM 2826 N N . ASN A 1 364 ? -3.138 -7.914 -17.826 1.00 89.81 364 ASN A N 1
ATOM 2827 C CA . ASN A 1 364 ? -2.092 -8.574 -18.609 1.00 89.81 364 ASN A CA 1
ATOM 2828 C C . ASN A 1 364 ? -0.738 -8.325 -17.952 1.00 89.81 364 ASN A C 1
ATOM 2830 O O . ASN A 1 364 ? -0.458 -7.200 -17.546 1.00 89.81 364 ASN A O 1
ATOM 2834 N N . ILE A 1 365 ? 0.112 -9.348 -17.913 1.00 92.75 365 ILE A N 1
ATOM 2835 C CA . ILE A 1 365 ? 1.495 -9.158 -17.476 1.00 92.75 365 ILE A CA 1
ATOM 2836 C C . ILE A 1 365 ? 2.333 -8.521 -18.583 1.00 92.75 365 ILE A C 1
ATOM 2838 O O . ILE A 1 365 ? 2.193 -8.881 -19.760 1.00 92.75 365 ILE A O 1
ATOM 2842 N N . GLN A 1 366 ? 3.207 -7.597 -18.204 1.00 92.06 366 GLN A N 1
ATOM 2843 C CA . GLN A 1 366 ? 4.243 -7.052 -19.067 1.00 92.06 366 GLN A CA 1
ATOM 2844 C C . GLN A 1 366 ? 5.616 -7.289 -18.436 1.00 92.06 366 GLN A C 1
ATOM 2846 O O . GLN A 1 366 ? 5.796 -7.164 -17.231 1.00 92.06 366 GLN A O 1
ATOM 2851 N N . PHE A 1 367 ? 6.575 -7.688 -19.270 1.00 93.75 367 PHE A N 1
ATOM 2852 C CA . PHE A 1 367 ? 7.966 -7.879 -18.887 1.00 93.75 367 PHE A CA 1
ATOM 2853 C C . PHE A 1 367 ? 8.843 -6.919 -19.657 1.00 93.75 367 PHE A C 1
ATOM 2855 O O . PHE A 1 367 ? 8.904 -7.005 -20.881 1.00 93.75 367 PHE A O 1
ATOM 2862 N N . CYS A 1 368 ? 9.577 -6.081 -18.944 1.00 94.44 368 CYS A N 1
ATOM 2863 C CA . CYS A 1 368 ? 10.645 -5.256 -19.487 1.00 94.44 368 CYS A CA 1
ATOM 2864 C C . CYS A 1 368 ? 11.975 -5.808 -18.981 1.00 94.44 368 CYS A C 1
ATOM 2866 O O . CYS A 1 368 ? 12.094 -6.111 -17.799 1.00 94.44 368 CYS A O 1
ATOM 2868 N N . PHE A 1 369 ? 12.974 -5.984 -19.843 1.00 96.44 369 PHE A N 1
ATOM 2869 C CA . PHE A 1 369 ? 14.199 -6.686 -19.450 1.00 96.44 369 PHE A CA 1
ATOM 2870 C C . PHE A 1 369 ? 15.476 -6.015 -19.951 1.00 96.44 369 PHE A C 1
ATOM 2872 O O . PHE A 1 369 ? 15.464 -5.154 -20.835 1.00 96.44 369 PHE A O 1
ATOM 2879 N N . ALA A 1 370 ? 16.588 -6.401 -19.328 1.00 96.31 370 ALA A N 1
ATOM 2880 C CA . ALA A 1 370 ? 17.943 -6.087 -19.753 1.00 96.31 370 ALA A CA 1
ATOM 2881 C C . ALA A 1 370 ? 18.867 -7.274 -19.469 1.00 96.31 370 ALA A C 1
ATOM 2883 O O . ALA A 1 370 ? 18.746 -7.958 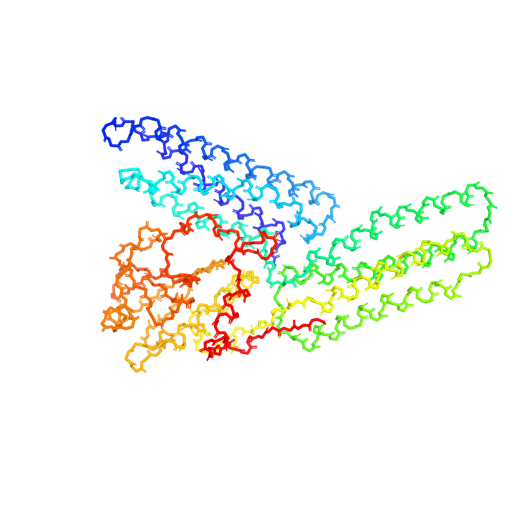-18.448 1.00 96.31 370 ALA A O 1
ATOM 2884 N N . SER A 1 371 ? 19.806 -7.512 -20.375 1.00 96.56 371 SER A N 1
ATOM 2885 C CA . SER A 1 371 ? 20.795 -8.576 -20.270 1.00 96.56 371 SER A CA 1
ATOM 2886 C C . SER A 1 371 ? 21.788 -8.328 -19.147 1.00 96.56 371 SER A C 1
ATOM 2888 O O . SER A 1 371 ? 22.213 -7.203 -18.875 1.00 96.56 371 SER A O 1
ATOM 2890 N N . ARG A 1 372 ? 22.222 -9.425 -18.536 1.00 94.00 372 ARG A N 1
ATOM 2891 C CA . ARG A 1 372 ? 23.347 -9.501 -17.608 1.00 94.00 372 ARG A CA 1
ATOM 2892 C C . ARG A 1 372 ? 24.373 -10.504 -18.133 1.00 94.00 372 ARG A C 1
ATOM 2894 O O . ARG A 1 372 ? 24.136 -11.238 -19.094 1.00 94.00 372 ARG A O 1
ATOM 2901 N N . ALA A 1 373 ? 25.543 -10.519 -17.502 1.00 91.25 373 ALA A N 1
ATOM 2902 C CA . ALA A 1 373 ? 26.569 -11.510 -17.797 1.00 91.25 373 ALA A CA 1
ATOM 2903 C C . ALA A 1 373 ? 26.051 -12.946 -17.564 1.00 91.25 373 ALA A C 1
ATOM 2905 O O . ALA A 1 373 ? 25.053 -13.159 -16.878 1.00 91.25 373 ALA A O 1
ATOM 2906 N N . ALA A 1 374 ? 26.752 -13.932 -18.133 1.00 91.81 374 ALA A N 1
ATOM 2907 C CA . ALA A 1 374 ? 26.473 -15.360 -17.944 1.00 91.81 374 ALA A CA 1
ATOM 2908 C C . ALA A 1 374 ? 25.054 -15.817 -18.355 1.00 91.81 374 ALA A C 1
ATOM 2910 O O . ALA A 1 374 ? 24.509 -16.752 -17.775 1.00 91.81 374 ALA A O 1
ATOM 2911 N N . GLY A 1 375 ? 24.451 -15.176 -19.365 1.00 92.69 375 GLY A N 1
ATOM 2912 C CA . GLY A 1 375 ? 23.145 -15.591 -19.898 1.00 92.69 375 GLY A CA 1
ATOM 2913 C C . GLY A 1 375 ? 21.971 -15.308 -18.956 1.00 92.69 375 GLY A C 1
ATOM 2914 O O . GLY A 1 375 ? 20.930 -15.959 -19.048 1.00 92.69 375 GLY A O 1
ATOM 2915 N N . ARG A 1 376 ? 22.136 -14.353 -18.038 1.00 97.12 376 ARG A N 1
ATOM 2916 C CA . ARG A 1 376 ? 21.096 -13.903 -17.108 1.00 97.12 376 ARG A CA 1
ATOM 2917 C C . ARG A 1 376 ? 20.409 -12.646 -17.634 1.00 97.12 376 ARG A C 1
ATOM 2919 O O . ARG A 1 376 ? 20.954 -11.920 -18.466 1.00 97.12 376 ARG A O 1
ATOM 2926 N N . VAL A 1 377 ? 19.213 -12.379 -17.133 1.00 97.62 377 VAL A N 1
ATOM 2927 C CA . VAL A 1 377 ? 18.452 -11.153 -17.388 1.00 97.62 377 VAL A CA 1
ATOM 2928 C C . VAL A 1 377 ? 17.930 -10.597 -16.078 1.00 97.62 377 VAL A C 1
ATOM 2930 O O . VAL A 1 377 ? 17.619 -11.356 -15.165 1.00 97.62 377 VAL A O 1
ATOM 2933 N N . VAL A 1 378 ? 17.807 -9.278 -16.009 1.00 97.25 378 VAL A N 1
ATOM 2934 C CA . VAL A 1 378 ? 16.980 -8.602 -15.008 1.00 97.25 378 VAL A CA 1
ATOM 2935 C C . VAL A 1 378 ? 15.676 -8.186 -15.664 1.00 97.25 378 VAL A C 1
ATOM 2937 O O . VAL A 1 378 ? 15.681 -7.720 -16.805 1.00 97.25 378 VAL A O 1
ATOM 2940 N N . VAL A 1 379 ? 14.575 -8.400 -14.957 1.00 96.88 379 VAL A N 1
ATOM 2941 C CA . VAL A 1 379 ? 13.216 -8.217 -15.453 1.00 96.88 379 VAL A CA 1
ATOM 2942 C C . VAL A 1 379 ? 12.453 -7.321 -14.492 1.00 96.88 379 VAL A C 1
ATOM 2944 O O . VAL A 1 379 ? 12.523 -7.499 -13.282 1.00 96.88 379 VAL A O 1
ATOM 2947 N N . ASP A 1 380 ? 11.736 -6.364 -15.059 1.00 94.62 380 ASP A N 1
ATOM 2948 C CA . ASP A 1 380 ? 10.692 -5.562 -14.442 1.00 94.62 380 ASP A CA 1
ATOM 2949 C C . ASP A 1 380 ? 9.361 -6.156 -14.905 1.00 94.62 380 ASP A C 1
ATOM 2951 O O . ASP A 1 380 ? 9.095 -6.210 -16.110 1.00 94.62 380 ASP A O 1
ATOM 2955 N N . ALA A 1 381 ? 8.590 -6.679 -13.955 1.00 93.81 381 ALA A N 1
ATOM 2956 C CA . ALA A 1 381 ? 7.312 -7.322 -14.197 1.00 93.81 381 ALA A CA 1
ATOM 2957 C C . ALA A 1 381 ? 6.191 -6.603 -13.458 1.00 93.81 381 ALA A C 1
ATOM 2959 O O . ALA A 1 381 ? 6.199 -6.527 -12.227 1.00 93.81 381 ALA A O 1
ATOM 2960 N N . ASP A 1 382 ? 5.189 -6.161 -14.205 1.00 89.25 382 ASP A N 1
ATOM 2961 C CA . ASP A 1 382 ? 4.008 -5.490 -13.680 1.00 89.25 382 ASP A CA 1
ATOM 2962 C C . ASP A 1 382 ? 2.714 -6.056 -14.282 1.00 89.25 382 ASP A C 1
ATOM 2964 O O . ASP A 1 382 ? 2.709 -6.871 -15.215 1.00 89.25 382 ASP A O 1
ATOM 2968 N N . LEU A 1 383 ? 1.590 -5.674 -13.675 1.00 86.38 383 LEU A N 1
ATOM 2969 C CA . LEU A 1 383 ? 0.257 -6.005 -14.164 1.00 86.38 383 LEU A CA 1
ATOM 2970 C C . LEU A 1 383 ? -0.411 -4.746 -14.677 1.00 86.38 383 LEU A C 1
ATOM 2972 O O . LEU A 1 383 ? -0.882 -3.921 -13.896 1.00 86.38 383 LEU A O 1
ATOM 2976 N N . ASP A 1 384 ? -0.541 -4.654 -15.994 1.00 74.06 384 ASP A N 1
ATOM 2977 C CA . ASP A 1 384 ? -1.290 -3.562 -16.580 1.00 74.06 384 ASP A CA 1
ATOM 2978 C C . ASP A 1 384 ? -2.793 -3.817 -16.407 1.00 74.06 384 ASP A C 1
ATOM 2980 O O . ASP A 1 384 ? -3.354 -4.836 -16.848 1.00 74.06 384 ASP A O 1
ATOM 2984 N N . LEU A 1 385 ? -3.463 -2.877 -15.745 1.00 63.84 385 LEU A N 1
ATOM 2985 C CA . LEU A 1 385 ? -4.901 -2.919 -15.526 1.00 63.84 385 LEU A CA 1
ATOM 2986 C C . LEU A 1 385 ? -5.682 -2.771 -16.832 1.00 63.84 385 LEU A C 1
ATOM 2988 O O . LEU A 1 385 ? -6.776 -3.332 -16.945 1.00 63.84 385 LEU A O 1
ATOM 2992 N N . TYR A 1 386 ? -5.124 -2.084 -17.833 1.00 50.53 386 TYR A N 1
ATOM 2993 C CA . TYR A 1 386 ? -5.811 -1.799 -19.087 1.00 50.53 386 TYR A CA 1
ATOM 2994 C C . TYR A 1 386 ? -4.943 -2.111 -20.319 1.00 50.53 386 TYR A C 1
ATOM 2996 O O . TYR A 1 386 ? -3.762 -2.448 -20.265 1.00 50.53 386 TYR A O 1
ATOM 3004 N N . ARG A 1 387 ? -5.579 -2.122 -21.493 1.00 43.34 387 ARG A N 1
ATOM 3005 C CA . ARG A 1 387 ? -4.910 -2.457 -22.760 1.00 43.34 387 ARG A CA 1
ATOM 3006 C C . ARG A 1 387 ? -4.263 -1.235 -23.429 1.00 43.34 387 ARG A C 1
ATOM 3008 O O . ARG A 1 387 ? -3.374 -1.428 -24.254 1.00 43.34 387 ARG A O 1
ATOM 3015 N N . GLU A 1 388 ? -4.700 -0.023 -23.087 1.00 39.00 388 GLU A N 1
ATOM 3016 C CA . GLU A 1 388 ? -4.255 1.245 -23.687 1.00 39.00 388 GLU A CA 1
ATOM 3017 C C . GLU A 1 388 ? -3.141 1.918 -22.869 1.00 39.00 388 GLU A C 1
ATOM 3019 O O . GLU A 1 388 ? -3.121 1.810 -21.651 1.00 39.00 388 GLU A O 1
ATOM 3024 N N . ALA A 1 389 ? -2.221 2.603 -23.556 1.00 37.41 389 ALA A N 1
ATOM 3025 C CA . ALA A 1 389 ? -0.880 2.953 -23.072 1.00 37.41 389 ALA A CA 1
ATOM 3026 C C . ALA A 1 389 ? -0.723 4.384 -22.490 1.00 37.41 389 ALA A C 1
ATOM 3028 O O . ALA A 1 389 ? 0.284 5.034 -22.758 1.00 37.41 389 ALA A O 1
ATOM 3029 N N . VAL A 1 390 ? -1.694 4.923 -21.744 1.00 43.06 390 VAL A N 1
ATOM 3030 C CA . VAL A 1 390 ? -1.705 6.351 -21.330 1.00 43.06 390 VAL A CA 1
ATOM 3031 C C . VAL A 1 390 ? -1.772 6.527 -19.801 1.00 43.06 390 VAL A C 1
ATOM 3033 O O . VAL A 1 390 ? -2.628 5.905 -19.179 1.00 43.06 390 VAL A O 1
ATOM 3036 N N . PRO A 1 391 ? -1.036 7.500 -19.216 1.00 46.19 391 PRO A N 1
ATOM 3037 C CA . PRO A 1 391 ? 0.396 7.504 -18.921 1.00 46.19 391 PRO A CA 1
ATOM 3038 C C . PRO A 1 391 ? 0.672 6.958 -17.497 1.00 46.19 391 PRO A C 1
ATOM 3040 O O . PRO A 1 391 ? 0.242 7.520 -16.490 1.00 46.19 391 PRO A O 1
ATOM 3043 N N . HIS A 1 392 ? 1.433 5.869 -17.412 1.00 45.06 392 HIS A N 1
ATOM 3044 C CA . HIS A 1 392 ? 1.721 5.129 -16.172 1.00 45.06 392 HIS A CA 1
ATOM 3045 C C . HIS A 1 392 ? 2.699 5.830 -15.209 1.00 45.06 392 HIS A C 1
ATOM 3047 O O . HIS A 1 392 ? 2.887 5.390 -14.078 1.00 45.06 392 HIS A O 1
ATOM 3053 N N . LEU A 1 393 ? 3.332 6.933 -15.625 1.00 44.88 393 LEU A N 1
ATOM 3054 C CA . LEU A 1 393 ? 4.318 7.634 -14.804 1.00 44.88 393 LEU A CA 1
ATOM 3055 C C . LEU A 1 393 ? 3.632 8.526 -13.771 1.00 44.88 393 LEU A C 1
ATOM 3057 O O . LEU A 1 393 ? 2.995 9.527 -14.095 1.00 44.88 393 LEU A O 1
ATOM 3061 N N . PHE A 1 394 ? 3.804 8.153 -12.504 1.00 49.06 394 PHE A N 1
ATOM 3062 C CA . PHE A 1 394 ? 3.413 8.902 -11.309 1.00 49.06 394 PHE A CA 1
ATOM 3063 C C . PHE A 1 394 ? 1.917 9.121 -11.045 1.00 49.06 394 PHE A C 1
ATOM 3065 O O . PHE A 1 394 ? 1.553 9.389 -9.899 1.00 49.06 394 PHE A O 1
ATOM 3072 N N . GLY A 1 395 ? 1.040 8.932 -12.036 1.00 42.94 395 GLY A N 1
ATOM 3073 C CA . GLY A 1 395 ? -0.412 8.844 -11.825 1.00 42.94 395 GLY A CA 1
ATOM 3074 C C . GLY A 1 395 ? -0.827 7.610 -11.010 1.00 42.94 395 GLY A C 1
ATOM 3075 O O . GLY A 1 395 ? -1.859 7.631 -10.339 1.00 42.94 395 GLY A O 1
ATOM 3076 N N . GLU A 1 396 ? 0.013 6.570 -11.021 1.00 50.78 396 GLU A N 1
ATOM 3077 C CA . GLU A 1 396 ? -0.209 5.292 -10.333 1.00 50.78 396 GLU A CA 1
ATOM 3078 C C . GLU A 1 396 ? 0.680 5.112 -9.087 1.00 50.78 396 GLU A C 1
ATOM 3080 O O . GLU A 1 396 ? 0.408 4.241 -8.277 1.00 50.78 396 GLU A O 1
ATOM 3085 N N . VAL A 1 397 ? 1.689 5.965 -8.855 1.00 48.00 397 VAL A N 1
ATOM 3086 C CA . VAL A 1 397 ? 2.713 5.813 -7.788 1.00 48.00 397 VAL A CA 1
ATOM 3087 C C . VAL A 1 397 ? 2.140 5.692 -6.375 1.00 48.00 397 VAL A C 1
ATOM 3089 O O . VAL A 1 397 ? 2.704 5.015 -5.514 1.00 48.00 397 VAL A O 1
ATOM 3092 N N . LEU A 1 398 ? 0.990 6.314 -6.126 1.00 50.09 398 LEU A N 1
ATOM 3093 C CA . LEU A 1 398 ? 0.245 6.139 -4.886 1.00 50.09 398 LEU A CA 1
ATOM 3094 C C . LEU A 1 398 ? -0.835 5.066 -5.067 1.00 50.09 398 LEU A C 1
ATOM 3096 O O . LEU A 1 398 ? -2.021 5.358 -4.899 1.00 50.09 398 LEU A O 1
ATOM 3100 N N . VAL A 1 399 ? -0.427 3.840 -5.415 1.00 50.78 399 VAL A N 1
ATOM 3101 C CA . VAL A 1 399 ? -1.266 2.628 -5.375 1.00 50.78 399 VAL A CA 1
ATOM 3102 C C . VAL A 1 399 ? -1.709 2.405 -3.932 1.00 50.78 399 VAL A C 1
ATOM 3104 O O . VAL A 1 399 ? -1.062 1.703 -3.158 1.00 50.78 399 VAL A O 1
ATOM 3107 N N . ASN A 1 400 ? -2.797 3.046 -3.527 1.00 49.66 400 ASN A N 1
ATOM 3108 C CA . ASN A 1 400 ? -3.388 2.833 -2.222 1.00 49.66 400 ASN A CA 1
ATOM 3109 C C . ASN A 1 400 ? -4.901 3.060 -2.285 1.00 49.66 400 ASN A C 1
ATOM 3111 O O . ASN A 1 400 ? -5.395 4.018 -2.875 1.00 49.66 400 ASN A O 1
ATOM 3115 N N . HIS A 1 401 ? -5.652 2.205 -1.599 1.00 48.47 401 HIS A N 1
ATOM 3116 C CA . HIS A 1 401 ? -7.081 2.383 -1.378 1.00 48.47 401 HIS A CA 1
ATOM 3117 C C . HIS A 1 401 ? -7.420 3.709 -0.658 1.00 48.47 401 HIS A C 1
ATOM 3119 O O . HIS A 1 401 ? -8.555 4.162 -0.740 1.00 48.47 401 HIS A O 1
ATOM 3125 N N . LEU A 1 402 ? -6.467 4.360 0.029 1.00 44.44 402 LEU A N 1
ATOM 3126 C CA . LEU A 1 402 ? -6.676 5.662 0.692 1.00 44.44 402 LEU A CA 1
ATOM 3127 C C . LEU A 1 402 ? -6.612 6.873 -0.251 1.00 44.44 402 LEU A C 1
ATOM 3129 O O . LEU A 1 402 ? -7.190 7.929 0.046 1.00 44.44 402 LEU A O 1
ATOM 3133 N N . THR A 1 403 ? -5.915 6.735 -1.378 1.00 48.25 403 THR A N 1
ATOM 3134 C CA . THR A 1 403 ? -5.792 7.779 -2.405 1.00 48.25 403 THR A CA 1
ATOM 3135 C C . THR A 1 403 ? -6.860 7.655 -3.487 1.00 48.25 403 THR A C 1
ATOM 3137 O O . THR A 1 403 ? -6.915 8.512 -4.363 1.00 48.25 403 THR A O 1
ATOM 3140 N N . ASP A 1 404 ? -7.729 6.639 -3.395 1.00 50.38 404 ASP A N 1
ATOM 3141 C CA . ASP A 1 404 ? -8.748 6.310 -4.398 1.00 50.38 404 ASP A CA 1
ATOM 3142 C C . ASP A 1 404 ? -8.134 6.084 -5.799 1.00 50.38 404 ASP A C 1
ATOM 3144 O O . ASP A 1 404 ? -8.783 6.304 -6.824 1.00 50.38 404 ASP A O 1
ATOM 3148 N N . SER A 1 405 ? -6.861 5.661 -5.846 1.00 51.97 405 SER A N 1
ATOM 3149 C CA . SER A 1 405 ? -6.152 5.393 -7.099 1.00 51.97 405 SER A CA 1
ATOM 3150 C C . SER A 1 405 ? -6.817 4.250 -7.869 1.00 51.97 405 SER A C 1
ATOM 3152 O O . SER A 1 405 ? -7.258 3.253 -7.289 1.00 51.97 405 SER A O 1
ATOM 3154 N N . ARG A 1 406 ? -6.861 4.381 -9.203 1.00 47.03 406 ARG A N 1
ATOM 3155 C CA . ARG A 1 406 ? -7.363 3.339 -10.118 1.00 47.03 406 ARG A CA 1
ATOM 3156 C C . ARG A 1 406 ? -6.499 2.079 -10.085 1.00 47.03 406 ARG A C 1
ATOM 3158 O O . ARG A 1 406 ? -6.978 1.009 -10.450 1.00 47.03 406 ARG A O 1
ATOM 3165 N N . THR A 1 407 ? -5.267 2.210 -9.611 1.00 55.75 407 THR A N 1
ATOM 3166 C CA . THR A 1 407 ? -4.277 1.151 -9.467 1.00 55.75 407 THR A CA 1
ATOM 3167 C C . THR A 1 407 ? -4.318 0.671 -8.022 1.00 55.75 407 THR A C 1
ATOM 3169 O O . THR A 1 407 ? -3.571 1.138 -7.176 1.00 55.75 407 THR A O 1
ATOM 3172 N N . ASN A 1 408 ? -5.283 -0.186 -7.687 1.00 74.62 408 ASN A N 1
ATOM 3173 C CA . ASN A 1 408 ? -5.455 -0.755 -6.347 1.00 74.62 408 ASN A CA 1
ATOM 3174 C C . ASN A 1 408 ? -5.299 -2.281 -6.427 1.00 74.62 408 ASN A C 1
ATOM 3176 O O . ASN A 1 408 ? -5.931 -2.917 -7.269 1.00 74.62 408 ASN A O 1
ATOM 3180 N N . GLN A 1 409 ? -4.510 -2.883 -5.533 1.00 86.56 409 GLN A N 1
ATOM 3181 C CA . GLN A 1 409 ? -4.280 -4.333 -5.510 1.00 86.56 409 GLN A CA 1
ATOM 3182 C C . GLN A 1 409 ? -5.554 -5.165 -5.284 1.00 86.56 409 GLN A C 1
ATOM 3184 O O . GLN A 1 409 ? -5.614 -6.308 -5.731 1.00 86.56 409 GLN A O 1
ATOM 3189 N N . PHE A 1 410 ? -6.608 -4.590 -4.693 1.00 88.75 410 PHE A N 1
ATOM 3190 C CA . PHE A 1 410 ? -7.932 -5.223 -4.670 1.00 88.75 410 PHE A CA 1
ATOM 3191 C C . PHE A 1 410 ? -8.551 -5.334 -6.066 1.00 88.75 410 PHE A C 1
ATOM 3193 O O . PHE A 1 410 ? -9.049 -6.395 -6.416 1.00 88.75 410 PHE A O 1
ATOM 3200 N N . ILE A 1 411 ? -8.458 -4.281 -6.887 1.00 86.00 411 ILE A N 1
ATOM 3201 C CA . ILE A 1 411 ? -8.943 -4.307 -8.277 1.00 86.00 411 ILE A CA 1
ATOM 3202 C C . ILE A 1 411 ? -8.134 -5.325 -9.080 1.00 86.00 411 ILE A C 1
ATOM 3204 O O . ILE A 1 411 ? -8.700 -6.100 -9.843 1.00 86.00 411 ILE A O 1
ATOM 3208 N N . VAL A 1 412 ? -6.810 -5.364 -8.885 1.00 88.50 412 VAL A N 1
ATOM 3209 C CA . VAL A 1 412 ? -5.960 -6.388 -9.506 1.00 88.50 412 VAL A CA 1
ATOM 3210 C C . VAL A 1 412 ? -6.450 -7.783 -9.109 1.00 88.50 412 VAL A C 1
ATOM 3212 O O . VAL A 1 412 ? -6.701 -8.598 -9.990 1.00 88.50 412 VAL A O 1
ATOM 3215 N N . ARG A 1 413 ? -6.650 -8.049 -7.813 1.00 93.12 413 ARG A N 1
ATOM 3216 C CA . ARG A 1 413 ? -7.127 -9.346 -7.310 1.00 93.12 413 ARG A CA 1
ATOM 3217 C C . ARG A 1 413 ? -8.487 -9.734 -7.893 1.00 93.12 413 ARG A C 1
ATOM 3219 O O . ARG A 1 413 ? -8.595 -10.830 -8.427 1.00 93.12 413 ARG A O 1
ATOM 3226 N N . GLU A 1 414 ? -9.459 -8.822 -7.901 1.00 92.00 414 GLU A N 1
ATOM 3227 C CA . GLU A 1 414 ? -10.776 -9.023 -8.528 1.00 92.00 414 GLU A CA 1
ATOM 3228 C C . GLU A 1 414 ? -10.639 -9.412 -10.012 1.00 92.00 414 GLU A C 1
ATOM 3230 O O . GLU A 1 414 ? -11.292 -10.337 -10.490 1.00 92.00 414 GLU A O 1
ATOM 3235 N N . ILE A 1 415 ? -9.732 -8.760 -10.748 1.00 91.12 415 ILE A N 1
ATOM 3236 C CA . ILE A 1 415 ? -9.443 -9.096 -12.148 1.00 91.12 415 ILE A CA 1
ATOM 3237 C C . ILE A 1 415 ? -8.856 -10.504 -12.289 1.00 91.12 415 ILE A C 1
ATOM 3239 O O . ILE A 1 415 ? -9.192 -11.204 -13.246 1.00 91.12 415 ILE A O 1
ATOM 3243 N N . LEU A 1 416 ? -7.949 -10.903 -11.395 1.00 94.00 416 LEU A N 1
ATOM 3244 C CA . LEU A 1 416 ? -7.366 -12.244 -11.404 1.00 94.00 416 LEU A CA 1
ATOM 3245 C C . LEU A 1 416 ? -8.430 -13.305 -11.059 1.00 94.00 416 LEU A C 1
ATOM 3247 O O . LEU A 1 416 ? -8.481 -14.338 -11.726 1.00 94.00 416 LEU A O 1
ATOM 3251 N N . ASP A 1 417 ? -9.314 -13.022 -10.098 1.00 94.94 417 ASP A N 1
ATOM 3252 C CA . ASP A 1 417 ? -10.423 -13.898 -9.693 1.00 94.94 417 ASP A CA 1
ATOM 3253 C C . ASP A 1 417 ? -11.426 -14.112 -10.834 1.00 94.94 417 ASP A C 1
ATOM 3255 O O . ASP A 1 417 ? -11.755 -15.249 -11.168 1.00 94.94 417 ASP A O 1
ATOM 3259 N N . GLU A 1 418 ? -11.850 -13.039 -11.513 1.00 94.50 418 GLU A N 1
ATOM 3260 C CA . GLU A 1 418 ? -12.720 -13.121 -12.699 1.00 94.50 418 GLU A CA 1
ATOM 3261 C C . GLU A 1 418 ? -12.116 -13.973 -13.828 1.00 94.50 418 GLU A C 1
ATOM 3263 O O . GLU A 1 418 ? -12.834 -14.507 -14.675 1.00 94.50 418 GLU A O 1
ATOM 3268 N N . GLN A 1 419 ? -10.787 -14.080 -13.866 1.00 94.31 419 GLN A N 1
ATOM 3269 C CA . GLN A 1 419 ? -10.052 -14.866 -14.853 1.00 94.31 419 GLN A CA 1
ATOM 3270 C C . GLN A 1 419 ? -9.720 -16.284 -14.374 1.00 94.31 419 GLN A C 1
ATOM 3272 O O . GLN A 1 419 ? -9.039 -17.013 -15.098 1.00 94.31 419 GLN A O 1
ATOM 3277 N N . GLY A 1 420 ? -10.200 -16.681 -13.191 1.00 95.44 420 GLY A N 1
ATOM 3278 C CA . GLY A 1 420 ? -9.983 -18.010 -12.619 1.00 95.44 420 GLY A CA 1
ATOM 3279 C C . GLY A 1 420 ? -8.527 -18.279 -12.241 1.00 95.44 420 GLY A C 1
ATOM 3280 O O . GLY A 1 420 ? -8.048 -19.400 -12.398 1.00 95.44 420 GLY A O 1
ATOM 3281 N N . ILE A 1 421 ? -7.787 -17.250 -11.824 1.00 95.69 421 ILE A N 1
ATOM 3282 C CA . ILE A 1 421 ? -6.386 -17.389 -11.415 1.00 95.69 421 ILE A CA 1
ATOM 3283 C C . ILE A 1 421 ? -6.331 -17.592 -9.920 1.00 95.69 421 ILE A C 1
ATOM 3285 O O . ILE A 1 421 ? -6.660 -16.688 -9.163 1.00 95.69 421 ILE A O 1
ATOM 3289 N N . GLU A 1 422 ? -5.842 -18.741 -9.490 1.00 96.19 422 GLU A N 1
ATOM 3290 C CA . GLU A 1 422 ? -5.748 -19.042 -8.068 1.00 96.19 422 GLU A CA 1
ATOM 3291 C C . GLU A 1 422 ? -4.710 -18.153 -7.352 1.00 96.19 422 GLU A C 1
ATOM 3293 O O . GLU A 1 422 ? -3.637 -17.870 -7.902 1.00 96.19 422 GLU A O 1
ATOM 3298 N N . PRO A 1 423 ? -4.996 -17.695 -6.121 1.00 96.06 423 PRO A N 1
ATOM 3299 C CA . PRO A 1 423 ? -4.007 -17.044 -5.273 1.00 96.06 423 PRO A CA 1
ATOM 3300 C C . PRO A 1 423 ? -2.835 -17.958 -4.893 1.00 96.06 423 PRO A C 1
ATOM 3302 O O . PRO A 1 423 ? -2.976 -19.173 -4.760 1.00 96.06 423 PRO A O 1
ATOM 3305 N N . ILE A 1 424 ? -1.667 -17.364 -4.639 1.00 94.62 424 ILE A N 1
ATOM 3306 C CA . ILE A 1 424 ? -0.481 -18.108 -4.195 1.00 94.62 424 ILE A CA 1
ATOM 3307 C C . ILE A 1 424 ? -0.514 -18.363 -2.688 1.00 94.62 424 ILE A C 1
ATOM 3309 O O . ILE A 1 424 ? -0.827 -17.479 -1.893 1.00 94.62 424 ILE A O 1
ATOM 3313 N N . GLY A 1 425 ? -0.126 -19.581 -2.307 1.00 92.69 425 GLY A N 1
ATOM 3314 C CA . GLY A 1 425 ? 0.208 -19.954 -0.932 1.00 92.69 425 GLY A CA 1
ATOM 3315 C C . GLY A 1 425 ? -0.950 -19.937 0.063 1.00 92.69 425 GLY A C 1
ATOM 3316 O O . GLY A 1 425 ? -0.722 -19.935 1.264 1.00 92.69 425 GLY A O 1
ATOM 3317 N N . GLY A 1 426 ? -2.195 -19.911 -0.413 1.00 91.69 426 GLY A N 1
ATOM 3318 C CA . GLY A 1 426 ? -3.360 -19.743 0.457 1.00 91.69 426 GLY A CA 1
ATOM 3319 C C . GLY A 1 426 ? -3.629 -18.287 0.840 1.00 91.69 426 GLY A C 1
ATOM 3320 O O . GLY A 1 426 ? -4.353 -18.045 1.802 1.00 91.69 426 GLY A O 1
ATOM 3321 N N . PHE A 1 427 ? -3.075 -17.321 0.095 1.00 96.94 427 PHE A N 1
ATOM 3322 C CA . PHE A 1 427 ? -3.515 -15.931 0.171 1.00 96.94 427 PHE A CA 1
ATOM 3323 C C . PHE A 1 427 ? -5.036 -15.840 0.020 1.00 96.94 427 PHE A C 1
ATOM 3325 O O . PHE A 1 427 ? -5.608 -16.399 -0.917 1.00 96.94 427 PHE A O 1
ATOM 3332 N N . SER A 1 428 ? -5.684 -15.102 0.915 1.00 96.38 428 SER A N 1
ATOM 3333 C CA . SER A 1 428 ? -7.134 -14.930 0.892 1.00 96.38 428 SER A CA 1
ATOM 3334 C C . SER A 1 428 ? -7.543 -13.534 1.340 1.00 96.38 428 SER A C 1
ATOM 3336 O O . SER A 1 428 ? -6.798 -12.846 2.034 1.00 96.38 428 SER A O 1
ATOM 3338 N N . LEU A 1 429 ? -8.763 -13.136 0.996 1.00 96.00 429 LEU A N 1
ATOM 3339 C CA . LEU A 1 429 ? -9.394 -11.927 1.517 1.00 96.00 429 LEU A CA 1
ATOM 3340 C C . LEU A 1 429 ? -10.443 -12.324 2.559 1.00 96.00 429 LEU A C 1
ATOM 3342 O O . LEU A 1 429 ? -11.318 -13.141 2.279 1.00 96.00 429 LEU A O 1
ATOM 3346 N N . MET A 1 430 ? -10.331 -11.768 3.762 1.00 95.25 430 MET A N 1
ATOM 3347 C CA . MET A 1 430 ? -11.260 -11.978 4.870 1.00 95.25 430 MET A CA 1
ATOM 3348 C C . MET A 1 430 ? -12.106 -10.718 5.064 1.00 95.25 430 MET A C 1
ATOM 3350 O O . MET A 1 430 ? -11.553 -9.622 5.119 1.00 95.25 430 MET A O 1
ATOM 3354 N N . ASN A 1 431 ? -13.422 -10.874 5.197 1.00 92.62 431 ASN A N 1
ATOM 3355 C CA . ASN A 1 431 ? -14.284 -9.811 5.720 1.00 92.62 431 ASN A CA 1
ATOM 3356 C C . ASN A 1 431 ? -14.285 -9.911 7.250 1.00 92.62 431 ASN A C 1
ATOM 3358 O O . ASN A 1 431 ? -14.349 -11.026 7.769 1.00 92.62 431 ASN A O 1
ATOM 3362 N N . ALA A 1 432 ? -14.122 -8.774 7.925 1.00 85.94 432 ALA A N 1
ATOM 3363 C CA . ALA A 1 432 ? -13.904 -8.675 9.371 1.00 85.94 432 ALA A CA 1
ATOM 3364 C C . ALA A 1 432 ? -15.156 -8.878 10.244 1.00 85.94 432 ALA A C 1
ATOM 3366 O O . ALA A 1 432 ? -16.286 -8.911 9.721 1.00 85.94 432 ALA A O 1
#

Secondary structure (DSSP, 8-state):
---HHHHHHHHHHHHHHHHHHHHHHHHHSPPBTTTB-HHHHHHHHHHHHHHHHHHHHHHHHHHHHHHHT--HHHHHHHTHHHHHHHHHHHHHHHHHHHT-HHHHHHHHHHHHHHHHHHHHHHHHH-----BTHHHHHHHHHHIIIIIHHHHHHHHHHHHHTT-S-HHHHHHHHHHHHHHHHHHHHHHHHHHHHHHS-B--HHHHHHHHHHHHHHHHHHHHHHHHT--GGGGGGHHHHHHHHHHHHHHHHHHHT-EEEEPPPGGGSGGGGGTS-HHHHHH--HHHHHHHHHHHHHHHH-EETTEETT-GGG--EEEEE-SSEEEEEEETHHHHHHHH-TTEEE---TTSS--SEEEEE-S-SS-EEEEEEEE-GGGEEEEEEEEESSSS----TTTSSS--TTTT-S--HHHHHHHHHHTTPPPSTT-EEEE-

pLDDT: mean 88.29, std 11.69, range [37.41, 98.0]